Protein AF-0000000079085839 (afdb_homodimer)

Solvent-accessible surface area (backbone atoms only — not comparable to full-atom values): 41439 Å² total; per-residue (Å²): 133,78,63,56,69,76,46,50,70,64,46,46,63,64,57,48,57,63,61,56,61,73,63,79,67,74,75,76,75,73,78,74,78,74,64,91,63,65,57,60,36,44,40,38,40,31,38,35,71,85,50,97,47,72,48,74,48,74,43,80,79,74,81,65,73,76,74,49,86,73,42,64,58,50,53,52,46,50,62,45,37,43,56,39,50,69,41,60,47,75,87,41,89,44,54,45,82,58,34,38,36,37,34,33,47,43,46,46,44,40,41,74,51,68,47,77,57,44,88,69,50,53,85,73,35,65,34,34,29,31,31,57,40,19,31,26,19,67,6,35,47,53,24,22,52,51,15,36,52,49,26,47,50,37,28,69,68,62,55,73,43,66,81,43,76,38,54,50,31,49,47,42,39,20,34,56,44,57,23,18,37,34,21,45,53,24,19,45,43,30,48,48,21,42,81,70,70,56,59,44,73,60,30,45,24,46,76,47,92,81,51,63,78,45,50,48,82,72,51,64,42,36,39,55,41,76,72,20,64,49,61,31,62,79,33,83,45,71,68,53,53,53,47,46,54,52,47,56,67,29,72,68,44,42,50,54,48,58,76,42,40,65,58,34,52,50,46,18,65,67,30,63,43,91,44,44,91,84,51,43,56,39,54,52,50,30,51,51,41,38,47,74,76,35,42,73,58,44,53,67,73,39,73,84,61,47,69,68,61,50,51,53,49,49,55,50,45,54,52,48,51,34,45,75,52,24,51,62,98,60,90,46,72,56,97,86,34,54,45,29,62,55,33,31,47,67,50,48,37,45,41,50,49,50,54,50,48,52,53,50,50,41,58,70,27,56,96,47,94,44,82,87,23,50,64,49,64,44,35,38,37,41,35,40,26,51,134,77,66,54,69,76,44,52,67,62,46,48,64,64,56,46,60,63,59,59,62,73,65,78,65,74,74,74,75,74,78,73,79,75,63,91,64,67,56,62,35,44,38,38,40,28,38,37,71,86,48,98,47,73,48,75,48,73,41,78,78,74,82,66,76,77,74,49,87,74,40,63,58,52,53,54,46,50,60,46,37,43,57,39,50,71,40,59,47,77,85,41,87,46,54,44,82,57,35,38,34,36,37,33,47,42,48,46,45,40,41,74,52,68,47,77,58,45,87,68,51,53,86,72,34,66,32,35,31,32,31,57,42,18,32,26,19,66,7,33,46,52,23,20,51,50,15,36,52,51,28,46,48,36,29,68,68,63,54,72,41,67,80,44,76,40,54,49,30,50,47,41,40,20,33,56,44,58,24,18,37,33,22,47,54,24,18,46,43,30,47,46,22,42,80,70,70,57,58,44,75,62,30,45,23,47,76,49,90,79,51,64,77,43,50,47,81,73,53,65,42,36,40,54,42,76,74,21,62,49,62,32,63,78,34,81,45,70,67,53,54,53,47,47,54,52,47,56,69,30,71,67,43,42,51,54,48,59,75,43,40,65,59,34,53,51,46,18,64,67,30,64,43,92,43,46,91,84,51,44,57,39,55,53,48,30,52,51,43,39,47,74,76,34,43,72,58,42,50,67,73,38,72,85,62,48,71,68,61,50,51,51,50,50,56,52,46,53,51,47,52,34,44,76,51,23,50,60,98,60,89,48,74,56,97,87,34,51,44,29,61,56,34,32,46,68,53,47,36,45,39,51,49,50,56,50,49,52,52,51,51,41,59,70,28,57,95,46,93,45,82,85,23,50,62,49,64,42,34,37,36,42,34,39,24,50

Secondary structure (DSSP, 8-state):
---HHHHTTTHHHHHHHHHTTS-------------SS-PPEEEEEEEESSS--EEEEEE---------TTHHHHHHHHHHHHHHHHHHSSSGGGEEEEEEEEEE---SB--S---TT-S--GGG--STTSSTTPBPHHHHHHHHHHHHHHHIIIIIIS--S-SS--TTTEEEEEESSHHHHHHHHHHHHHHS-GGG----BTTTB--STTSPTT------EEE-GGG-TTT-TTS--HHHHHHHHHHHTSHHHHHHHHHTHHHHHHHHHHHTS---TTTHHHHHHHHHHHHHHHHHHHHHH-TT--HHHHHHHHHHHHHHHHHHTT--SS--EETTEEHHHHHHHHHHHHHHHHHHHHHHHHHHTTT---GGGHHHHH--EEEEE-/---HHHHTTTTHHHHHHHHTTS-------------SS-PPEEEEEEEESSS--EEEEEE---------TTSHHHHHHHHHHHHHHHHHSSSGGGEEEEEEEEEE---SB--S---TT-S--GGG--STTSSTTPBPHHHHHHHHHHHHHHIIIIIIIS--S-SS--TTTEEEEEESSHHHHHHHHHHHHHHS-GGG----BTTTB--STTSPTT------EEE-GGG-TTT-TTS--HHHHHHHHHHHTSHHHHHHHHHTHHHHHHHHHHHSS---TTTHHHHHHHHHHHHHHHHHHHHHH-TT--HHHHHHHHHHHHHHHHHHTT--SS--EETTEEHHHHHHHHHHHHHHHHHHHHHHHHHHTTT---GGGHHHHH--EEEEE-

Nearest PDB structures (foldseek):
  4e3w-assembly1_B  TM=8.555E-01  e=1.238E-14  Francisella tularensis subsp. holarctica LVS
  5cdh-assembly1_B  TM=8.645E-01  e=3.062E-14  Legionella pneumophila
  3it1-assembly1_A  TM=8.394E-01  e=3.240E-14  Francisella tularensis subsp. holarctica LVS
  5cdh-assembly4_G  TM=8.537E-01  e=1.063E-13  Legionella pneumophila
  7d2f-assembly1_B  TM=8.489E-01  e=1.022E-12  Legionella pneumophila subsp. pneumophila str. Philadelphia 1

Foldseek 3Di:
DPPPQVVLVVCCVVVVVVVCPVCPVPVPPPPDPPQPDFDKWKWWWKAFQVDRDTDTQTQDDDPPPPPDPVCVVVVVVSVVVSVVVCCPDDPSVGIDTFAMEIEGEFFFFAAQFAFDLDPDAQQNAPAQPGGHPHAHVRRLVVLLVVLLVVQCPCCVPVVPDDLADDPLAEAAEEEPDNRLQSSVQSNVCNNQNQVSVPDDDPPQHDPDPPDPHRHGDDDYHYDYNLPCQQRNLPRDDPVLVVLLVVLCPDPQNVVVCVVCVVVQVVCCVLRVHRGDLVCLVNHLVNVVSCCVPPVPVCCVPRVVDDDVSSVVSVVSNSVSVCVSQLNDPDFDADPRDRSSVVSVCSRHVNNVVVVVSLSVLLSVCVVPDDSSCSSSNSYHYYYYRD/DPPPQVPLVVCVVVVVVPVCPVCPVPVPPPPDPPQPDFDKWKWWWKAFQVDRDTDTQTQDDDPPPPPDPVCVVVVVVSVVVSVVVCCPDDPSVGIDTFAMEIEGEFFFFAAQFAFDLDPDAQQNAPAQPGGHPHAHVRRLVVLLVVLLVVQCPCCVPVVPDDLADDPLAEAAEEEPDNRLQSSVQSNVCNNQNQVSVPDDDPPQHDPDPPDPHRHGDDDYHYDYNLPCQQRNLPRDDPVLVVLLVVLCPDPQNVVVCVVCVVVQVVCCVLRVHRGDLVCLVNHLVNVVSCCVPPVPVCCVSRVVDDDVSSVVSVVSNSQSVCVSQLNDPDFDADPRDRSSVVSVCSRHVNNVVVVVSLSVLLSVCVVPDDSSCSSSNSYHYYYYRD

Structure (mmCIF, N/CA/C/O backbone):
data_AF-0000000079085839-model_v1
#
loop_
_entity.id
_entity.type
_entity.pdbx_description
1 polymer 'Intestinal acid phosphatase'
#
loop_
_atom_site.group_PDB
_atom_site.id
_atom_site.type_symbol
_atom_site.label_atom_id
_atom_site.label_alt_id
_atom_site.label_comp_id
_atom_site.label_asym_id
_atom_site.label_entity_id
_atom_site.label_seq_id
_atom_site.pdbx_PDB_ins_code
_atom_site.Cartn_x
_atom_site.Cartn_y
_atom_site.Cartn_z
_atom_site.occupancy
_atom_site.B_iso_or_equiv
_atom_site.auth_seq_id
_atom_site.auth_comp_id
_atom_site.auth_asym_id
_atom_site.auth_atom_id
_atom_site.pdbx_PDB_model_num
ATOM 1 N N . MET A 1 1 ? -2.227 13.82 18.781 1 17.48 1 MET A N 1
ATOM 2 C CA . MET A 1 1 ? -3.682 13.883 18.672 1 17.48 1 MET A CA 1
ATOM 3 C C . MET A 1 1 ? -4.156 13.188 17.391 1 17.48 1 MET A C 1
ATOM 5 O O . MET A 1 1 ? -3.758 13.562 16.297 1 17.48 1 MET A O 1
ATOM 9 N N . TYR A 1 2 ? -4.531 11.938 17.625 1 21.92 2 TYR A N 1
ATOM 10 C CA . TYR A 1 2 ? -4.816 10.789 16.766 1 21.92 2 TYR A CA 1
ATOM 11 C C . TYR A 1 2 ? -6.012 11.07 15.867 1 21.92 2 TYR A C 1
ATOM 13 O O . TYR A 1 2 ? -7.074 11.477 16.344 1 21.92 2 TYR A O 1
ATOM 21 N N . SER A 1 3 ? -5.66 11.789 14.883 1 22.38 3 SER A N 1
ATOM 22 C CA . SER A 1 3 ? -6.785 12.008 13.977 1 22.38 3 SER A CA 1
ATOM 23 C C . SER A 1 3 ? -7.566 10.719 13.742 1 22.38 3 SER A C 1
ATOM 25 O O . SER A 1 3 ? -6.98 9.68 13.414 1 22.38 3 SER A O 1
ATOM 27 N N . PHE A 1 4 ? -8.766 10.734 14.344 1 23.98 4 PHE A N 1
ATOM 28 C CA . PHE A 1 4 ? -9.797 9.711 14.445 1 23.98 4 PHE A CA 1
ATOM 29 C C . PHE A 1 4 ? -10.188 9.195 13.062 1 23.98 4 PHE A C 1
ATOM 31 O O . PHE A 1 4 ? -10.75 8.109 12.945 1 23.98 4 PHE A O 1
ATOM 38 N N . GLN A 1 5 ? -9.93 10.086 12.219 1 25.98 5 GLN A N 1
ATOM 39 C CA . GLN A 1 5 ? -10.719 9.672 11.062 1 25.98 5 GLN A CA 1
ATOM 40 C C . GLN A 1 5 ? -10.117 8.43 10.406 1 25.98 5 GLN A C 1
ATOM 42 O O . GLN A 1 5 ? -10.844 7.551 9.945 1 25.98 5 GLN A O 1
ATOM 47 N N . ASP A 1 6 ? -8.781 8.555 10.32 1 28.78 6 ASP A N 1
ATOM 48 C CA . ASP A 1 6 ? -8.266 7.418 9.562 1 28.78 6 ASP A CA 1
ATOM 49 C C . ASP A 1 6 ? -8.305 6.137 10.398 1 28.78 6 ASP A C 1
ATOM 51 O O . ASP A 1 6 ? -8.172 5.035 9.859 1 28.78 6 ASP A O 1
ATOM 55 N N . LYS A 1 7 ? -8.391 6.359 11.859 1 31.98 7 LYS A N 1
ATOM 56 C CA . LYS A 1 7 ? -8.25 5.27 12.82 1 31.98 7 LYS A CA 1
ATOM 57 C C . LYS A 1 7 ? -9.492 4.391 12.844 1 31.98 7 LYS A C 1
ATOM 59 O O . LYS A 1 7 ? -9.469 3.289 13.398 1 31.98 7 LYS A O 1
ATOM 64 N N . ASP A 1 8 ? -10.586 5.082 12.609 1 28.62 8 ASP A N 1
ATOM 65 C CA . ASP A 1 8 ? -11.797 4.32 12.906 1 28.62 8 ASP A CA 1
ATOM 66 C C . ASP A 1 8 ? -11.938 3.129 11.969 1 28.62 8 ASP A C 1
ATOM 68 O O . ASP A 1 8 ? -12.648 2.166 12.281 1 28.62 8 ASP A O 1
ATOM 72 N N . ARG A 1 9 ? -11.203 3.355 10.812 1 31.89 9 ARG A N 1
ATOM 73 C CA . ARG A 1 9 ? -11.492 2.258 9.898 1 31.89 9 ARG A CA 1
ATOM 74 C C . ARG A 1 9 ? -10.828 0.965 10.359 1 31.89 9 ARG A C 1
ATOM 76 O O . ARG A 1 9 ? -11.344 -0.127 10.117 1 31.89 9 ARG A O 1
ATOM 83 N N . ARG A 1 10 ? -9.555 1.201 11.047 1 34.41 10 ARG A N 1
ATOM 84 C CA . ARG A 1 10 ? -8.82 -0.005 11.414 1 34.41 10 ARG A CA 1
ATOM 85 C C . ARG A 1 10 ? -9.258 -0.521 12.773 1 34.41 10 ARG A C 1
ATOM 87 O O . ARG A 1 10 ? -8.93 -1.647 13.156 1 34.41 10 ARG A O 1
ATOM 94 N N . THR A 1 11 ? -9.781 0.372 13.656 1 28.22 11 THR A N 1
ATOM 95 C CA . THR A 1 11 ? -10.156 -0.075 14.992 1 28.22 11 THR A CA 1
ATOM 96 C C . THR A 1 11 ? -11.391 -0.972 14.938 1 28.22 11 THR A C 1
ATOM 98 O O . THR A 1 11 ? -11.82 -1.508 15.961 1 28.22 11 THR A O 1
ATOM 101 N N . ALA A 1 12 ? -11.938 -0.874 13.844 1 26.98 12 ALA A N 1
ATOM 102 C CA . ALA A 1 12 ? -13.109 -1.746 13.898 1 26.98 12 ALA A CA 1
ATOM 103 C C . ALA A 1 12 ? -12.703 -3.201 14.102 1 26.98 12 ALA A C 1
ATOM 105 O O . ALA A 1 12 ? -13.445 -3.986 14.695 1 26.98 12 ALA A O 1
ATOM 106 N N . SER A 1 13 ? -11.391 -3.406 13.711 1 26.5 13 SER A N 1
ATOM 107 C CA . SER A 1 13 ? -11.164 -4.84 13.867 1 26.5 13 SER A CA 1
ATOM 108 C C . SER A 1 13 ? -11.039 -5.219 15.344 1 26.5 13 SER A C 1
ATOM 110 O O . SER A 1 13 ? -11.492 -6.289 15.75 1 26.5 13 SER A O 1
ATOM 112 N N . THR A 1 14 ? -10.422 -4.266 16.156 1 26.91 14 THR A N 1
ATOM 113 C CA . THR A 1 14 ? -10.242 -4.75 17.516 1 26.91 14 THR A CA 1
ATOM 114 C C . THR A 1 14 ? -11.562 -4.734 18.281 1 26.91 14 THR A C 1
ATOM 116 O O . THR A 1 14 ? -11.812 -5.602 19.109 1 26.91 14 THR A O 1
ATOM 119 N N . THR A 1 15 ? -12.273 -3.633 18.094 1 26.11 15 THR A N 1
ATOM 120 C CA . THR A 1 15 ? -13.461 -3.568 18.938 1 26.11 15 THR A CA 1
ATOM 121 C C . THR A 1 15 ? -14.477 -4.629 18.531 1 26.11 15 THR A C 1
ATOM 123 O O . THR A 1 15 ? -15.281 -5.082 19.344 1 26.11 15 THR A O 1
ATOM 126 N N . ILE A 1 16 ? -14.383 -4.891 17.312 1 25.45 16 ILE A N 1
ATOM 127 C CA . ILE A 1 16 ? -15.422 -5.84 16.938 1 25.45 16 ILE A CA 1
ATOM 128 C C . ILE A 1 16 ? -15.148 -7.195 17.578 1 25.45 16 ILE A C 1
ATOM 130 O O . ILE A 1 16 ? -15.945 -8.125 17.453 1 25.45 16 ILE A O 1
ATOM 134 N N . GLN A 1 17 ? -14.016 -7.262 18.312 1 23.34 17 GLN A N 1
ATOM 135 C CA . GLN A 1 17 ? -13.922 -8.57 18.953 1 23.34 17 GLN A CA 1
ATOM 136 C C . GLN A 1 17 ? -15.031 -8.75 19.984 1 23.34 17 GLN A C 1
ATOM 138 O O . GLN A 1 17 ? -15.539 -9.859 20.172 1 23.34 17 GLN A O 1
ATOM 143 N N . ARG A 1 18 ? -15.336 -7.613 20.672 1 23.61 18 ARG A N 1
ATOM 144 C CA . ARG A 1 18 ? -16.25 -7.906 21.766 1 23.61 18 ARG A CA 1
ATOM 145 C C . ARG A 1 18 ? -17.656 -8.164 21.25 1 23.61 18 ARG A C 1
ATOM 147 O O . ARG A 1 18 ? -18.438 -8.906 21.859 1 23.61 18 ARG A O 1
ATOM 154 N N . MET A 1 19 ? -17.984 -7.336 20.219 1 24.31 19 MET A N 1
ATOM 155 C CA . MET A 1 19 ? -19.406 -7.473 19.938 1 24.31 19 MET A CA 1
ATOM 156 C C . MET A 1 19 ? -19.703 -8.805 19.25 1 24.31 19 MET A C 1
ATOM 158 O O . MET A 1 19 ? -20.859 -9.109 18.938 1 24.31 19 MET A O 1
ATOM 162 N N . VAL A 1 20 ? -18.688 -9.461 18.844 1 25.08 20 VAL A N 1
ATOM 163 C CA . VAL A 1 20 ? -19.078 -10.766 18.328 1 25.08 20 VAL A CA 1
ATOM 164 C C . VAL A 1 20 ? -19.672 -11.609 19.453 1 25.08 20 VAL A C 1
ATOM 166 O O . VAL A 1 20 ? -19.984 -12.789 19.25 1 25.08 20 VAL A O 1
ATOM 169 N N . GLY A 1 21 ? -19.766 -11.133 20.672 1 22.23 21 GLY A N 1
ATOM 170 C CA . GLY A 1 21 ? -20.469 -12.094 21.5 1 22.23 21 GLY A CA 1
ATOM 171 C C . GLY A 1 21 ? -21.891 -12.352 21.062 1 22.23 21 GLY A C 1
ATOM 172 O O . GLY A 1 21 ? -22.422 -13.445 21.281 1 22.23 21 GLY A O 1
ATOM 173 N N . ASP A 1 22 ? -22.672 -11.25 20.859 1 22.41 22 ASP A N 1
ATOM 174 C CA . ASP A 1 22 ? -24.031 -11.703 20.594 1 22.41 22 ASP A CA 1
ATOM 175 C C . ASP A 1 22 ? -24.141 -12.32 19.203 1 22.41 22 ASP A C 1
ATOM 177 O O . ASP A 1 22 ? -23.766 -11.695 18.219 1 22.41 22 ASP A O 1
ATOM 181 N N . GLY A 1 23 ? -23.906 -13.625 19 1 21.91 23 GLY A N 1
ATOM 182 C CA . GLY A 1 23 ? -23.906 -14.688 18.016 1 21.91 23 GLY A CA 1
ATOM 183 C C . GLY A 1 23 ? -25 -14.539 16.969 1 21.91 23 GLY A C 1
ATOM 184 O O . GLY A 1 23 ? -26.109 -15.039 17.141 1 21.91 23 GLY A O 1
ATOM 185 N N . PHE A 1 24 ? -25.344 -13.391 16.469 1 22.03 24 PHE A N 1
ATOM 186 C CA . PHE A 1 24 ? -26.234 -13.727 15.367 1 22.03 24 PHE A CA 1
ATOM 187 C C . PHE A 1 24 ? -25.578 -14.703 14.398 1 22.03 24 PHE A C 1
ATOM 189 O O . PHE A 1 24 ? -24.609 -14.359 13.719 1 22.03 24 PHE A O 1
ATOM 196 N N . CYS A 1 25 ? -25.266 -15.961 14.852 1 22.92 25 CYS A N 1
ATOM 197 C CA . CYS A 1 25 ? -24.906 -17.125 14.047 1 22.92 25 CYS A CA 1
ATOM 198 C C . CYS A 1 25 ? -25.828 -17.266 12.836 1 22.92 25 CYS A C 1
ATOM 200 O O . CYS A 1 25 ? -27.016 -17.547 12.984 1 22.92 25 CYS A O 1
ATOM 202 N N . TYR A 1 26 ? -25.875 -16.359 11.922 1 23.05 26 TYR A N 1
ATOM 203 C CA . TYR A 1 26 ? -26.578 -16.891 10.766 1 23.05 26 TYR A CA 1
ATOM 204 C C . TYR A 1 26 ? -25.953 -18.219 10.32 1 23.05 26 TYR A C 1
ATOM 206 O O . TYR A 1 26 ? -24.719 -18.312 10.203 1 23.05 26 TYR A O 1
ATOM 214 N N . ASP A 1 27 ? -26.469 -19.344 10.734 1 23.17 27 ASP A N 1
ATOM 215 C CA . ASP A 1 27 ? -26.234 -20.75 10.398 1 23.17 27 ASP A CA 1
ATOM 216 C C . ASP A 1 27 ? -26.078 -20.938 8.891 1 23.17 27 ASP A C 1
ATOM 218 O O . ASP A 1 27 ? -26.109 -22.062 8.391 1 23.17 27 ASP A O 1
ATOM 222 N N . ASN A 1 28 ? -26.516 -19.984 8.047 1 23.44 28 ASN A N 1
ATOM 223 C CA . ASN A 1 28 ? -26.5 -20.516 6.684 1 23.44 28 ASN A CA 1
ATOM 224 C C . ASN A 1 28 ? -25.062 -20.688 6.188 1 23.44 28 ASN A C 1
ATOM 226 O O . ASN A 1 28 ? -24.266 -19.75 6.219 1 23.44 28 ASN A O 1
ATOM 230 N N . GLN A 1 29 ? -24.531 -21.938 6.41 1 22.33 29 GLN A N 1
ATOM 231 C CA . GLN A 1 29 ? -23.312 -22.484 5.855 1 22.33 29 GLN A CA 1
ATOM 232 C C . GLN A 1 29 ? -23.141 -22.094 4.391 1 22.33 29 GLN A C 1
ATOM 234 O O . GLN A 1 29 ? -23.859 -22.562 3.52 1 22.33 29 GLN A O 1
ATOM 239 N N . ILE A 1 30 ? -22.984 -20.859 4.137 1 24.06 30 ILE A N 1
ATOM 240 C CA . ILE A 1 30 ? -22.625 -20.578 2.75 1 24.06 30 ILE A CA 1
ATOM 241 C C . ILE A 1 30 ? -21.297 -21.25 2.412 1 24.06 30 ILE A C 1
ATOM 243 O O . ILE A 1 30 ? -20.281 -20.984 3.061 1 24.06 30 ILE A O 1
ATOM 247 N N . THR A 1 31 ? -21.391 -22.5 2.004 1 22.23 31 THR A N 1
ATOM 248 C CA . THR A 1 31 ? -20.234 -23.203 1.455 1 22.23 31 THR A CA 1
ATOM 249 C C . THR A 1 31 ? -19.641 -22.453 0.271 1 22.23 31 THR A C 1
ATOM 251 O O . THR A 1 31 ? -20.344 -22.172 -0.707 1 22.23 31 THR A O 1
ATOM 254 N N . PHE A 1 32 ? -18.766 -21.625 0.536 1 25.3 32 PHE A N 1
ATOM 255 C CA . PHE A 1 32 ? -18.078 -20.938 -0.544 1 25.3 32 PHE A CA 1
ATOM 256 C C . PHE A 1 32 ? -17.094 -21.859 -1.252 1 25.3 32 PHE A C 1
ATOM 258 O O . PHE A 1 32 ? -16.297 -22.531 -0.604 1 25.3 32 PHE A O 1
ATOM 265 N N . TYR A 1 33 ? -17.453 -22.422 -2.348 1 23.42 33 TYR A N 1
ATOM 266 C CA . TYR A 1 33 ? -16.5 -23.125 -3.203 1 23.42 33 TYR A CA 1
ATOM 267 C C . TYR A 1 33 ? -15.555 -22.141 -3.891 1 23.42 33 TYR A C 1
ATOM 269 O O . TYR A 1 33 ? -16 -21.172 -4.52 1 23.42 33 TYR A O 1
ATOM 277 N N . TYR A 1 34 ? -14.477 -21.891 -3.207 1 26.14 34 TYR A N 1
ATOM 278 C CA . TYR A 1 34 ? -13.461 -21.016 -3.791 1 26.14 34 TYR A CA 1
ATOM 279 C C . TYR A 1 34 ? -12.844 -21.672 -5.023 1 26.14 34 TYR A C 1
ATOM 281 O O . TYR A 1 34 ? -12.148 -22.688 -4.918 1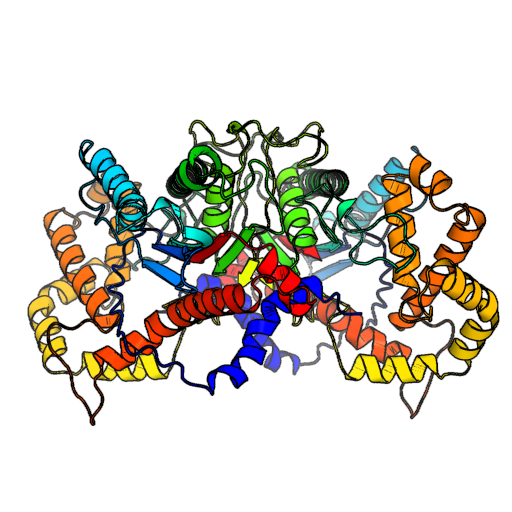 26.14 34 TYR A O 1
ATOM 289 N N . PRO A 1 35 ? -13.445 -21.609 -6.094 1 25.95 35 PRO A N 1
ATOM 290 C CA . PRO A 1 35 ? -12.578 -22.062 -7.188 1 25.95 35 PRO A CA 1
ATOM 291 C C . PRO A 1 35 ? -11.375 -21.141 -7.398 1 25.95 35 PRO A C 1
ATOM 293 O O . PRO A 1 35 ? -11.414 -19.969 -7.027 1 25.95 35 PRO A O 1
ATOM 296 N N . ILE A 1 36 ? -10.242 -21.688 -7.422 1 27.09 36 ILE A N 1
ATOM 297 C CA . ILE A 1 36 ? -8.906 -21.125 -7.562 1 27.09 36 ILE A CA 1
ATOM 298 C C . ILE A 1 36 ? -8.922 -20.016 -8.617 1 27.09 36 ILE A C 1
ATOM 300 O O . ILE A 1 36 ? -7.883 -19.422 -8.93 1 27.09 36 ILE A O 1
ATOM 304 N N . THR A 1 37 ? -9.984 -19.906 -9.461 1 26.7 37 THR A N 1
ATOM 305 C CA . THR A 1 37 ? -9.758 -19.016 -10.602 1 26.7 37 THR A CA 1
ATOM 306 C C . THR A 1 37 ? -10.023 -17.562 -10.227 1 26.7 37 THR A C 1
ATOM 308 O O . THR A 1 37 ? -10.711 -17.297 -9.242 1 26.7 37 THR A O 1
ATOM 311 N N . TYR A 1 38 ? -9.516 -16.578 -11.047 1 31.02 38 TYR A N 1
ATOM 312 C CA . TYR A 1 38 ? -9.273 -15.141 -11.062 1 31.02 38 TYR A CA 1
ATOM 313 C C . TYR A 1 38 ? -10.586 -14.367 -10.938 1 31.02 38 TYR A C 1
ATOM 315 O O . TYR A 1 38 ? -10.789 -13.367 -11.625 1 31.02 38 TYR A O 1
ATOM 323 N N . ILE A 1 39 ? -11.68 -14.984 -10.555 1 30.77 39 ILE A N 1
ATOM 324 C CA . ILE A 1 39 ? -12.875 -14.18 -10.789 1 30.77 39 ILE A CA 1
ATOM 325 C C . ILE A 1 39 ? -13.148 -13.297 -9.578 1 30.77 39 ILE A C 1
ATOM 327 O O . ILE A 1 39 ? -13.172 -13.781 -8.445 1 30.77 39 ILE A O 1
ATOM 331 N N . PRO A 1 40 ? -13.18 -11.984 -9.867 1 35.09 40 PRO A N 1
ATOM 332 C CA . PRO A 1 40 ? -13.602 -11.086 -8.789 1 35.09 40 PRO A CA 1
ATOM 333 C C . PRO A 1 40 ? -14.961 -11.453 -8.211 1 35.09 40 PRO A C 1
ATOM 335 O O . PRO A 1 40 ? -15.82 -11.969 -8.922 1 35.09 40 PRO A O 1
ATOM 338 N N . PHE A 1 41 ? -15.094 -11.641 -6.969 1 39.31 41 PHE A N 1
ATOM 339 C CA . PHE A 1 41 ? -16.344 -11.852 -6.234 1 39.31 41 PHE A CA 1
ATOM 340 C C . PHE A 1 41 ? -16.844 -10.539 -5.645 1 39.31 41 PHE A C 1
ATOM 342 O O . PHE A 1 41 ? -16.062 -9.695 -5.223 1 39.31 41 PHE A O 1
ATOM 349 N N . TYR A 1 42 ? -18.125 -10.242 -6.156 1 37.12 42 TYR A N 1
ATOM 350 C CA . TYR A 1 42 ? -18.75 -9.055 -5.594 1 37.12 42 TYR A CA 1
ATOM 351 C C . TYR A 1 42 ? -19.812 -9.438 -4.566 1 37.12 42 TYR A C 1
ATOM 353 O O . TYR A 1 42 ? -20.516 -10.445 -4.73 1 37.12 42 TYR A O 1
ATOM 361 N N . VAL A 1 43 ? -19.734 -8.867 -3.445 1 38.5 43 VAL A N 1
ATOM 362 C CA . VAL A 1 43 ? -20.797 -8.977 -2.461 1 38.5 43 VAL A CA 1
ATOM 363 C C . VAL A 1 43 ? -21.547 -7.652 -2.365 1 38.5 43 VAL A C 1
ATOM 365 O O . VAL A 1 43 ? -20.938 -6.598 -2.201 1 38.5 43 VAL A O 1
ATOM 368 N N . LEU A 1 44 ? -22.859 -7.703 -2.705 1 35.22 44 LEU A N 1
ATOM 369 C CA . LEU A 1 44 ? -23.719 -6.52 -2.67 1 35.22 44 LEU A CA 1
ATOM 370 C C . LEU A 1 44 ? -24.578 -6.516 -1.418 1 35.22 44 LEU A C 1
ATOM 372 O O . LEU A 1 44 ? -25.094 -7.559 -1.008 1 35.22 44 LEU A O 1
ATOM 376 N N . VAL A 1 45 ? -24.531 -5.441 -0.681 1 35.88 45 VAL A N 1
ATOM 377 C CA . VAL A 1 45 ? -25.469 -5.215 0.409 1 35.88 45 VAL A CA 1
ATOM 378 C C . VAL A 1 45 ? -26.594 -4.289 -0.062 1 35.88 45 VAL A C 1
ATOM 380 O O . VAL A 1 45 ? -26.328 -3.176 -0.526 1 35.88 45 VAL A O 1
ATOM 383 N N . LEU A 1 46 ? -27.922 -4.832 -0.081 1 34.25 46 LEU A N 1
ATOM 384 C CA . LEU A 1 46 ? -29.109 -4.102 -0.521 1 34.25 46 LEU A CA 1
ATOM 385 C C . LEU A 1 46 ? -30.062 -3.877 0.638 1 34.25 46 LEU A C 1
ATOM 387 O O . LEU A 1 46 ? -30.172 -4.715 1.537 1 34.25 46 LEU A O 1
ATOM 391 N N . ARG A 1 47 ? -30.547 -2.604 0.856 1 34.72 47 ARG A N 1
ATOM 392 C CA . ARG A 1 47 ? -31.625 -2.328 1.809 1 34.72 47 ARG A CA 1
ATOM 393 C C . ARG A 1 47 ? -32.969 -2.158 1.096 1 34.72 47 ARG A C 1
ATOM 395 O O . ARG A 1 47 ? -33.031 -1.465 0.08 1 34.72 47 ARG A O 1
ATOM 402 N N . SER A 1 48 ? -34.062 -2.916 1.535 1 33.75 48 SER A N 1
ATOM 403 C CA . SER A 1 48 ? -35.438 -2.709 1.062 1 33.75 48 SER A CA 1
ATOM 404 C C . SER A 1 48 ? -36.062 -1.515 1.752 1 33.75 48 SER A C 1
ATOM 406 O O . SER A 1 48 ? -35.844 -1.266 2.934 1 33.75 48 SER A O 1
ATOM 408 N N . HIS A 1 49 ? -36.562 -0.535 1.083 1 40.97 49 HIS A N 1
ATOM 409 C CA . HIS A 1 49 ? -37.281 0.591 1.662 1 40.97 49 HIS A CA 1
ATOM 410 C C . HIS A 1 49 ? -38.469 0.113 2.508 1 40.97 49 HIS A C 1
ATOM 412 O O . HIS A 1 49 ? -39 0.869 3.326 1 40.97 49 HIS A O 1
ATOM 418 N N . ARG A 1 50 ? -39.156 -0.859 2.068 1 39.5 50 ARG A N 1
ATOM 419 C CA . ARG A 1 50 ? -40.344 -1.194 2.83 1 39.5 50 ARG A CA 1
ATOM 420 C C . ARG A 1 50 ? -39.969 -1.867 4.148 1 39.5 50 ARG A C 1
ATOM 422 O O . ARG A 1 50 ? -40.656 -1.646 5.164 1 39.5 50 ARG A O 1
ATOM 429 N N . ASP A 1 51 ? -39.219 -3.049 4.039 1 35.59 51 ASP A N 1
ATOM 430 C CA . ASP A 1 51 ? -38.844 -3.828 5.215 1 35.59 51 ASP A CA 1
ATOM 431 C C . ASP A 1 51 ? -37.344 -3.832 5.418 1 35.59 51 ASP A C 1
ATOM 433 O O . ASP A 1 51 ? -36.562 -3.627 4.469 1 35.59 51 ASP A O 1
ATOM 437 N N . SER A 1 52 ? -36.812 -3.449 6.598 1 38.62 52 SER A N 1
ATOM 438 C CA . SER A 1 52 ? -35.438 -3.459 7.117 1 38.62 52 SER A CA 1
ATOM 439 C C . SER A 1 52 ? -34.688 -4.719 6.688 1 38.62 52 SER A C 1
ATOM 441 O O . SER A 1 52 ? -33.969 -5.32 7.484 1 38.62 52 SER A O 1
ATOM 443 N N . VAL A 1 53 ? -35.188 -5.25 5.496 1 33.06 53 VAL A N 1
ATOM 444 C CA . VAL A 1 53 ? -34.5 -6.496 5.152 1 33.06 53 VAL A CA 1
ATOM 445 C C . VAL A 1 53 ? -33.281 -6.199 4.316 1 33.06 53 VAL A C 1
ATOM 447 O O . VAL A 1 53 ? -33.312 -5.367 3.406 1 33.06 53 VAL A O 1
ATOM 450 N N . ILE A 1 54 ? -32.094 -6.566 4.781 1 36.03 54 ILE A N 1
ATOM 451 C CA . ILE A 1 54 ? -30.812 -6.523 4.117 1 36.03 54 ILE A CA 1
ATOM 452 C C . ILE A 1 54 ? -30.625 -7.785 3.281 1 36.03 54 ILE A C 1
ATOM 454 O O . ILE A 1 54 ? -30.844 -8.898 3.764 1 36.03 54 ILE A O 1
ATOM 458 N N . SER A 1 55 ? -30.672 -7.645 1.897 1 32.62 55 SER A N 1
ATOM 459 C CA . SER A 1 55 ? -30.328 -8.797 1.063 1 32.62 55 SER A CA 1
ATOM 460 C C . SER A 1 55 ? -28.859 -8.766 0.649 1 32.62 55 SER A C 1
ATOM 462 O O . SER A 1 55 ? -28.328 -7.699 0.335 1 32.62 55 SER A O 1
ATOM 464 N N . VAL A 1 56 ? -28.156 -9.797 0.961 1 35.97 56 VAL A N 1
ATOM 465 C CA . VAL A 1 56 ? -26.797 -10.055 0.511 1 35.97 56 VAL A CA 1
ATOM 466 C C . VAL A 1 56 ? -26.812 -10.945 -0.73 1 35.97 56 VAL A C 1
ATOM 468 O O . VAL A 1 56 ? -27.453 -12.008 -0.73 1 35.97 56 VAL A O 1
ATOM 471 N N . THR A 1 57 ? -26.516 -10.367 -1.888 1 31.62 57 THR A N 1
ATOM 472 C CA . THR A 1 57 ? -26.406 -11.172 -3.098 1 31.62 57 THR A CA 1
ATOM 473 C C . THR A 1 57 ? -24.938 -11.477 -3.41 1 31.62 57 THR A C 1
ATOM 475 O O . THR A 1 57 ? -24.109 -10.562 -3.49 1 31.62 57 THR A O 1
ATOM 478 N N . LEU A 1 58 ? -24.672 -12.781 -3.285 1 37.81 58 LEU A N 1
ATOM 479 C CA . LEU A 1 58 ? -23.391 -13.266 -3.758 1 37.81 58 LEU A CA 1
ATOM 480 C C . LEU A 1 58 ? -23.422 -13.562 -5.25 1 37.81 58 LEU A C 1
ATOM 482 O O . LEU A 1 58 ? -24.297 -14.297 -5.715 1 37.81 58 LEU A O 1
ATOM 486 N N . CYS A 1 59 ? -22.953 -12.805 -6.133 1 34.53 59 CYS A N 1
ATOM 487 C CA . CYS A 1 59 ? -22.891 -13.094 -7.562 1 34.53 59 CYS A CA 1
ATOM 488 C C . CYS A 1 59 ? -21.719 -14 -7.891 1 34.53 59 CYS A C 1
ATOM 490 O O . CYS A 1 59 ? -20.578 -13.711 -7.52 1 34.53 59 CYS A O 1
ATOM 492 N N . ASP A 1 60 ? -22.156 -15.266 -8.18 1 34.94 60 ASP A N 1
ATOM 493 C CA . ASP A 1 60 ? -21.266 -16.406 -8.383 1 34.94 60 ASP A CA 1
ATOM 494 C C . ASP A 1 60 ? -20.344 -16.188 -9.57 1 34.94 60 ASP A C 1
ATOM 496 O O . ASP A 1 60 ? -20.625 -15.359 -10.438 1 34.94 60 ASP A O 1
ATOM 500 N N . PHE A 1 61 ? -19.391 -17.203 -9.703 1 33.53 61 PHE A N 1
ATOM 501 C CA . PHE A 1 61 ? -18.188 -17.484 -10.469 1 33.53 61 PHE A CA 1
ATOM 502 C C . PHE A 1 61 ? -18.531 -18.016 -11.852 1 33.53 61 PHE A C 1
ATOM 504 O O . PHE A 1 61 ? -19.312 -18.953 -11.984 1 33.53 61 PHE A O 1
ATOM 511 N N . ILE A 1 62 ? -18.625 -17.25 -12.938 1 28.72 62 ILE A N 1
ATOM 512 C CA . ILE A 1 62 ? -18.625 -17.953 -14.211 1 28.72 62 ILE A CA 1
ATOM 513 C C . ILE A 1 62 ? -17.25 -18.578 -14.453 1 28.72 62 ILE A C 1
ATOM 515 O O . ILE A 1 62 ? -16.219 -17.969 -14.172 1 28.72 62 ILE A O 1
ATOM 519 N N . ASP A 1 63 ? -17.219 -19.812 -14.508 1 27.69 63 ASP A N 1
ATOM 520 C CA . ASP A 1 63 ? -16.078 -20.609 -14.945 1 27.69 63 ASP A CA 1
ATOM 521 C C . ASP A 1 63 ? -15.539 -20.125 -16.281 1 27.69 63 ASP A C 1
ATOM 523 O O . ASP A 1 63 ? -16.219 -20.219 -17.312 1 27.69 63 ASP A O 1
ATOM 527 N N . LEU A 1 64 ? -14.711 -19.125 -16.297 1 29.5 64 LEU A N 1
ATOM 528 C CA . LEU A 1 64 ? -14.195 -18.625 -17.578 1 29.5 64 LEU A CA 1
ATOM 529 C C . LEU A 1 64 ? -13.117 -19.547 -18.125 1 29.5 64 LEU A C 1
ATOM 531 O O . LEU A 1 64 ? -12.297 -19.141 -18.938 1 29.5 64 LEU A O 1
ATOM 535 N N . ASP A 1 65 ? -13.008 -20.766 -17.812 1 28.36 65 ASP A N 1
ATOM 536 C CA . ASP A 1 65 ? -11.961 -21.391 -18.609 1 28.36 65 ASP A CA 1
ATOM 537 C C . ASP A 1 65 ? -12.094 -21.016 -20.078 1 28.36 65 ASP A C 1
ATOM 539 O O . ASP A 1 65 ? -11.094 -20.812 -20.766 1 28.36 65 ASP A O 1
ATOM 543 N N . LEU A 1 66 ? -13.023 -21.734 -20.859 1 27.81 66 LEU A N 1
ATOM 544 C CA . LEU A 1 66 ? -13.008 -21.797 -22.328 1 27.81 66 LEU A CA 1
ATOM 545 C C . LEU A 1 66 ? -13.25 -20.422 -22.938 1 27.81 66 LEU A C 1
ATOM 547 O O . LEU A 1 66 ? -14.375 -19.922 -22.922 1 27.81 66 LEU A O 1
ATOM 551 N N . LEU A 1 67 ? -12.328 -19.484 -22.906 1 31.12 67 LEU A N 1
ATOM 552 C CA . LEU A 1 67 ? -12.305 -18.172 -23.516 1 31.12 67 LEU A CA 1
ATOM 553 C C . LEU A 1 67 ? -12.602 -18.266 -25.016 1 31.12 67 LEU A C 1
ATOM 555 O O . LEU A 1 67 ? -11.695 -18.156 -25.844 1 31.12 67 LEU A O 1
ATOM 559 N N . ASP A 1 68 ? -13.25 -19.312 -25.562 1 27.47 68 ASP A N 1
ATOM 560 C CA . ASP A 1 68 ? -13.641 -18.969 -26.922 1 27.47 68 ASP A CA 1
ATOM 561 C C . ASP A 1 68 ? -14.461 -17.672 -26.953 1 27.47 68 ASP A C 1
ATOM 563 O O . ASP A 1 68 ? -15.102 -17.328 -25.969 1 27.47 68 ASP A O 1
ATOM 567 N N . MET A 1 69 ? -14.398 -16.828 -28.141 1 31.11 69 MET A N 1
ATOM 568 C CA . MET A 1 69 ? -15.078 -15.617 -28.562 1 31.11 69 MET A CA 1
ATOM 569 C C . MET A 1 69 ? -16.5 -15.562 -28.016 1 31.11 69 MET A C 1
ATOM 571 O O . MET A 1 69 ? -17.078 -14.484 -27.891 1 31.11 69 MET A O 1
ATOM 575 N N . MET A 1 70 ? -17.156 -16.672 -28.078 1 31.14 70 MET A N 1
ATOM 576 C CA . MET A 1 70 ? -18.594 -16.688 -27.781 1 31.14 70 MET A CA 1
ATOM 577 C C . MET A 1 70 ? -18.844 -16.406 -26.297 1 31.14 70 MET A C 1
ATOM 579 O O . MET A 1 70 ? -19.984 -16.188 -25.891 1 31.14 70 MET A O 1
ATOM 583 N N . LYS A 1 71 ? -17.844 -16.703 -25.391 1 38.44 71 LYS A N 1
ATOM 584 C CA . LYS A 1 71 ? -18.172 -16.75 -23.969 1 38.44 71 LYS A CA 1
ATOM 585 C C . LYS A 1 71 ? -17.938 -15.406 -23.312 1 38.44 71 LYS A C 1
ATOM 587 O O . LYS A 1 71 ? -18.25 -15.227 -22.125 1 38.44 71 LYS A O 1
ATOM 592 N N . THR A 1 72 ? -17.375 -14.445 -23.922 1 36.72 72 THR A N 1
ATOM 593 C CA . THR A 1 72 ? -17.422 -13.078 -23.406 1 36.72 72 THR A CA 1
ATOM 594 C C . THR A 1 72 ? -18.859 -12.625 -23.203 1 36.72 72 THR A C 1
ATOM 596 O O . THR A 1 72 ? -19.156 -11.828 -22.312 1 36.72 72 THR A O 1
ATOM 599 N N . LYS A 1 73 ? -19.766 -13.133 -24.094 1 35.47 73 LYS A N 1
ATOM 600 C CA . LYS A 1 73 ? -21.172 -12.773 -24 1 35.47 73 LYS A CA 1
ATOM 601 C C . LYS A 1 73 ? -21.828 -13.43 -22.781 1 35.47 73 LYS A C 1
ATOM 603 O O . LYS A 1 73 ? -22.688 -12.836 -22.141 1 35.47 73 LYS A O 1
ATOM 608 N N . ALA A 1 74 ? -21.312 -14.594 -22.5 1 37.69 74 ALA A N 1
ATOM 609 C CA . ALA A 1 74 ? -21.922 -15.312 -21.375 1 37.69 74 ALA A CA 1
ATOM 610 C C . ALA A 1 74 ? -21.5 -14.703 -20.047 1 37.69 74 ALA A C 1
ATOM 612 O O . ALA A 1 74 ? -22.297 -14.656 -19.094 1 37.69 74 ALA A O 1
ATOM 613 N N . LEU A 1 75 ? -20.266 -14.195 -19.938 1 39.5 75 LEU A N 1
ATOM 614 C CA . LEU A 1 75 ? -19.781 -13.508 -18.75 1 39.5 75 LEU A CA 1
ATOM 615 C C . LEU A 1 75 ? -20.594 -12.242 -18.484 1 39.5 75 LEU A C 1
ATOM 617 O O . LEU A 1 75 ? -20.953 -11.961 -17.328 1 39.5 75 LEU A O 1
ATOM 621 N N . LEU A 1 76 ? -20.875 -11.594 -19.531 1 39.66 76 LEU A N 1
ATOM 622 C CA . LEU A 1 76 ? -21.719 -10.406 -19.422 1 39.66 76 LEU A CA 1
ATOM 623 C C . LEU A 1 76 ? -23.125 -10.773 -18.969 1 39.66 76 LEU A C 1
ATOM 625 O O . LEU A 1 76 ? -23.75 -10.031 -18.219 1 39.66 76 LEU A O 1
ATOM 629 N N . ALA A 1 77 ? -23.453 -11.938 -19.375 1 38.75 77 ALA A N 1
ATOM 630 C CA . ALA A 1 77 ? -24.828 -12.32 -19.094 1 38.75 77 ALA A CA 1
ATOM 631 C C . ALA A 1 77 ? -25.016 -12.695 -17.625 1 38.75 77 ALA A C 1
ATOM 633 O O . ALA A 1 77 ? -26.031 -12.383 -17.016 1 38.75 77 ALA A O 1
ATOM 634 N N . ASN A 1 78 ? -23.984 -13.297 -17.031 1 38.44 78 ASN A N 1
ATOM 635 C CA . ASN A 1 78 ? -24.156 -13.711 -15.648 1 38.44 78 ASN A CA 1
ATOM 636 C C . ASN A 1 78 ? -23.984 -12.531 -14.695 1 38.44 78 ASN A C 1
ATOM 638 O O . ASN A 1 78 ? -24.625 -12.477 -13.641 1 38.44 78 ASN A O 1
ATOM 642 N N . PHE A 1 79 ? -22.984 -11.633 -14.969 1 41.06 79 PHE A N 1
ATOM 643 C CA . PHE A 1 79 ? -22.938 -10.398 -14.195 1 41.06 79 PHE A CA 1
ATOM 644 C C . PHE A 1 79 ? -24.281 -9.68 -14.258 1 41.06 79 PHE A C 1
ATOM 646 O O . PHE A 1 79 ? -24.75 -9.133 -13.25 1 41.06 79 PHE A O 1
ATOM 653 N N . PHE A 1 80 ? -24.828 -9.727 -15.438 1 40.16 80 PHE A N 1
ATOM 654 C CA . PHE A 1 80 ? -26.141 -9.109 -15.617 1 40.16 80 PHE A CA 1
ATOM 655 C C . PHE A 1 80 ? -27.219 -9.875 -14.867 1 40.16 80 PHE A C 1
ATOM 657 O O . PHE A 1 80 ? -28.156 -9.281 -14.344 1 40.16 80 PHE A O 1
ATOM 664 N N . MET A 1 81 ? -27.016 -11.07 -14.75 1 38.31 81 MET A N 1
ATOM 665 C CA . MET A 1 81 ? -28.078 -11.844 -14.109 1 38.31 81 MET A CA 1
ATOM 666 C C . MET A 1 81 ? -28.062 -11.641 -12.602 1 38.31 81 MET A C 1
ATOM 668 O O . MET A 1 81 ? -29.125 -11.633 -11.961 1 38.31 81 MET A O 1
ATOM 672 N N . CYS A 1 82 ? -26.844 -11.641 -12.031 1 41.38 82 CYS A N 1
ATOM 673 C CA . CYS A 1 82 ? -26.828 -11.406 -10.594 1 41.38 82 CYS A CA 1
ATOM 674 C C . CYS A 1 82 ? -27.391 -10.031 -10.258 1 41.38 82 CYS A C 1
ATOM 676 O O . CYS A 1 82 ? -28.078 -9.867 -9.25 1 41.38 82 CYS A O 1
ATOM 678 N N . THR A 1 83 ? -27.062 -9.117 -11.086 1 41.09 83 THR A N 1
ATOM 679 C CA . THR A 1 83 ? -27.672 -7.812 -10.867 1 41.09 83 THR A CA 1
ATOM 680 C C . THR A 1 83 ? -29.172 -7.863 -11.133 1 41.09 83 THR A C 1
ATOM 682 O O . THR A 1 83 ? -29.953 -7.223 -10.438 1 41.09 83 THR A O 1
ATOM 685 N N . ILE A 1 84 ? -29.547 -8.609 -12.203 1 41.09 84 ILE A N 1
ATOM 686 C CA . ILE A 1 84 ? -30.969 -8.703 -12.539 1 41.09 84 ILE A CA 1
ATOM 687 C C . ILE A 1 84 ? -31.688 -9.547 -11.492 1 41.09 84 ILE A C 1
ATOM 689 O O . ILE A 1 84 ? -32.812 -9.25 -11.125 1 41.09 84 ILE A O 1
ATOM 693 N N . ALA A 1 85 ? -31.109 -10.688 -11.156 1 40.09 85 ALA A N 1
ATOM 694 C CA . ALA A 1 85 ? -31.797 -11.5 -10.164 1 40.09 85 ALA A CA 1
ATOM 695 C C . ALA A 1 85 ? -32.031 -10.719 -8.875 1 40.09 85 ALA A C 1
ATOM 697 O O . ALA A 1 85 ? -33.062 -10.867 -8.227 1 40.09 85 ALA A O 1
ATOM 698 N N . ALA A 1 86 ? -31.016 -10.023 -8.445 1 40.88 86 ALA A N 1
ATOM 699 C CA . ALA A 1 86 ? -31.281 -9.164 -7.293 1 40.88 86 ALA A CA 1
ATOM 700 C C . ALA A 1 86 ? -32.375 -8.148 -7.602 1 40.88 86 ALA A C 1
ATOM 702 O O . ALA A 1 86 ? -33.156 -7.777 -6.719 1 40.88 86 ALA A O 1
ATOM 703 N N . ALA A 1 87 ? -32.344 -7.797 -8.891 1 37.94 87 ALA A N 1
ATOM 704 C CA . ALA A 1 87 ? -33.406 -6.859 -9.273 1 37.94 87 ALA A CA 1
ATOM 705 C C . ALA A 1 87 ? -34.75 -7.578 -9.43 1 37.94 87 ALA A C 1
ATOM 707 O O . ALA A 1 87 ? -35.812 -6.949 -9.352 1 37.94 87 ALA A O 1
ATOM 708 N N . SER A 1 88 ? -34.75 -8.789 -9.969 1 35.91 88 SER A N 1
ATOM 709 C CA . SER A 1 88 ? -36 -9.398 -10.344 1 35.91 88 SER A CA 1
ATOM 710 C C . SER A 1 88 ? -36.75 -9.914 -9.125 1 35.91 88 SER A C 1
ATOM 712 O O . SER A 1 88 ? -37.844 -10.5 -9.25 1 35.91 88 SER A O 1
ATOM 714 N N . THR A 1 89 ? -36.125 -10.453 -8.172 1 37.34 89 THR A N 1
ATOM 715 C CA . THR A 1 89 ? -37.125 -10.945 -7.23 1 37.34 89 THR A CA 1
ATOM 716 C C . THR A 1 89 ? -38.219 -9.914 -7.031 1 37.34 89 THR A C 1
ATOM 718 O O . THR A 1 89 ? -38.062 -8.742 -7.383 1 37.34 89 THR A O 1
ATOM 721 N N . GLY A 1 90 ? -39.188 -10.094 -6.059 1 35.5 90 GLY A N 1
ATOM 722 C CA . GLY A 1 90 ? -40.406 -9.312 -5.969 1 35.5 90 GLY A CA 1
ATOM 723 C C . GLY A 1 90 ? -40.219 -7.863 -6.355 1 35.5 90 GLY A C 1
ATOM 724 O O . GLY A 1 90 ? -39.125 -7.465 -6.781 1 35.5 90 GLY A O 1
ATOM 725 N N . GLY A 1 91 ? -41.156 -6.828 -5.848 1 34.19 91 GLY A N 1
ATOM 726 C CA . GLY A 1 91 ? -41.188 -5.391 -6.074 1 34.19 91 GLY A CA 1
ATOM 727 C C . GLY A 1 91 ? -39.812 -4.738 -6.074 1 34.19 91 GLY A C 1
ATOM 728 O O . GLY A 1 91 ? -39.344 -4.273 -5.039 1 34.19 91 GLY A O 1
ATOM 729 N N . ALA A 1 92 ? -38.812 -5.125 -6.746 1 40.5 92 ALA A N 1
ATOM 730 C CA . ALA A 1 92 ? -37.469 -4.684 -7.109 1 40.5 92 ALA A CA 1
ATOM 731 C C . ALA A 1 92 ? -37.344 -3.172 -6.969 1 40.5 92 ALA A C 1
ATOM 733 O O . ALA A 1 92 ? -36.25 -2.662 -6.746 1 40.5 92 ALA A O 1
ATOM 734 N N . GLY A 1 93 ? -38.406 -2.461 -7.227 1 44.91 93 GLY A N 1
ATOM 735 C CA . GLY A 1 93 ? -38.5 -1.01 -7.211 1 44.91 93 GLY A CA 1
ATOM 736 C C . GLY A 1 93 ? -38.062 -0.398 -5.895 1 44.91 93 GLY A C 1
ATOM 737 O O . GLY A 1 93 ? -37.688 0.775 -5.844 1 44.91 93 GLY A O 1
ATOM 738 N N . ASP A 1 94 ? -38.031 -1.196 -4.668 1 57.62 94 ASP A N 1
ATOM 739 C CA . ASP A 1 94 ? -37.938 -0.513 -3.381 1 57.62 94 ASP A CA 1
ATOM 740 C C . ASP A 1 94 ? -36.594 -0.761 -2.725 1 57.62 94 ASP A C 1
ATOM 742 O O . ASP A 1 94 ? -36.406 -0.495 -1.535 1 57.62 94 ASP A O 1
ATOM 746 N N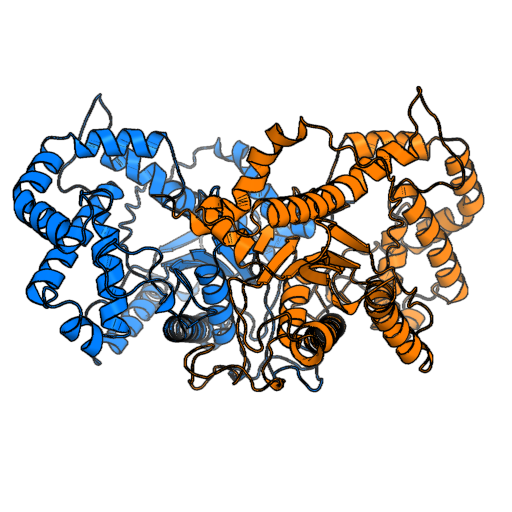 . MET A 1 95 ? -35.469 -1.515 -3.322 1 68.44 95 MET A N 1
ATOM 747 C CA . MET A 1 95 ? -34.219 -1.715 -2.584 1 68.44 95 MET A CA 1
ATOM 748 C C . MET A 1 95 ? -33.156 -0.69 -3 1 68.44 95 MET A C 1
ATOM 750 O O . MET A 1 95 ? -33.125 -0.285 -4.164 1 68.44 95 MET A O 1
ATOM 754 N N . GLU A 1 96 ? -32.406 -0.325 -1.996 1 79.38 96 GLU A N 1
ATOM 755 C CA . GLU A 1 96 ? -31.328 0.636 -2.244 1 79.38 96 GLU A CA 1
ATOM 756 C C . GLU A 1 96 ? -29.969 0.007 -2.012 1 79.38 96 GLU A C 1
ATOM 758 O O . GLU A 1 96 ? -29.734 -0.647 -0.992 1 79.38 96 GLU A O 1
ATOM 763 N N . LEU A 1 97 ? -29.062 -0.008 -2.975 1 86.81 97 LEU A N 1
ATOM 764 C CA . LEU A 1 97 ? -27.688 -0.465 -2.826 1 86.81 97 LEU A CA 1
ATOM 765 C C . LEU A 1 97 ? -26.922 0.438 -1.871 1 86.81 97 LEU A C 1
ATOM 767 O O . LEU A 1 97 ? -26.891 1.657 -2.051 1 86.81 97 LEU A O 1
ATOM 771 N N . LEU A 1 98 ? -26.281 -0.214 -0.835 1 89.12 98 LEU A N 1
ATOM 772 C CA . LEU A 1 98 ? -25.609 0.585 0.188 1 89.12 98 LEU A CA 1
ATOM 773 C C . LEU A 1 98 ? -24.094 0.393 0.13 1 89.12 98 LEU A C 1
ATOM 775 O O . LEU A 1 98 ? -23.344 1.312 0.445 1 89.12 98 LEU A O 1
ATOM 779 N N . LEU A 1 99 ? -23.672 -0.792 -0.248 1 93.25 99 LEU A N 1
ATOM 780 C CA . LEU A 1 99 ? -22.266 -1.143 -0.198 1 93.25 99 LEU A CA 1
ATOM 781 C C . LEU A 1 99 ? -21.938 -2.273 -1.172 1 93.25 99 LEU A C 1
ATOM 783 O O . LEU A 1 99 ? -22.688 -3.25 -1.258 1 93.25 99 LEU A O 1
ATOM 787 N N . VAL A 1 100 ? -20.938 -2.068 -1.906 1 93 100 VAL A N 1
ATOM 788 C CA . VAL A 1 100 ? -20.391 -3.117 -2.764 1 93 100 VAL A CA 1
ATOM 789 C C . VAL A 1 100 ? -19.016 -3.549 -2.244 1 93 100 VAL A C 1
ATOM 791 O O . VAL A 1 100 ? -18.156 -2.711 -1.981 1 93 100 VAL A O 1
ATOM 794 N N . GLN A 1 101 ? -18.859 -4.809 -1.967 1 92.31 101 GLN A N 1
ATOM 795 C CA . GLN A 1 101 ? -17.562 -5.367 -1.627 1 92.31 101 GLN A CA 1
ATOM 796 C C . GLN A 1 101 ? -17.062 -6.301 -2.725 1 92.31 101 GLN A C 1
ATOM 798 O O . GLN A 1 101 ? -17.75 -7.254 -3.1 1 92.31 101 GLN A O 1
ATOM 803 N N . ALA A 1 102 ? -15.891 -6.004 -3.27 1 91.12 102 ALA A N 1
ATOM 804 C CA . ALA A 1 102 ? -15.312 -6.785 -4.359 1 91.12 102 ALA A CA 1
ATOM 805 C C . ALA A 1 102 ? -14.055 -7.52 -3.896 1 91.12 102 ALA A C 1
ATOM 807 O O . ALA A 1 102 ? -13.25 -6.973 -3.139 1 91.12 102 ALA A O 1
ATOM 808 N N . ILE A 1 103 ? -13.883 -8.758 -4.262 1 91.31 103 ILE A N 1
ATOM 809 C CA . ILE A 1 103 ? -12.672 -9.539 -4.062 1 91.31 103 ILE A CA 1
ATOM 810 C C . ILE A 1 103 ? -12.156 -10.047 -5.406 1 91.31 103 ILE A C 1
ATOM 812 O O . ILE A 1 103 ? -12.93 -10.578 -6.215 1 91.31 103 ILE A O 1
ATOM 816 N N . TRP A 1 104 ? -10.875 -9.789 -5.664 1 89.81 104 TRP A N 1
ATOM 817 C CA . TRP A 1 104 ? -10.32 -10.32 -6.902 1 89.81 104 TRP A CA 1
ATOM 818 C C . TRP A 1 104 ? -8.93 -10.906 -6.672 1 89.81 104 TRP A C 1
ATOM 820 O O . TRP A 1 104 ? -8.266 -10.57 -5.691 1 89.81 104 TRP A O 1
ATOM 830 N N . ARG A 1 105 ? -8.555 -11.82 -7.484 1 91.81 105 ARG A N 1
ATOM 831 C CA . ARG A 1 105 ? -7.184 -12.312 -7.555 1 91.81 105 ARG A CA 1
ATOM 832 C C . ARG A 1 105 ? -6.34 -11.461 -8.492 1 91.81 105 ARG A C 1
ATOM 834 O O . ARG A 1 105 ? -6.852 -10.906 -9.461 1 91.81 105 ARG A O 1
ATOM 841 N N . HIS A 1 106 ? -5.117 -11.391 -8.203 1 95.69 106 HIS A N 1
ATOM 842 C CA . HIS A 1 106 ? -4.207 -10.625 -9.047 1 95.69 106 HIS A CA 1
ATOM 843 C C . HIS A 1 106 ? -4.246 -11.125 -10.492 1 95.69 106 HIS A C 1
ATOM 845 O O . HIS A 1 106 ? -4.746 -12.219 -10.766 1 95.69 106 HIS A O 1
ATOM 851 N N . GLY A 1 107 ? -3.732 -10.266 -11.453 1 93.75 107 GLY A N 1
ATOM 852 C CA . GLY A 1 107 ? -3.668 -10.609 -12.867 1 93.75 107 GLY A CA 1
ATOM 853 C C . GLY A 1 107 ? -2.492 -11.508 -13.203 1 93.75 107 GLY A C 1
ATOM 854 O O . GLY A 1 107 ? -1.818 -12.023 -12.312 1 93.75 107 GLY A O 1
ATOM 855 N N . ASP A 1 108 ? -2.342 -11.633 -14.5 1 97.06 108 ASP A N 1
ATOM 856 C CA . ASP A 1 108 ? -1.248 -12.453 -15.016 1 97.06 108 ASP A CA 1
ATOM 857 C C . ASP A 1 108 ? 0.096 -11.984 -14.469 1 97.06 108 ASP A C 1
ATOM 859 O O . ASP A 1 108 ? 0.316 -10.781 -14.289 1 97.06 108 ASP A O 1
ATOM 863 N N . ARG A 1 109 ? 0.957 -12.938 -14.18 1 98.12 109 ARG A N 1
ATOM 864 C CA . ARG A 1 109 ? 2.244 -12.641 -13.555 1 98.12 109 ARG A CA 1
ATOM 865 C C . ARG A 1 109 ? 3.303 -13.656 -13.984 1 98.12 109 ARG A C 1
ATOM 867 O O . ARG A 1 109 ? 2.982 -14.68 -14.594 1 98.12 109 ARG A O 1
ATOM 874 N N . SER A 1 110 ? 4.543 -13.344 -13.75 1 98.56 110 SER A N 1
ATOM 875 C CA . SER A 1 110 ? 5.617 -14.328 -13.859 1 98.56 110 SER A CA 1
ATOM 876 C C . SER A 1 110 ? 5.527 -15.375 -12.758 1 98.56 110 SER A C 1
ATOM 878 O O . SER A 1 110 ? 4.812 -15.18 -11.766 1 98.56 110 SER A O 1
ATOM 880 N N . PRO A 1 111 ? 6.207 -16.516 -12.961 1 97.94 111 PRO A N 1
ATOM 881 C CA . PRO A 1 111 ? 6.188 -17.516 -11.883 1 97.94 111 PRO A CA 1
ATOM 882 C C . PRO A 1 111 ? 6.727 -16.969 -10.562 1 97.94 111 PRO A C 1
ATOM 884 O O . PRO A 1 111 ? 7.602 -16.094 -10.562 1 97.94 111 PRO A O 1
ATOM 887 N N . THR A 1 112 ? 6.172 -17.422 -9.477 1 96 112 THR A N 1
ATOM 888 C CA . THR A 1 112 ? 6.723 -17.047 -8.18 1 96 112 THR A CA 1
ATOM 889 C C . THR A 1 112 ? 7.93 -17.922 -7.832 1 96 112 THR A C 1
ATOM 891 O O . THR A 1 112 ? 8.758 -17.531 -7.008 1 96 112 THR A O 1
ATOM 894 N N . LYS A 1 113 ? 7.938 -19.125 -8.367 1 95.19 113 LYS A N 1
ATOM 895 C CA . LYS A 1 113 ? 8.992 -20.125 -8.25 1 95.19 113 LYS A CA 1
ATOM 896 C C . LYS A 1 113 ? 9.031 -21.031 -9.484 1 95.19 113 LYS A C 1
ATOM 898 O O . LYS A 1 113 ? 8.102 -21.016 -10.297 1 95.19 113 LYS A O 1
ATOM 903 N N . THR A 1 114 ? 10.18 -21.641 -9.547 1 97.69 114 THR A N 1
ATOM 904 C CA . THR A 1 114 ? 10.281 -22.672 -10.578 1 97.69 114 THR A CA 1
ATOM 905 C C . THR A 1 114 ? 11.008 -23.906 -10.039 1 97.69 114 THR A C 1
ATOM 907 O O . THR A 1 114 ? 11.117 -24.078 -8.82 1 97.69 114 THR A O 1
ATOM 910 N N . PHE A 1 115 ? 11.352 -24.828 -10.914 1 98.19 115 PHE A N 1
ATOM 911 C CA . PHE A 1 115 ? 11.992 -26.078 -10.516 1 98.19 115 PHE A CA 1
ATOM 912 C C . PHE A 1 115 ? 13.414 -26.156 -11.055 1 98.19 115 PHE A C 1
ATOM 914 O O . PHE A 1 115 ? 13.742 -25.484 -12.039 1 98.19 115 PHE A O 1
ATOM 921 N N . PRO A 1 116 ? 14.258 -26.906 -10.484 1 98.06 116 PRO A N 1
ATOM 922 C CA . PRO A 1 116 ? 15.695 -26.859 -10.742 1 98.06 116 PRO A CA 1
ATOM 923 C C . PRO A 1 116 ? 16.047 -27.078 -12.211 1 98.06 116 PRO A C 1
ATOM 925 O O . PRO A 1 116 ? 16.891 -26.375 -12.766 1 98.06 116 PRO A O 1
ATOM 928 N N . LYS A 1 117 ? 15.43 -27.922 -12.938 1 98.38 117 LYS A N 1
ATOM 929 C CA . LYS A 1 117 ? 15.805 -28.266 -14.305 1 98.38 117 LYS A CA 1
ATOM 930 C C . LYS A 1 117 ? 15.031 -27.422 -15.32 1 98.38 117 LYS A C 1
ATOM 932 O O . LYS A 1 117 ? 15.086 -27.688 -16.516 1 98.38 117 LYS A O 1
ATOM 937 N N . ASP A 1 118 ? 14.305 -26.484 -14.805 1 98.5 118 ASP A N 1
ATOM 938 C CA . ASP A 1 118 ? 13.57 -25.594 -15.703 1 98.5 118 ASP A CA 1
ATOM 939 C C . ASP A 1 118 ? 14.523 -24.75 -16.531 1 98.5 118 ASP A C 1
ATOM 941 O O . ASP A 1 118 ? 15.352 -24.016 -15.992 1 98.5 118 ASP A O 1
ATOM 945 N N . PRO A 1 119 ? 14.359 -24.781 -17.859 1 98.06 119 PRO A N 1
ATOM 946 C CA . PRO A 1 119 ? 15.203 -23.906 -18.688 1 98.06 119 PRO A CA 1
ATOM 947 C C . PRO A 1 119 ? 14.914 -22.422 -18.453 1 98.06 119 PRO A C 1
ATOM 949 O O . PRO A 1 119 ? 15.758 -21.578 -18.766 1 98.06 119 PRO A O 1
ATOM 952 N N . PHE A 1 120 ? 13.695 -22.109 -18.109 1 98.19 120 PHE A N 1
ATOM 953 C CA . PHE A 1 120 ? 13.352 -20.75 -17.719 1 98.19 120 PHE A CA 1
ATOM 954 C C . PHE A 1 120 ? 13.648 -20.5 -16.25 1 98.19 120 PHE A C 1
ATOM 956 O O . PHE A 1 120 ? 13.117 -21.188 -15.383 1 98.19 120 PHE A O 1
ATOM 963 N N . GLN A 1 121 ? 14.5 -19.594 -16.016 1 97.88 121 GLN A N 1
ATOM 964 C CA . GLN A 1 121 ? 14.828 -19.156 -14.656 1 97.88 121 GLN A CA 1
ATOM 965 C C . GLN A 1 121 ? 14.453 -17.688 -14.445 1 97.88 121 GLN A C 1
ATOM 967 O O . GLN A 1 121 ? 13.812 -17.078 -15.305 1 97.88 121 GLN A O 1
ATOM 972 N N . GLU A 1 122 ? 14.711 -17.188 -13.328 1 96.38 122 GLU A N 1
ATOM 973 C CA . GLU A 1 122 ? 14.234 -15.859 -12.961 1 96.38 122 GLU A CA 1
ATOM 974 C C . GLU A 1 122 ? 14.664 -14.812 -13.984 1 96.38 122 GLU A C 1
ATOM 976 O O . GLU A 1 122 ? 13.891 -13.906 -14.312 1 96.38 122 GLU A O 1
ATOM 981 N N . ARG A 1 123 ? 15.867 -14.953 -14.523 1 96 123 ARG A N 1
ATOM 982 C CA . ARG A 1 123 ? 16.438 -13.984 -15.453 1 96 123 ARG A CA 1
ATOM 983 C C . ARG A 1 123 ? 15.609 -13.906 -16.734 1 96 123 ARG A C 1
ATOM 985 O O . ARG A 1 123 ? 15.688 -12.922 -17.469 1 96 123 ARG A O 1
ATOM 992 N N . ASN A 1 124 ? 14.844 -14.922 -17.016 1 97.81 124 ASN A N 1
ATOM 993 C CA . ASN A 1 124 ? 14.055 -14.977 -18.234 1 97.81 124 ASN A CA 1
ATOM 994 C C . ASN A 1 124 ? 12.797 -14.125 -18.141 1 97.81 124 ASN A C 1
ATOM 996 O O . ASN A 1 124 ? 12.141 -13.852 -19.141 1 97.81 124 ASN A O 1
ATOM 1000 N N . TRP A 1 125 ? 12.445 -13.711 -17 1 98.38 125 TRP A N 1
ATOM 1001 C CA . TRP A 1 125 ? 11.242 -12.914 -16.766 1 98.38 125 TRP A CA 1
ATOM 1002 C C . TRP A 1 125 ? 11.594 -11.445 -16.578 1 98.38 125 TRP A C 1
ATOM 1004 O O . TRP A 1 125 ? 11.961 -11.023 -15.469 1 98.38 125 TRP A O 1
ATOM 1014 N N . THR A 1 126 ? 11.32 -10.641 -17.609 1 97.69 126 THR A N 1
ATOM 1015 C CA . THR A 1 126 ? 11.875 -9.289 -17.656 1 97.69 126 THR A CA 1
ATOM 1016 C C . THR A 1 126 ? 10.773 -8.242 -17.594 1 97.69 126 THR A C 1
ATOM 1018 O O . THR A 1 126 ? 11.047 -7.043 -17.531 1 97.69 126 THR A O 1
ATOM 1021 N N . PHE A 1 127 ? 9.547 -8.695 -17.594 1 98.12 127 PHE A N 1
ATOM 1022 C CA . PHE A 1 127 ? 8.461 -7.723 -17.609 1 98.12 127 PHE A CA 1
ATOM 1023 C C . PHE A 1 127 ? 8.094 -7.32 -16.188 1 98.12 127 PHE A C 1
ATOM 1025 O O . PHE A 1 127 ? 8.516 -7.961 -15.219 1 98.12 127 PHE A O 1
ATOM 1032 N N . GLY A 1 128 ? 7.312 -6.199 -16.094 1 97.19 128 GLY A N 1
ATOM 1033 C CA . GLY A 1 128 ? 6.746 -5.77 -14.828 1 97.19 128 GLY A CA 1
ATOM 1034 C C . GLY A 1 128 ? 7.801 -5.457 -13.781 1 97.19 128 GLY A C 1
ATOM 1035 O O . GLY A 1 128 ? 7.609 -5.742 -12.594 1 97.19 128 GLY A O 1
ATOM 1036 N N . GLY A 1 129 ? 8.938 -4.996 -14.188 1 96.94 129 GLY A N 1
ATOM 1037 C CA . GLY A 1 129 ? 10.047 -4.699 -13.297 1 96.94 129 GLY A CA 1
ATOM 1038 C C . GLY A 1 129 ? 11.055 -5.828 -13.203 1 96.94 129 GLY A C 1
ATOM 1039 O O . GLY A 1 129 ? 12.102 -5.684 -12.562 1 96.94 129 GLY A O 1
ATOM 1040 N N . GLY A 1 130 ? 10.711 -7.074 -13.758 1 97.31 130 GLY A N 1
ATOM 1041 C CA . GLY A 1 130 ? 11.641 -8.188 -13.867 1 97.31 130 GLY A CA 1
ATOM 1042 C C . GLY A 1 130 ? 11.594 -9.125 -12.672 1 97.31 130 GLY A C 1
ATOM 1043 O O . GLY A 1 130 ? 11.336 -8.695 -11.547 1 97.31 130 GLY A O 1
ATOM 1044 N N . GLY A 1 131 ? 11.82 -10.398 -12.961 1 97 131 GLY A N 1
ATOM 1045 C CA . GLY A 1 131 ? 11.969 -11.383 -11.906 1 97 131 GLY A CA 1
ATOM 1046 C C . GLY A 1 131 ? 10.703 -12.188 -11.656 1 97 131 GLY A C 1
ATOM 1047 O O . GLY A 1 131 ? 9.727 -12.055 -12.398 1 97 131 GLY A O 1
ATOM 1048 N N . PHE A 1 132 ? 10.719 -12.977 -10.641 1 97.25 132 PHE A N 1
ATOM 1049 C CA . PHE A 1 132 ? 9.617 -13.859 -10.281 1 97.25 132 PHE A CA 1
ATOM 1050 C C . PHE A 1 132 ? 8.492 -13.078 -9.602 1 97.25 132 PHE A C 1
ATOM 1052 O O . PHE A 1 132 ? 8.758 -12.156 -8.828 1 97.25 132 PHE A O 1
ATOM 1059 N N . GLY A 1 133 ? 7.27 -13.43 -9.945 1 97.81 133 GLY A N 1
ATOM 1060 C CA . GLY A 1 133 ? 6.09 -12.984 -9.227 1 97.81 133 GLY A CA 1
ATOM 1061 C C . GLY A 1 133 ? 5.633 -11.594 -9.633 1 97.81 133 GLY A C 1
ATOM 1062 O O . GLY A 1 133 ? 4.734 -11.023 -9.008 1 97.81 133 GLY A O 1
ATOM 1063 N N . GLN A 1 134 ? 6.211 -11.031 -10.672 1 98.5 134 GLN A N 1
ATOM 1064 C CA . GLN A 1 134 ? 5.855 -9.68 -11.07 1 98.5 134 GLN A CA 1
ATOM 1065 C C . GLN A 1 134 ? 4.668 -9.68 -12.031 1 98.5 134 GLN A C 1
ATOM 1067 O O . GLN A 1 134 ? 4.57 -10.547 -12.898 1 98.5 134 GLN A O 1
ATOM 1072 N N . LEU A 1 135 ? 3.768 -8.719 -11.797 1 98.75 135 LEU A N 1
ATOM 1073 C CA . LEU A 1 135 ? 2.613 -8.594 -12.68 1 98.75 135 LEU A CA 1
ATOM 1074 C C . LEU A 1 135 ? 3.051 -8.273 -14.102 1 98.75 135 LEU A C 1
ATOM 1076 O O . LEU A 1 135 ? 3.906 -7.41 -14.32 1 98.75 135 LEU A O 1
ATOM 1080 N N . SER A 1 136 ? 2.494 -8.977 -15.055 1 98.38 136 SER A N 1
ATOM 1081 C CA . SER A 1 136 ? 2.805 -8.734 -16.453 1 98.38 136 SER A CA 1
ATOM 1082 C C . SER A 1 136 ? 1.927 -7.629 -17.031 1 98.38 136 SER A C 1
ATOM 1084 O O . SER A 1 136 ? 0.888 -7.293 -16.469 1 98.38 136 SER A O 1
ATOM 1086 N N . PRO A 1 137 ? 2.305 -7.078 -18.203 1 98.5 137 PRO A N 1
ATOM 1087 C CA . PRO A 1 137 ? 1.409 -6.145 -18.891 1 98.5 137 PRO A CA 1
ATOM 1088 C C . PRO A 1 137 ? 0.05 -6.758 -19.203 1 98.5 137 PRO A C 1
ATOM 1090 O O . PRO A 1 137 ? -0.967 -6.062 -19.203 1 98.5 137 PRO A O 1
ATOM 1093 N N . LEU A 1 138 ? 0.096 -8.039 -19.469 1 97.31 138 LEU A N 1
ATOM 1094 C CA . LEU A 1 138 ? -1.175 -8.727 -19.656 1 97.31 138 LEU A CA 1
ATOM 1095 C C . LEU A 1 138 ? -2.029 -8.648 -18.406 1 97.31 138 LEU A C 1
ATOM 1097 O O . LEU A 1 138 ? -3.23 -8.375 -18.469 1 97.31 138 LEU A O 1
ATOM 1101 N N . GLY A 1 139 ? -1.392 -8.914 -17.281 1 98 139 GLY A N 1
ATOM 1102 C CA . GLY A 1 139 ? -2.094 -8.781 -16.016 1 98 139 GLY A CA 1
ATOM 1103 C C . GLY A 1 139 ? -2.604 -7.379 -15.75 1 98 139 GLY A C 1
ATOM 1104 O O . GLY A 1 139 ? -3.711 -7.203 -15.234 1 98 139 GLY A O 1
ATOM 1105 N N . MET A 1 140 ? -1.845 -6.406 -16.078 1 98.56 140 MET A N 1
ATOM 1106 C CA . MET A 1 140 ? -2.254 -5.012 -15.953 1 98.56 140 MET A CA 1
ATOM 1107 C C . MET A 1 140 ? -3.488 -4.727 -16.797 1 98.56 140 MET A C 1
ATOM 1109 O O . MET A 1 140 ? -4.457 -4.133 -16.312 1 98.56 140 MET A O 1
ATOM 1113 N N . LYS A 1 141 ? -3.438 -5.203 -18 1 97.44 141 LYS A N 1
ATOM 1114 C CA . LYS A 1 141 ? -4.566 -5.012 -18.906 1 97.44 141 LYS A CA 1
ATOM 1115 C C . LYS A 1 141 ? -5.82 -5.695 -18.375 1 97.44 141 LYS A C 1
ATOM 1117 O O . LYS A 1 141 ? -6.918 -5.145 -18.453 1 97.44 141 LYS A O 1
ATOM 1122 N N . GLN A 1 142 ? -5.652 -6.914 -17.891 1 95.44 142 GLN A N 1
ATOM 1123 C CA . GLN A 1 142 ? -6.773 -7.66 -17.328 1 95.44 142 GLN A CA 1
ATOM 1124 C C . GLN A 1 142 ? -7.488 -6.855 -16.25 1 95.44 142 GLN A C 1
ATOM 1126 O O . GLN A 1 142 ? -8.719 -6.762 -16.25 1 95.44 142 GLN A O 1
ATOM 1131 N N . HIS A 1 143 ? -6.742 -6.238 -15.438 1 96.62 143 HIS A N 1
ATOM 1132 C CA . HIS A 1 143 ? -7.352 -5.516 -14.328 1 96.62 143 HIS A CA 1
ATOM 1133 C C . HIS A 1 143 ? -7.867 -4.152 -14.773 1 96.62 143 HIS A C 1
ATOM 1135 O O . HIS A 1 143 ? -8.875 -3.666 -14.258 1 96.62 143 HIS A O 1
ATOM 1141 N N . MET A 1 144 ? -7.199 -3.486 -15.727 1 96.06 144 MET A N 1
ATOM 1142 C CA . MET A 1 144 ? -7.777 -2.271 -16.297 1 96.06 144 MET A CA 1
ATOM 1143 C C . MET A 1 144 ? -9.141 -2.553 -16.906 1 96.06 144 MET A C 1
ATOM 1145 O O . MET A 1 144 ? -10.094 -1.796 -16.688 1 96.06 144 MET A O 1
ATOM 1149 N N . ASP A 1 145 ? -9.219 -3.693 -17.594 1 93.5 145 ASP A N 1
ATOM 1150 C CA . ASP A 1 145 ? -10.477 -4.082 -18.219 1 93.5 145 ASP A CA 1
ATOM 1151 C C . ASP A 1 145 ? -11.547 -4.379 -17.156 1 93.5 145 ASP A C 1
ATOM 1153 O O . ASP A 1 145 ? -12.703 -3.988 -17.312 1 93.5 145 ASP A O 1
ATOM 1157 N N . LEU A 1 146 ? -11.141 -5.078 -16.125 1 93.88 146 LEU A N 1
ATOM 1158 C CA . LEU A 1 146 ? -12.07 -5.316 -15.023 1 93.88 146 LEU A CA 1
ATOM 1159 C C . LEU A 1 146 ? -12.539 -4 -14.406 1 93.88 146 LEU A C 1
ATOM 1161 O O . LEU A 1 146 ? -13.719 -3.842 -14.094 1 93.88 146 LEU A O 1
ATOM 1165 N N . GLY A 1 147 ? -11.617 -3.078 -14.25 1 94.62 147 GLY A N 1
ATOM 1166 C CA . GLY A 1 147 ? -11.977 -1.76 -13.75 1 94.62 147 GLY A CA 1
ATOM 1167 C C . GLY A 1 147 ? -12.992 -1.049 -14.625 1 94.62 147 GLY A C 1
ATOM 1168 O O . GLY A 1 147 ? -13.93 -0.429 -14.117 1 94.62 147 GLY A O 1
ATOM 1169 N N . LYS A 1 148 ? -12.844 -1.15 -15.906 1 92.5 148 LYS A N 1
ATOM 1170 C CA . LYS A 1 148 ? -13.789 -0.545 -16.844 1 92.5 148 LYS A CA 1
ATOM 1171 C C . LYS A 1 148 ? -15.188 -1.137 -16.688 1 92.5 148 LYS A C 1
ATOM 1173 O O . LYS A 1 148 ? -16.188 -0.417 -16.766 1 92.5 148 LYS A O 1
ATOM 1178 N N . LEU A 1 149 ? -15.227 -2.391 -16.469 1 91.31 149 LEU A N 1
ATOM 1179 C CA . LEU A 1 149 ? -16.5 -3.061 -16.281 1 91.31 149 LEU A CA 1
ATOM 1180 C C . LEU A 1 149 ? -17.172 -2.592 -14.984 1 91.31 149 LEU A C 1
ATOM 1182 O O . LEU A 1 149 ? -18.391 -2.379 -14.953 1 91.31 149 LEU A O 1
ATOM 1186 N N . ILE A 1 150 ? -16.375 -2.482 -13.953 1 92.06 150 ILE A N 1
ATOM 1187 C CA . ILE A 1 150 ? -16.906 -2.006 -12.672 1 92.06 150 ILE A CA 1
ATOM 1188 C C . ILE A 1 150 ? -17.438 -0.583 -12.828 1 92.06 150 ILE A C 1
ATOM 1190 O O . ILE A 1 150 ? -18.516 -0.26 -12.336 1 92.06 150 ILE A O 1
ATOM 1194 N N . ARG A 1 151 ? -16.734 0.266 -13.492 1 95.56 151 ARG A N 1
ATOM 1195 C CA . ARG A 1 151 ? -17.188 1.627 -13.742 1 95.56 151 ARG A CA 1
ATOM 1196 C C . ARG A 1 151 ? -18.5 1.623 -14.516 1 95.56 151 ARG A C 1
ATOM 1198 O O . ARG A 1 151 ? -19.453 2.33 -14.156 1 95.56 151 ARG A O 1
ATOM 1205 N N . LYS A 1 152 ? -18.531 0.868 -15.594 1 91.81 152 LYS A N 1
ATOM 1206 C CA . LYS A 1 152 ? -19.734 0.803 -16.406 1 91.81 152 LYS A CA 1
ATOM 1207 C C . LYS A 1 152 ? -20.953 0.452 -15.555 1 91.81 152 LYS A C 1
ATOM 1209 O O . LYS A 1 152 ? -22 1.09 -15.672 1 91.81 152 LYS A O 1
ATOM 1214 N N . THR A 1 153 ? -20.766 -0.455 -14.672 1 89.88 153 THR A N 1
ATOM 1215 C CA . THR A 1 153 ? -21.875 -0.974 -13.883 1 89.88 153 THR A CA 1
ATOM 1216 C C . THR A 1 153 ? -22.25 0.004 -12.773 1 89.88 153 THR A C 1
ATOM 1218 O O . THR A 1 153 ? -23.406 0.45 -12.695 1 89.88 153 THR A O 1
ATOM 1221 N N . TYR A 1 154 ? -21.312 0.419 -11.992 1 92.75 154 TYR A N 1
ATOM 1222 C CA . TYR A 1 154 ? -21.641 1.056 -10.727 1 92.75 154 TYR A CA 1
ATOM 1223 C C . TYR A 1 154 ? -21.578 2.574 -10.844 1 92.75 154 TYR A C 1
ATOM 1225 O O . TYR A 1 154 ? -22.109 3.291 -9.992 1 92.75 154 TYR A O 1
ATOM 1233 N N . VAL A 1 155 ? -20.891 3.072 -11.812 1 95.94 155 VAL A N 1
ATOM 1234 C CA . VAL A 1 155 ? -20.812 4.516 -12.016 1 95.94 155 VAL A CA 1
ATOM 1235 C C . VAL A 1 155 ? -21.781 4.938 -13.117 1 95.94 155 VAL A C 1
ATOM 1237 O O . VAL A 1 155 ? -22.672 5.758 -12.891 1 95.94 155 VAL A O 1
ATOM 1240 N N . ASP A 1 156 ? -21.672 4.316 -14.273 1 93.88 156 ASP A N 1
ATOM 1241 C CA . ASP A 1 156 ? -22.375 4.793 -15.453 1 93.88 156 ASP A CA 1
ATOM 1242 C C . ASP A 1 156 ? -23.828 4.32 -15.445 1 93.88 156 ASP A C 1
ATOM 1244 O O . ASP A 1 156 ? -24.75 5.121 -15.648 1 93.88 156 ASP A O 1
ATOM 1248 N N . ASP A 1 157 ? -24 3.074 -15.164 1 89.31 157 ASP A N 1
ATOM 1249 C CA . ASP A 1 157 ? -25.344 2.51 -15.297 1 89.31 157 ASP A CA 1
ATOM 1250 C C . ASP A 1 157 ? -26.156 2.758 -14.039 1 89.31 157 ASP A C 1
ATOM 1252 O O . ASP A 1 157 ? -27.266 3.314 -14.109 1 89.31 157 ASP A O 1
ATOM 1256 N N . MET A 1 158 ? -25.562 2.453 -12.836 1 90.62 158 MET A N 1
ATOM 1257 C CA . MET A 1 158 ? -26.344 2.484 -11.602 1 90.62 158 MET A CA 1
ATOM 1258 C C . MET A 1 158 ? -26.266 3.854 -10.93 1 90.62 158 MET A C 1
ATOM 1260 O O . MET A 1 158 ? -27.062 4.172 -10.055 1 90.62 158 MET A O 1
ATOM 1264 N N . LYS A 1 159 ? -25.203 4.535 -11.289 1 95.19 159 LYS A N 1
ATOM 1265 C CA . LYS A 1 159 ? -24.953 5.836 -10.672 1 95.19 159 LYS A CA 1
ATOM 1266 C C . LYS A 1 159 ? -24.812 5.715 -9.164 1 95.19 159 LYS A C 1
ATOM 1268 O O . LYS A 1 159 ? -25.266 6.59 -8.422 1 95.19 159 LYS A O 1
ATOM 1273 N N . PHE A 1 160 ? -24.406 4.5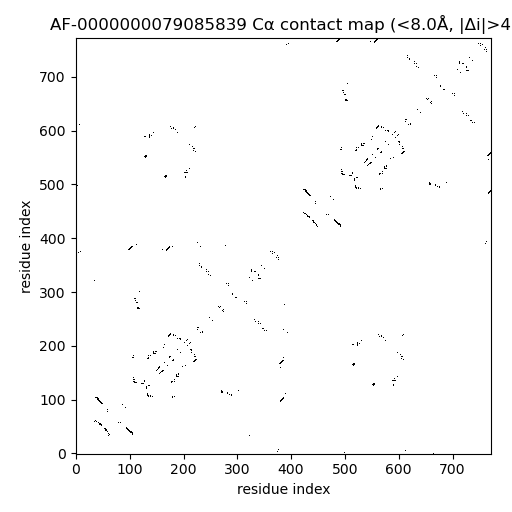59 -8.734 1 94.75 160 PHE A N 1
ATOM 1274 C CA . PHE A 1 160 ? -24.188 4.273 -7.32 1 94.75 160 PHE A CA 1
ATOM 1275 C C . PHE A 1 160 ? -22.922 4.965 -6.824 1 94.75 160 PHE A C 1
ATOM 1277 O O . PHE A 1 160 ? -22.922 5.605 -5.77 1 94.75 160 PHE A O 1
ATOM 1284 N N . LEU A 1 161 ? -21.828 4.828 -7.582 1 97.06 161 LEU A N 1
ATOM 1285 C CA . LEU A 1 161 ? -20.562 5.516 -7.301 1 97.06 161 LEU A CA 1
ATOM 1286 C C . LEU A 1 161 ? -20.484 6.84 -8.055 1 97.06 161 LEU A C 1
ATOM 1288 O O . LEU A 1 161 ? -21.078 6.98 -9.133 1 97.06 161 LEU A O 1
ATOM 1292 N N . SER A 1 162 ? -19.766 7.781 -7.453 1 97.5 162 SER A N 1
ATOM 1293 C CA . SER A 1 162 ? -19.594 9.086 -8.078 1 97.5 162 SER A CA 1
ATOM 1294 C C . SER A 1 162 ? -18.812 8.977 -9.375 1 97.5 162 SER A C 1
ATOM 1296 O O . SER A 1 162 ? -17.984 8.086 -9.531 1 97.5 162 SER A O 1
ATOM 1298 N N . ALA A 1 163 ? -19.109 9.883 -10.273 1 97.12 163 ALA A N 1
ATOM 1299 C CA . ALA A 1 163 ? -18.406 9.906 -11.562 1 97.12 163 ALA A CA 1
ATOM 1300 C C . ALA A 1 163 ? -16.922 10.211 -11.383 1 97.12 163 ALA A C 1
ATOM 1302 O O . ALA A 1 163 ? -16.094 9.734 -12.156 1 97.12 163 ALA A O 1
ATOM 1303 N N . ARG A 1 164 ? -16.609 11.047 -10.414 1 97.19 164 ARG A N 1
ATOM 1304 C CA . ARG A 1 164 ? -15.242 11.336 -10 1 97.19 164 ARG A CA 1
ATOM 1305 C C . ARG A 1 164 ? -14.867 10.562 -8.742 1 97.19 164 ARG A C 1
ATOM 1307 O O . ARG A 1 164 ? -15.734 10.266 -7.918 1 97.19 164 ARG A O 1
ATOM 1314 N N . TYR A 1 165 ? -13.609 10.281 -8.672 1 97.25 165 TYR A N 1
ATOM 1315 C CA . TYR A 1 165 ? -13.141 9.594 -7.477 1 97.25 165 TYR A CA 1
ATOM 1316 C C . TYR A 1 165 ? -13.484 10.375 -6.219 1 97.25 165 TYR A C 1
ATOM 1318 O O . TYR A 1 165 ? -13.336 11.602 -6.18 1 97.25 165 TYR A O 1
ATOM 1326 N N . SER A 1 166 ? -13.922 9.672 -5.246 1 97.25 166 SER A N 1
ATOM 1327 C CA . SER A 1 166 ? -14.18 10.188 -3.906 1 97.25 166 SER A CA 1
ATOM 1328 C C . SER A 1 166 ? -13.484 9.344 -2.842 1 97.25 166 SER A C 1
ATOM 1330 O O . SER A 1 166 ? -13.727 8.141 -2.744 1 97.25 166 SER A O 1
ATOM 1332 N N . SER A 1 167 ? -12.758 9.992 -1.996 1 96.62 167 SER A N 1
ATOM 1333 C CA . SER A 1 167 ? -11.992 9.281 -0.979 1 96.62 167 SER A CA 1
ATOM 1334 C C . SER A 1 167 ? -12.898 8.656 0.073 1 96.62 167 SER A C 1
ATOM 1336 O O . SER A 1 167 ? -12.508 7.723 0.768 1 96.62 167 SER A O 1
ATOM 1338 N N . GLU A 1 168 ? -14.078 9.156 0.224 1 95.94 168 GLU A N 1
ATOM 1339 C CA . GLU A 1 168 ? -14.992 8.633 1.237 1 95.94 168 GLU A CA 1
ATOM 1340 C C . GLU A 1 168 ? -15.758 7.426 0.717 1 95.94 168 GLU A C 1
ATOM 1342 O O . GLU A 1 168 ? -16.281 6.633 1.501 1 95.94 168 GLU A O 1
ATOM 1347 N N . GLU A 1 169 ? -15.828 7.289 -0.608 1 97.25 169 GLU A N 1
ATOM 1348 C CA . GLU A 1 169 ? -16.672 6.25 -1.191 1 97.25 169 GLU A CA 1
ATOM 1349 C C . GLU A 1 169 ? -15.883 4.961 -1.413 1 97.25 169 GLU A C 1
ATOM 1351 O O . GLU A 1 169 ? -16.453 3.873 -1.458 1 97.25 169 GLU A O 1
ATOM 1356 N N . ILE A 1 170 ? -14.602 5.094 -1.579 1 97.44 170 ILE A N 1
ATOM 1357 C CA . ILE A 1 170 ? -13.828 3.982 -2.115 1 97.44 170 ILE A CA 1
ATOM 1358 C C . ILE A 1 170 ? -12.68 3.652 -1.167 1 97.44 170 ILE A C 1
ATOM 1360 O O . ILE A 1 170 ? -11.938 4.543 -0.744 1 97.44 170 ILE A O 1
ATOM 1364 N N . TYR A 1 171 ? -12.547 2.412 -0.847 1 97.38 171 TYR A N 1
ATOM 1365 C CA . TYR A 1 171 ? -11.406 1.897 -0.104 1 97.38 171 TYR A CA 1
ATOM 1366 C C . TYR A 1 171 ? -10.883 0.612 -0.732 1 97.38 171 TYR A C 1
ATOM 1368 O O . TYR A 1 171 ? -11.648 -0.319 -0.989 1 97.38 171 TYR A O 1
ATOM 1376 N N . ILE A 1 172 ? -9.594 0.571 -0.958 1 97.94 172 ILE A N 1
ATOM 1377 C CA . ILE A 1 172 ? -8.953 -0.593 -1.563 1 97.94 172 ILE A CA 1
ATOM 1378 C C . ILE A 1 172 ? -7.934 -1.187 -0.593 1 97.94 172 ILE A C 1
ATOM 1380 O O . ILE A 1 172 ? -6.992 -0.506 -0.178 1 97.94 172 ILE A O 1
ATOM 1384 N N . ARG A 1 173 ? -8.102 -2.385 -0.249 1 96.56 173 ARG A N 1
ATOM 1385 C CA . ARG A 1 173 ? -7.16 -3.148 0.557 1 96.56 173 ARG A CA 1
ATOM 1386 C C . ARG A 1 173 ? -6.48 -4.23 -0.275 1 96.56 173 ARG A C 1
ATOM 1388 O O . ARG A 1 173 ? -7.141 -4.949 -1.027 1 96.56 173 ARG A O 1
ATOM 1395 N N . SER A 1 174 ? -5.156 -4.371 -0.144 1 97.75 174 SER A N 1
ATOM 1396 C CA . SER A 1 174 ? -4.41 -5.371 -0.905 1 97.75 174 SER A CA 1
ATOM 1397 C C . SER A 1 174 ? -3.508 -6.195 0.004 1 97.75 174 SER A C 1
ATOM 1399 O O . SER A 1 174 ? -3.053 -5.711 1.043 1 97.75 174 SER A O 1
ATOM 1401 N N . THR A 1 175 ? -3.352 -7.477 -0.379 1 96.44 175 THR A N 1
ATOM 1402 C CA . THR A 1 175 ? -2.174 -8.141 0.164 1 96.44 175 THR A CA 1
ATOM 1403 C C . THR A 1 175 ? -0.899 -7.41 -0.247 1 96.44 175 THR A C 1
ATOM 1405 O O . THR A 1 175 ? -0.905 -6.633 -1.202 1 96.44 175 THR A O 1
ATOM 1408 N N . ASP A 1 176 ? 0.1 -7.641 0.475 1 97 176 ASP A N 1
ATOM 1409 C CA . ASP A 1 176 ? 1.29 -6.809 0.325 1 97 176 ASP A CA 1
ATOM 1410 C C . ASP A 1 176 ? 2.316 -7.477 -0.585 1 97 176 ASP A C 1
ATOM 1412 O O . ASP A 1 176 ? 3.389 -7.879 -0.13 1 97 176 ASP A O 1
ATOM 1416 N N . THR A 1 177 ? 2.074 -7.566 -1.849 1 96.94 177 THR A N 1
ATOM 1417 C CA . THR A 1 177 ? 2.977 -7.988 -2.914 1 96.94 177 THR A CA 1
ATOM 1418 C C . THR A 1 177 ? 2.865 -7.055 -4.117 1 96.94 177 THR A C 1
ATOM 1420 O O . THR A 1 177 ? 1.82 -6.438 -4.336 1 96.94 177 THR A O 1
ATOM 1423 N N . ASN A 1 178 ? 3.912 -6.992 -4.93 1 98.06 178 ASN A N 1
ATOM 1424 C CA . ASN A 1 178 ? 3.91 -6.113 -6.094 1 98.06 178 ASN A CA 1
ATOM 1425 C C . ASN A 1 178 ? 2.732 -6.41 -7.02 1 98.06 178 ASN A C 1
ATOM 1427 O O . ASN A 1 178 ? 2.025 -5.492 -7.441 1 98.06 178 ASN A O 1
ATOM 1431 N N . ARG A 1 179 ? 2.527 -7.629 -7.27 1 98.12 179 ARG A N 1
ATOM 1432 C CA . ARG A 1 179 ? 1.535 -8.008 -8.273 1 98.12 179 ARG A CA 1
ATOM 1433 C C . ARG A 1 179 ? 0.126 -7.66 -7.805 1 98.12 179 ARG A C 1
ATOM 1435 O O . ARG A 1 179 ? -0.716 -7.254 -8.609 1 98.12 179 ARG A O 1
ATOM 1442 N N . THR A 1 180 ? -0.193 -7.82 -6.496 1 98.12 180 THR A N 1
ATOM 1443 C CA . THR A 1 180 ? -1.537 -7.52 -6.016 1 98.12 180 THR A CA 1
ATOM 1444 C C . THR A 1 180 ? -1.766 -6.012 -5.949 1 98.12 180 THR A C 1
ATOM 1446 O O . THR A 1 180 ? -2.85 -5.527 -6.281 1 98.12 180 THR A O 1
ATOM 1449 N N . ILE A 1 181 ? -0.764 -5.293 -5.555 1 98.75 181 ILE A N 1
ATOM 1450 C CA . ILE A 1 181 ? -0.848 -3.838 -5.473 1 98.75 181 ILE A CA 1
ATOM 1451 C C . ILE A 1 181 ? -0.996 -3.252 -6.875 1 98.75 181 ILE A C 1
ATOM 1453 O O . ILE A 1 181 ? -1.879 -2.426 -7.121 1 98.75 181 ILE A O 1
ATOM 1457 N N . ILE A 1 182 ? -0.194 -3.727 -7.809 1 98.81 182 ILE A N 1
ATOM 1458 C CA . ILE A 1 182 ? -0.214 -3.201 -9.172 1 98.81 182 ILE A CA 1
ATOM 1459 C C . ILE A 1 182 ? -1.516 -3.605 -9.859 1 98.81 182 ILE A C 1
ATOM 1461 O O . ILE A 1 182 ? -2.072 -2.838 -10.648 1 98.81 182 ILE A O 1
ATOM 1465 N N . SER A 1 183 ? -2.031 -4.789 -9.523 1 98.62 183 SER A N 1
ATOM 1466 C CA . SER A 1 183 ? -3.355 -5.16 -10.008 1 98.62 183 SER A CA 1
ATOM 1467 C C . SER A 1 183 ? -4.41 -4.156 -9.562 1 98.62 183 SER A C 1
ATOM 1469 O O . SER A 1 183 ? -5.258 -3.744 -10.359 1 98.62 183 SER A O 1
ATOM 1471 N N . ALA A 1 184 ? -4.344 -3.785 -8.328 1 98.69 184 ALA A N 1
ATOM 1472 C CA . ALA A 1 184 ? -5.289 -2.801 -7.812 1 98.69 184 ALA A CA 1
ATOM 1473 C C . ALA A 1 184 ? -5.113 -1.452 -8.5 1 98.69 184 ALA A C 1
ATOM 1475 O O . ALA A 1 184 ? -6.094 -0.798 -8.859 1 98.69 184 ALA A O 1
ATOM 1476 N N . ILE A 1 185 ? -3.875 -1.015 -8.672 1 98.5 185 ILE A N 1
ATOM 1477 C CA . ILE A 1 185 ? -3.592 0.229 -9.375 1 98.5 185 ILE A CA 1
ATOM 1478 C C . ILE A 1 185 ? -4.203 0.176 -10.773 1 98.5 185 ILE A C 1
ATOM 1480 O O . ILE A 1 185 ? -4.859 1.124 -11.211 1 98.5 185 ILE A O 1
ATOM 1484 N N . SER A 1 186 ? -3.996 -0.938 -11.445 1 98.19 186 SER A N 1
ATOM 1485 C CA . SER A 1 186 ? -4.484 -1.123 -12.805 1 98.19 186 SER A CA 1
ATOM 1486 C C . SER A 1 186 ? -6.008 -1.114 -12.859 1 98.19 186 SER A C 1
ATOM 1488 O O . SER A 1 186 ? -6.602 -0.549 -13.773 1 98.19 186 SER A O 1
ATOM 1490 N N . ASN A 1 187 ? -6.582 -1.79 -11.883 1 97.56 187 ASN A N 1
ATOM 1491 C CA . ASN A 1 187 ? -8.039 -1.812 -11.789 1 97.56 187 ASN A CA 1
ATOM 1492 C C . ASN A 1 187 ? -8.609 -0.404 -11.648 1 97.56 187 ASN A C 1
ATOM 1494 O O . ASN A 1 187 ? -9.57 -0.051 -12.336 1 97.56 187 ASN A O 1
ATOM 1498 N N . LEU A 1 188 ? -8.008 0.39 -10.805 1 97.88 188 LEU A N 1
ATOM 1499 C CA . LEU A 1 188 ? -8.484 1.744 -10.531 1 97.88 188 LEU A CA 1
ATOM 1500 C C . LEU A 1 188 ? -8.266 2.646 -11.742 1 97.88 188 LEU A C 1
ATOM 1502 O O . LEU A 1 188 ? -9.023 3.594 -11.961 1 97.88 188 LEU A O 1
ATOM 1506 N N . LEU A 1 189 ? -7.238 2.363 -12.531 1 97.25 189 LEU A N 1
ATOM 1507 C CA . LEU A 1 189 ? -7.039 3.082 -13.789 1 97.25 189 LEU A CA 1
ATOM 1508 C C . LEU A 1 189 ? -8.219 2.871 -14.727 1 97.25 189 LEU A C 1
ATOM 1510 O O . LEU A 1 189 ? -8.594 3.775 -15.484 1 97.25 189 LEU A O 1
ATOM 1514 N N . GLY A 1 190 ? -8.758 1.68 -14.703 1 96.56 190 GLY A N 1
ATOM 1515 C CA . GLY A 1 190 ? -9.953 1.406 -15.484 1 96.56 190 GLY A CA 1
ATOM 1516 C C . GLY A 1 190 ? -11.195 2.08 -14.938 1 96.56 190 GLY A C 1
ATOM 1517 O O . GLY A 1 190 ? -12.039 2.549 -15.695 1 96.56 190 GLY A O 1
ATOM 1518 N N . MET A 1 191 ? -11.289 2.209 -13.641 1 96.69 191 MET A N 1
ATOM 1519 C CA . MET A 1 191 ? -12.477 2.748 -12.977 1 96.69 191 MET A CA 1
ATOM 1520 C C . MET A 1 191 ? -12.5 4.27 -13.07 1 96.69 191 MET A C 1
ATOM 1522 O O . MET A 1 191 ? -13.562 4.863 -13.281 1 96.69 191 MET A O 1
ATOM 1526 N N . TYR A 1 192 ? -11.32 4.875 -12.758 1 96.31 192 TYR A N 1
ATOM 1527 C CA . TYR A 1 192 ? -11.211 6.328 -12.688 1 96.31 192 TYR A CA 1
ATOM 1528 C C . TYR A 1 192 ? -9.984 6.816 -13.453 1 96.31 192 TYR A C 1
ATOM 1530 O O . TYR A 1 192 ? -9.188 7.602 -12.93 1 96.31 192 TYR A O 1
ATOM 1538 N N . GLY A 1 193 ? -9.898 6.418 -14.711 1 90.62 193 GLY A N 1
ATOM 1539 C CA . GLY A 1 193 ? -8.719 6.734 -15.508 1 90.62 193 GLY A CA 1
ATOM 1540 C C . GLY A 1 193 ? -8.938 7.883 -16.469 1 90.62 193 GLY A C 1
ATOM 1541 O O . GLY A 1 193 ? -9.984 8.547 -16.422 1 90.62 193 GLY A O 1
ATOM 1542 N N . PRO A 1 194 ? -7.895 8.164 -17.25 1 89 194 PRO A N 1
ATOM 1543 C CA . PRO A 1 194 ? -7.906 9.312 -18.156 1 89 194 PRO A CA 1
ATOM 1544 C C . PRO A 1 194 ? -9.023 9.234 -19.188 1 89 194 PRO A C 1
ATOM 1546 O O . PRO A 1 194 ? -9.539 10.266 -19.641 1 89 194 PRO A O 1
ATOM 1549 N N . ASN A 1 195 ? -9.453 8.125 -19.5 1 85.38 195 ASN A N 1
ATOM 1550 C CA . ASN A 1 195 ? -10.359 7.961 -20.641 1 85.38 195 ASN A CA 1
ATOM 1551 C C . ASN A 1 195 ? -11.805 8.25 -20.234 1 85.38 195 ASN A C 1
ATOM 1553 O O . ASN A 1 195 ? -12.672 8.391 -21.109 1 85.38 195 ASN A O 1
ATOM 1557 N N . ASP A 1 196 ? -12.062 8.336 -18.984 1 88.06 196 ASP A N 1
ATOM 1558 C CA . ASP A 1 196 ? -13.438 8.586 -18.562 1 88.06 196 ASP A CA 1
ATOM 1559 C C . ASP A 1 196 ? -13.797 10.062 -18.719 1 88.06 196 ASP A C 1
ATOM 1561 O O . ASP A 1 196 ? -14.977 10.422 -18.75 1 88.06 196 ASP A O 1
ATOM 1565 N N . GLY A 1 197 ? -12.852 10.914 -18.703 1 90.62 197 GLY A N 1
ATOM 1566 C CA . GLY A 1 197 ? -13.023 12.328 -18.984 1 90.62 197 GLY A CA 1
ATOM 1567 C C . GLY A 1 197 ? -13.75 13.07 -17.875 1 90.62 197 GLY A C 1
ATOM 1568 O O . GLY A 1 197 ? -14.266 14.172 -18.078 1 90.62 197 GLY A O 1
ATOM 1569 N N . LYS A 1 198 ? -13.836 12.484 -16.703 1 95.5 198 LYS A N 1
ATOM 1570 C CA . LYS A 1 198 ? -14.633 13.094 -15.641 1 95.5 198 LYS A CA 1
ATOM 1571 C C . LYS A 1 198 ? -13.75 13.812 -14.625 1 95.5 198 LYS A C 1
ATOM 1573 O O . LYS A 1 198 ? -14.219 14.664 -13.875 1 95.5 198 LYS A O 1
ATOM 1578 N N . ALA A 1 199 ? -12.477 13.391 -14.562 1 96.81 199 ALA A N 1
ATOM 1579 C CA . ALA A 1 199 ? -11.562 14.023 -13.617 1 96.81 199 ALA A CA 1
ATOM 1580 C C . ALA A 1 199 ? -11.312 15.477 -13.992 1 96.81 199 ALA A C 1
ATOM 1582 O O . ALA A 1 199 ? -11.25 15.828 -15.172 1 96.81 199 ALA A O 1
ATOM 1583 N N . ILE A 1 200 ? -11.172 16.359 -13 1 97.75 200 ILE A N 1
ATOM 1584 C CA . ILE A 1 200 ? -11.008 17.781 -13.203 1 97.75 200 ILE A CA 1
ATOM 1585 C C . ILE A 1 200 ? -9.562 18.188 -12.898 1 97.75 200 ILE A C 1
ATOM 1587 O O . ILE A 1 200 ? -9.086 18.016 -11.781 1 97.75 200 ILE A O 1
ATOM 1591 N N . PRO A 1 201 ? -8.828 18.766 -13.953 1 97.31 201 PRO A N 1
ATOM 1592 C CA . PRO A 1 201 ? -7.477 19.266 -13.695 1 97.31 201 PRO A CA 1
ATOM 1593 C C . PRO A 1 201 ? -7.441 20.328 -12.594 1 97.31 201 PRO A C 1
ATOM 1595 O O . PRO A 1 201 ? -8.336 21.172 -12.516 1 97.31 201 PRO A O 1
ATOM 1598 N N . GLY A 1 202 ? -6.461 20.25 -11.719 1 97.5 202 GLY A N 1
ATOM 1599 C CA . GLY A 1 202 ? -6.328 21.219 -10.633 1 97.5 202 GLY A CA 1
ATOM 1600 C C . GLY A 1 202 ? -7.145 20.859 -9.414 1 97.5 202 GLY A C 1
ATOM 1601 O O . GLY A 1 202 ? -7.004 21.484 -8.359 1 97.5 202 GLY A O 1
ATOM 1602 N N . ILE A 1 203 ? -7.961 19.844 -9.531 1 97.94 203 ILE A N 1
ATOM 1603 C CA . ILE A 1 203 ? -8.773 19.391 -8.406 1 97.94 203 ILE A CA 1
ATOM 1604 C C . ILE A 1 203 ? -8.469 17.922 -8.102 1 97.94 203 ILE A C 1
ATOM 1606 O O . ILE A 1 203 ? -8.07 17.578 -6.992 1 97.94 203 ILE A O 1
ATOM 1610 N N . ASP A 1 204 ? -8.555 17.078 -9.148 1 98.12 204 ASP A N 1
ATOM 1611 C CA . ASP A 1 204 ? -8.336 15.648 -8.984 1 98.12 204 ASP A CA 1
ATOM 1612 C C . ASP A 1 204 ? -6.879 15.273 -9.242 1 98.12 204 ASP A C 1
ATOM 1614 O O . ASP A 1 204 ? -6.383 14.281 -8.703 1 98.12 204 ASP A O 1
ATOM 1618 N N . TYR A 1 205 ? -6.238 16 -10.07 1 97.88 205 TYR A N 1
ATOM 1619 C CA . TYR A 1 205 ? -4.84 15.836 -10.438 1 97.88 205 TYR A CA 1
ATOM 1620 C C . TYR A 1 205 ? -4.223 17.156 -10.875 1 97.88 205 TYR A C 1
ATOM 1622 O O . TYR A 1 205 ? -4.941 18.109 -11.188 1 97.88 205 TYR A O 1
ATOM 1630 N N . PRO A 1 206 ? -2.867 17.297 -10.773 1 97.75 206 PRO A N 1
ATOM 1631 C CA . PRO A 1 206 ? -2.271 18.578 -11.156 1 97.75 206 PRO A CA 1
ATOM 1632 C C . PRO A 1 206 ? -2.371 18.859 -12.656 1 97.75 206 PRO A C 1
ATOM 1634 O O . PRO A 1 206 ? -2.215 17.938 -13.461 1 97.75 206 PRO A O 1
ATOM 1637 N N . ALA A 1 207 ? -2.693 20.109 -12.992 1 96.62 207 ALA A N 1
ATOM 1638 C CA . ALA A 1 207 ? -2.711 20.562 -14.383 1 96.62 207 ALA A CA 1
ATOM 1639 C C . ALA A 1 207 ? -1.338 21.094 -14.797 1 96.62 207 ALA A C 1
ATOM 1641 O O . ALA A 1 207 ? -1.174 22.281 -15.078 1 96.62 207 ALA A O 1
ATOM 1642 N N . VAL A 1 208 ? -0.389 20.234 -14.828 1 95.5 208 VAL A N 1
ATOM 1643 C CA . VAL A 1 208 ? 0.981 20.656 -15.117 1 95.5 208 VAL A CA 1
ATOM 1644 C C . VAL A 1 208 ? 1.603 19.703 -16.141 1 95.5 208 VAL A C 1
ATOM 1646 O O . VAL A 1 208 ? 1.118 18.578 -16.328 1 95.5 208 VAL A O 1
ATOM 1649 N N . GLU A 1 209 ? 2.648 20.234 -16.766 1 91.44 209 GLU A N 1
ATOM 1650 C CA . GLU A 1 209 ? 3.396 19.375 -17.688 1 91.44 209 GLU A CA 1
ATOM 1651 C C . GLU A 1 209 ? 4.043 18.203 -16.953 1 91.44 209 GLU A C 1
ATOM 1653 O O . GLU A 1 209 ? 4.57 18.359 -15.859 1 91.44 209 GLU A O 1
ATOM 1658 N N . GLY A 1 210 ? 3.918 17.062 -17.578 1 90.94 210 GLY A N 1
ATOM 1659 C CA . GLY A 1 210 ? 4.543 15.875 -17 1 90.94 210 GLY A CA 1
ATOM 1660 C C . GLY A 1 210 ? 3.549 14.93 -16.359 1 90.94 210 GLY A C 1
ATOM 1661 O O . GLY A 1 210 ? 3.797 13.727 -16.281 1 90.94 210 GLY A O 1
ATOM 1662 N N . TRP A 1 211 ? 2.51 15.523 -15.812 1 95.5 211 TRP A N 1
ATOM 1663 C CA . TRP A 1 211 ? 1.461 14.664 -15.273 1 95.5 211 TRP A CA 1
ATOM 1664 C C . TRP A 1 211 ? 0.557 14.141 -16.375 1 95.5 211 TRP A C 1
ATOM 1666 O O . TRP A 1 211 ? 0.08 14.914 -17.219 1 95.5 211 TRP A O 1
ATOM 1676 N N . PRO A 1 212 ? 0.326 12.82 -16.469 1 93.56 212 PRO A N 1
ATOM 1677 C CA . PRO A 1 212 ? -0.622 12.359 -17.484 1 93.56 212 PRO A CA 1
ATOM 1678 C C . PRO A 1 212 ? -2.027 12.922 -17.281 1 93.56 212 PRO A C 1
ATOM 1680 O O . PRO A 1 212 ? -2.621 12.734 -16.219 1 93.56 212 PRO A O 1
ATOM 1683 N N . PRO A 1 213 ? -2.504 13.586 -18.328 1 93.56 213 PRO A N 1
ATOM 1684 C CA . PRO A 1 213 ? -3.834 14.172 -18.156 1 93.56 213 PRO A CA 1
ATOM 1685 C C . PRO A 1 213 ? -4.895 13.133 -17.797 1 93.56 213 PRO A C 1
ATOM 1687 O O . PRO A 1 213 ? -4.973 12.086 -18.438 1 93.56 213 PRO A O 1
ATOM 1690 N N . GLY A 1 214 ? -5.586 13.438 -16.719 1 94.94 214 GLY A N 1
ATOM 1691 C CA . GLY A 1 214 ? -6.691 12.586 -16.328 1 94.94 214 GLY A CA 1
ATOM 1692 C C . GLY A 1 214 ? -6.289 11.5 -15.336 1 94.94 214 GLY A C 1
ATOM 1693 O O . GLY A 1 214 ? -7.145 10.797 -14.797 1 94.94 214 GLY A O 1
ATOM 1694 N N . LEU A 1 215 ? -5.027 11.312 -15.125 1 96.38 215 LEU A N 1
ATOM 1695 C CA . LEU A 1 215 ? -4.59 10.297 -14.172 1 96.38 215 LEU A CA 1
ATOM 1696 C C . LEU A 1 215 ? -4.875 10.742 -12.742 1 96.38 215 LEU A C 1
ATOM 1698 O O . LEU A 1 215 ? -4.336 11.75 -12.281 1 96.38 215 LEU A O 1
ATOM 1702 N N . VAL A 1 216 ? -5.715 10.055 -12.062 1 97.19 216 VAL A N 1
ATOM 1703 C CA . VAL A 1 216 ? -6.039 10.281 -10.656 1 97.19 216 VAL A CA 1
ATOM 1704 C C . VAL A 1 216 ? -5.379 9.219 -9.789 1 97.19 216 VAL A C 1
ATOM 1706 O O . VAL A 1 216 ? -5.742 8.039 -9.859 1 97.19 216 VAL A O 1
ATOM 1709 N N . PRO A 1 217 ? -4.371 9.586 -9.031 1 97.56 217 PRO A N 1
ATOM 1710 C CA . PRO A 1 217 ? -3.77 8.586 -8.141 1 97.56 217 PRO A CA 1
ATOM 1711 C C . PRO A 1 217 ? -4.676 8.211 -6.969 1 97.56 217 PRO A C 1
ATOM 1713 O O . PRO A 1 217 ? -5.211 9.094 -6.297 1 97.56 217 PRO A O 1
ATOM 1716 N N . ILE A 1 218 ? -4.898 6.992 -6.762 1 98.25 218 ILE A N 1
ATOM 1717 C CA . ILE A 1 218 ? -5.754 6.492 -5.691 1 98.25 218 ILE A CA 1
ATOM 1718 C C . ILE A 1 218 ? -4.953 5.562 -4.781 1 98.25 218 ILE A C 1
ATOM 1720 O O . ILE A 1 218 ? -4.227 4.691 -5.262 1 98.25 218 ILE A O 1
ATOM 1724 N N . ALA A 1 219 ? -5.074 5.734 -3.512 1 98.5 219 ALA A N 1
ATOM 1725 C CA . ALA A 1 219 ? -4.281 5.008 -2.525 1 98.5 219 ALA A CA 1
ATOM 1726 C C . ALA A 1 219 ? -4.727 3.551 -2.428 1 98.5 219 ALA A C 1
ATOM 1728 O O . ALA A 1 219 ? -5.926 3.264 -2.406 1 98.5 219 ALA A O 1
ATOM 1729 N N . ILE A 1 220 ? -3.785 2.686 -2.406 1 98.5 220 ILE A N 1
ATOM 1730 C CA . ILE A 1 220 ? -3.979 1.273 -2.096 1 98.5 220 ILE A CA 1
ATOM 1731 C C . ILE A 1 220 ? -3.375 0.959 -0.729 1 98.5 220 ILE A C 1
ATOM 1733 O O . ILE A 1 220 ? -2.178 1.168 -0.509 1 98.5 220 ILE A O 1
ATOM 1737 N N . HIS A 1 221 ? -4.16 0.474 0.145 1 97.81 221 HIS A N 1
ATOM 1738 C CA . HIS A 1 221 ? -3.719 0.136 1.493 1 97.81 221 HIS A CA 1
ATOM 1739 C C . HIS A 1 221 ? -3.369 -1.345 1.604 1 97.81 221 HIS A C 1
ATOM 1741 O O . HIS A 1 221 ? -4.078 -2.195 1.062 1 97.81 221 HIS A O 1
ATOM 1747 N N . THR A 1 222 ? -2.242 -1.635 2.26 1 97.06 222 THR A N 1
ATOM 1748 C CA . THR A 1 222 ? -1.823 -3.033 2.266 1 97.06 222 THR A CA 1
ATOM 1749 C C . THR A 1 222 ? -1.756 -3.57 3.693 1 97.06 222 THR A C 1
ATOM 1751 O O . THR A 1 222 ? -1.691 -2.797 4.652 1 97.06 222 THR A O 1
ATOM 1754 N N . VAL A 1 223 ? -1.866 -4.793 3.842 1 91.31 223 VAL A N 1
ATOM 1755 C CA . VAL A 1 223 ? -1.59 -5.551 5.055 1 91.31 223 VAL A CA 1
ATOM 1756 C C . VAL A 1 223 ? -0.431 -6.516 4.812 1 91.31 223 VAL A C 1
ATOM 1758 O O . VAL A 1 223 ? -0.367 -7.164 3.768 1 91.31 223 VAL A O 1
ATOM 1761 N N . ASP A 1 224 ? 0.429 -6.539 5.754 1 88.25 224 ASP A N 1
ATOM 1762 C CA . ASP A 1 224 ? 1.592 -7.41 5.621 1 88.25 224 ASP A CA 1
ATOM 1763 C C . ASP A 1 224 ? 1.175 -8.82 5.211 1 88.25 224 ASP A C 1
ATOM 1765 O O . ASP A 1 224 ? 0.317 -9.43 5.852 1 88.25 224 ASP A O 1
ATOM 1769 N N . ASP A 1 225 ? 1.817 -9.266 4.234 1 83.69 225 ASP A N 1
ATOM 1770 C CA . ASP A 1 225 ? 1.375 -10.492 3.58 1 83.69 225 ASP A CA 1
ATOM 1771 C C . ASP A 1 225 ? 1.469 -11.688 4.527 1 83.69 225 ASP A C 1
ATOM 1773 O O . ASP A 1 225 ? 0.613 -12.578 4.504 1 83.69 225 ASP A O 1
ATOM 1777 N N . ASP A 1 226 ? 2.418 -11.75 5.383 1 82.88 226 ASP A N 1
ATOM 1778 C CA . ASP A 1 226 ? 2.648 -12.906 6.25 1 82.88 226 ASP A CA 1
ATOM 1779 C C . ASP A 1 226 ? 1.623 -12.953 7.383 1 82.88 226 ASP A C 1
ATOM 1781 O O . ASP A 1 226 ? 1.395 -14.008 7.973 1 82.88 226 ASP A O 1
ATOM 1785 N N . THR A 1 227 ? 1.013 -11.781 7.586 1 84.31 227 THR A N 1
ATOM 1786 C CA . THR A 1 227 ? 0.067 -11.727 8.695 1 84.31 227 THR A CA 1
ATOM 1787 C C . THR A 1 227 ? -1.327 -11.352 8.203 1 84.31 227 THR A C 1
ATOM 1789 O O . THR A 1 227 ? -2.199 -11 9 1 84.31 227 THR A O 1
ATOM 1792 N N . ASP A 1 228 ? -1.43 -11.328 6.941 1 91.44 228 ASP A N 1
ATOM 1793 C CA . ASP A 1 228 ? -2.748 -11.07 6.371 1 91.44 228 ASP A CA 1
ATOM 1794 C C . ASP A 1 228 ? -3.602 -12.336 6.355 1 91.44 228 ASP A C 1
ATOM 1796 O O . ASP A 1 228 ? -3.73 -12.992 5.32 1 91.44 228 ASP A O 1
ATOM 1800 N N . TYR A 1 229 ? -4.281 -12.633 7.379 1 86.62 229 TYR A N 1
ATOM 1801 C CA . TYR A 1 229 ? -5.066 -13.859 7.508 1 86.62 229 TYR A CA 1
ATOM 1802 C C . TYR A 1 229 ? -6.426 -13.703 6.836 1 86.62 229 TYR A C 1
ATOM 1804 O O . TYR A 1 229 ? -7.211 -14.656 6.789 1 86.62 229 TYR A O 1
ATOM 1812 N N . VAL A 1 230 ? -6.664 -12.516 6.309 1 88.88 230 VAL A N 1
ATOM 1813 C CA . VAL A 1 230 ? -7.945 -12.234 5.668 1 88.88 230 VAL A CA 1
ATOM 1814 C C . VAL A 1 230 ? -7.84 -12.5 4.168 1 88.88 230 VAL A C 1
ATOM 1816 O O . VAL A 1 230 ? -8.594 -13.305 3.617 1 88.88 230 VAL A O 1
ATOM 1819 N N . ALA A 1 231 ? -6.816 -11.891 3.553 1 91.12 231 ALA A N 1
ATOM 1820 C CA . ALA A 1 231 ? -6.785 -11.906 2.092 1 91.12 231 ALA A CA 1
ATOM 1821 C C . ALA A 1 231 ? -5.734 -12.883 1.575 1 91.12 231 ALA A C 1
ATOM 1823 O O . ALA A 1 231 ? -5.789 -13.305 0.419 1 91.12 231 ALA A O 1
ATOM 1824 N N . ASN A 1 232 ? -4.73 -13.164 2.396 1 90.69 232 ASN A N 1
ATOM 1825 C CA . ASN A 1 232 ? -3.756 -14.188 2.035 1 90.69 232 ASN A 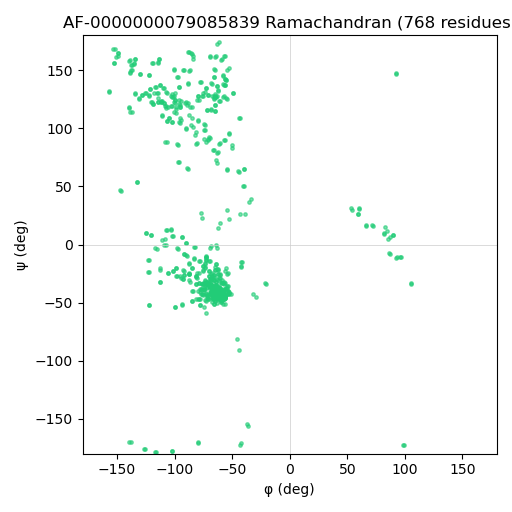CA 1
ATOM 1826 C C . ASN A 1 232 ? -4.176 -15.562 2.543 1 90.69 232 ASN A C 1
ATOM 1828 O O . ASN A 1 232 ? -3.881 -15.922 3.684 1 90.69 232 ASN A O 1
ATOM 1832 N N . THR A 1 233 ? -4.715 -16.328 1.705 1 80.31 233 THR A N 1
ATOM 1833 C CA . THR A 1 233 ? -5.254 -17.625 2.094 1 80.31 233 THR A CA 1
ATOM 1834 C C . THR A 1 233 ? -4.129 -18.625 2.383 1 80.31 233 THR A C 1
ATOM 1836 O O . THR A 1 233 ? -4.359 -19.672 2.986 1 80.31 233 THR A O 1
ATOM 1839 N N . ASP A 1 234 ? -2.916 -18.266 1.991 1 84.69 234 ASP A N 1
ATOM 1840 C CA . ASP A 1 234 ? -1.779 -19.156 2.191 1 84.69 234 ASP A CA 1
ATOM 1841 C C . ASP A 1 234 ? -0.94 -18.719 3.391 1 84.69 234 ASP A C 1
ATOM 1843 O O . ASP A 1 234 ? 0.144 -19.25 3.625 1 84.69 234 ASP A O 1
ATOM 1847 N N . ALA A 1 235 ? -1.465 -17.75 4.098 1 86.19 235 ALA A N 1
ATOM 1848 C CA . ALA A 1 235 ? -0.745 -17.344 5.301 1 86.19 235 ALA A CA 1
ATOM 1849 C C . ALA A 1 235 ? -0.533 -18.516 6.242 1 86.19 235 ALA A C 1
ATOM 1851 O O . ALA A 1 235 ? -1.413 -19.375 6.383 1 86.19 235 ALA A O 1
ATOM 1852 N N . TYR A 1 236 ? 0.591 -18.562 6.871 1 87.44 236 TYR A N 1
ATOM 1853 C CA . TYR A 1 236 ? 0.933 -19.688 7.742 1 87.44 236 TYR A CA 1
ATOM 1854 C C . TYR A 1 236 ? -0.019 -19.766 8.93 1 87.44 236 TYR A C 1
ATOM 1856 O O . TYR A 1 236 ? -0.274 -18.75 9.594 1 87.44 236 TYR A O 1
ATOM 1864 N N . CYS A 1 237 ? -0.54 -20.844 9.062 1 88.19 237 CYS A N 1
ATOM 1865 C CA . CYS A 1 237 ? -1.394 -21.219 10.188 1 88.19 237 CYS A CA 1
ATOM 1866 C C . CYS A 1 237 ? -1.076 -22.625 10.68 1 88.19 237 CYS A C 1
ATOM 1868 O O . CYS A 1 237 ? -1.3 -23.594 9.969 1 88.19 237 CYS A O 1
ATOM 1870 N N . TYR A 1 238 ? -0.578 -22.672 11.867 1 90.12 238 TYR A N 1
ATOM 1871 C CA . TYR A 1 238 ? -0.123 -23.953 12.414 1 90.12 238 TYR A CA 1
ATOM 1872 C C . TYR A 1 238 ? -1.252 -24.984 12.422 1 90.12 238 TYR A C 1
ATOM 1874 O O . TYR A 1 238 ? -1.052 -26.141 12.031 1 90.12 238 TYR A O 1
ATOM 1882 N N . ARG A 1 239 ? -2.369 -24.562 12.867 1 92.25 239 ARG A N 1
ATOM 1883 C CA . ARG A 1 239 ? -3.498 -25.484 12.922 1 92.25 239 ARG A CA 1
ATOM 1884 C C . ARG A 1 239 ? -3.834 -26.016 11.531 1 92.25 239 ARG A C 1
ATOM 1886 O O . ARG A 1 239 ? -4.137 -27.203 11.375 1 92.25 239 ARG A O 1
ATOM 1893 N N . ARG A 1 240 ? -3.811 -25.172 10.547 1 92.5 240 ARG A N 1
ATOM 1894 C CA . ARG A 1 240 ? -4.062 -25.609 9.18 1 92.5 240 ARG A CA 1
ATOM 1895 C C . ARG A 1 240 ? -3.037 -26.641 8.742 1 92.5 240 ARG A C 1
ATOM 1897 O O . ARG A 1 240 ? -3.383 -27.625 8.078 1 92.5 240 ARG A O 1
ATOM 1904 N N . GLU A 1 241 ? -1.799 -26.484 9.133 1 93.5 241 GLU A N 1
ATOM 1905 C CA . GLU A 1 241 ? -0.744 -27.438 8.781 1 93.5 241 GLU A CA 1
ATOM 1906 C C . GLU A 1 241 ? -0.993 -28.797 9.406 1 93.5 241 GLU A C 1
ATOM 1908 O O . GLU A 1 241 ? -0.774 -29.828 8.773 1 93.5 241 GLU A O 1
ATOM 1913 N N . VAL A 1 242 ? -1.438 -28.734 10.617 1 95.38 242 VAL A N 1
ATOM 1914 C CA . VAL A 1 242 ? -1.731 -29.969 11.32 1 95.38 242 VAL A CA 1
ATOM 1915 C C . VAL A 1 242 ? -2.885 -30.703 10.633 1 95.38 242 VAL A C 1
ATOM 1917 O O . VAL A 1 242 ? -2.803 -31.891 10.367 1 95.38 242 VAL A O 1
ATOM 1920 N N . LEU A 1 243 ? -3.912 -30.016 10.289 1 96.19 243 LEU A N 1
ATOM 1921 C CA . LEU A 1 243 ? -5.086 -30.594 9.641 1 96.19 243 LEU A CA 1
ATOM 1922 C C . LEU A 1 243 ? -4.738 -31.125 8.258 1 96.19 243 LEU A C 1
ATOM 1924 O O . LEU A 1 243 ? -5.219 -32.188 7.863 1 96.19 243 LEU A O 1
ATOM 1928 N N . TRP A 1 244 ? -3.941 -30.406 7.57 1 96.69 244 TRP A N 1
ATOM 1929 C CA . TRP A 1 244 ? -3.516 -30.859 6.25 1 96.69 244 TRP A CA 1
ATOM 1930 C C . TRP A 1 244 ? -2.676 -32.125 6.352 1 96.69 244 TRP A C 1
ATOM 1932 O O . TRP A 1 244 ? -2.811 -33.031 5.527 1 96.69 244 TRP A O 1
ATOM 1942 N N . ALA A 1 245 ? -1.818 -32.188 7.34 1 97.06 245 ALA A N 1
ATOM 1943 C CA . ALA A 1 245 ? -1.04 -33.406 7.562 1 97.06 245 ALA A CA 1
ATOM 1944 C C . ALA A 1 245 ? -1.951 -34.594 7.836 1 97.06 245 ALA A C 1
ATOM 1946 O O . ALA A 1 245 ? -1.701 -35.688 7.352 1 97.06 245 ALA A O 1
ATOM 1947 N N . MET A 1 246 ? -2.967 -34.344 8.617 1 97.25 246 MET A N 1
ATOM 1948 C CA . MET A 1 246 ? -3.953 -35.406 8.867 1 97.25 246 MET A CA 1
ATOM 1949 C C . MET A 1 246 ? -4.633 -35.812 7.57 1 97.25 246 MET A C 1
ATOM 1951 O O . MET A 1 246 ? -4.777 -37.031 7.309 1 97.25 246 MET A O 1
ATOM 1955 N N . ALA A 1 247 ? -5.016 -34.875 6.766 1 97.44 247 ALA A N 1
ATOM 1956 C CA . ALA A 1 247 ? -5.672 -35.156 5.492 1 97.44 247 ALA A CA 1
ATOM 1957 C C . ALA A 1 247 ? -4.766 -35.969 4.574 1 97.44 247 ALA A C 1
ATOM 1959 O O . ALA A 1 247 ? -5.207 -36.938 3.951 1 97.44 247 ALA A O 1
ATOM 1960 N N . LYS A 1 248 ? -3.498 -35.594 4.508 1 96.88 248 LYS A N 1
ATOM 1961 C CA . LYS A 1 248 ? -2.531 -36.25 3.637 1 96.88 248 LYS A CA 1
ATOM 1962 C C . LYS A 1 248 ? -2.377 -37.75 4.012 1 96.88 248 LYS A C 1
ATOM 1964 O O . LYS A 1 248 ? -2.135 -38.594 3.145 1 96.88 248 LYS A O 1
ATOM 1969 N N . ASN A 1 249 ? -2.6 -38 5.23 1 95.06 249 ASN A N 1
ATOM 1970 C CA . ASN A 1 249 ? -2.4 -39.375 5.715 1 95.06 249 ASN A CA 1
ATOM 1971 C C . ASN A 1 249 ? -3.715 -40.125 5.77 1 95.06 249 ASN A C 1
ATOM 1973 O O . ASN A 1 249 ? -3.734 -41.312 6.145 1 95.06 249 ASN A O 1
ATOM 1977 N N . SER A 1 250 ? -4.766 -39.531 5.473 1 96.25 250 SER A N 1
ATOM 1978 C CA . SER A 1 250 ? -6.051 -40.219 5.395 1 96.25 250 SER A CA 1
ATOM 1979 C C . SER A 1 250 ? -6.059 -41.25 4.273 1 96.25 250 SER A C 1
ATOM 1981 O O . SER A 1 250 ? -5.25 -41.188 3.344 1 96.25 250 SER A O 1
ATOM 1983 N N . SER A 1 251 ? -7.012 -42.188 4.371 1 95.62 251 SER A N 1
ATOM 1984 C CA . SER A 1 251 ? -7.137 -43.25 3.355 1 95.62 251 SER A CA 1
ATOM 1985 C C . SER A 1 251 ? -7.457 -42.625 1.99 1 95.62 251 SER A C 1
ATOM 1987 O O . SER A 1 251 ? -6.926 -43.094 0.97 1 95.62 251 SER A O 1
ATOM 1989 N N . MET A 1 252 ? -8.25 -41.594 1.978 1 95.12 252 MET A N 1
ATOM 1990 C CA . MET A 1 252 ? -8.688 -41 0.728 1 95.12 252 MET A CA 1
ATOM 1991 C C . MET A 1 252 ? -7.52 -40.344 -0.011 1 95.12 252 MET A C 1
ATOM 1993 O O . MET A 1 252 ? -7.32 -40.594 -1.202 1 95.12 252 MET A O 1
ATOM 1997 N N . LEU A 1 253 ? -6.75 -39.531 0.636 1 96.38 253 LEU A N 1
ATOM 1998 C CA . LEU A 1 253 ? -5.664 -38.844 -0.029 1 96.38 253 LEU A CA 1
ATOM 1999 C C . LEU A 1 253 ? -4.5 -39.781 -0.328 1 96.38 253 LEU A C 1
ATOM 2001 O O . LEU A 1 253 ? -3.787 -39.594 -1.315 1 96.38 253 LEU A O 1
ATOM 2005 N N . ARG A 1 254 ? -4.32 -40.781 0.513 1 97.06 254 ARG A N 1
ATOM 2006 C CA . ARG A 1 254 ? -3.32 -41.812 0.198 1 97.06 254 ARG A CA 1
ATOM 2007 C C . ARG A 1 254 ? -3.674 -42.531 -1.089 1 97.06 254 ARG A C 1
ATOM 2009 O O . ARG A 1 254 ? -2.803 -42.812 -1.922 1 97.06 254 ARG A O 1
ATOM 2016 N N . ALA A 1 255 ? -4.934 -42.875 -1.18 1 97.12 255 ALA A N 1
ATOM 2017 C CA . ALA A 1 255 ? -5.387 -43.531 -2.398 1 97.12 255 ALA A CA 1
ATOM 2018 C C . ALA A 1 255 ? -5.164 -42.656 -3.621 1 97.12 255 ALA A C 1
ATOM 2020 O O . ALA A 1 255 ? -4.727 -43.125 -4.672 1 97.12 255 ALA A O 1
ATOM 2021 N N . TYR A 1 256 ? -5.504 -41.375 -3.482 1 97.12 256 TYR A N 1
ATOM 2022 C CA . TYR A 1 256 ? -5.316 -40.438 -4.578 1 97.12 256 TYR A CA 1
ATOM 2023 C C . TYR A 1 256 ? -3.846 -40.344 -4.957 1 97.12 256 TYR A C 1
ATOM 2025 O O . TYR A 1 256 ? -3.504 -40.281 -6.141 1 97.12 256 TYR A O 1
ATOM 2033 N N . GLN A 1 257 ? -2.936 -40.25 -3.982 1 97.19 257 GLN A N 1
ATOM 2034 C CA . GLN A 1 257 ? -1.497 -40.188 -4.211 1 97.19 257 GLN A CA 1
ATOM 2035 C C . GLN A 1 257 ? -0.998 -41.438 -4.918 1 97.19 257 GLN A C 1
ATOM 2037 O O . GLN A 1 257 ? -0.158 -41.375 -5.816 1 97.19 257 GLN A O 1
ATOM 2042 N N . ASN A 1 258 ? -1.57 -42.562 -4.523 1 97.94 258 ASN A N 1
ATOM 2043 C CA . ASN A 1 258 ? -1.158 -43.844 -5.121 1 97.94 258 ASN A CA 1
ATOM 2044 C C . ASN A 1 258 ? -1.555 -43.938 -6.59 1 97.94 258 ASN A C 1
ATOM 2046 O O . ASN A 1 258 ? -0.769 -44.375 -7.426 1 97.94 258 ASN A O 1
ATOM 2050 N N . VAL A 1 259 ? -2.736 -43.5 -6.863 1 97.88 259 VAL A N 1
ATOM 2051 C CA . VAL A 1 259 ? -3.238 -43.531 -8.234 1 97.88 259 VAL A CA 1
ATOM 2052 C C . VAL A 1 259 ? -2.379 -42.625 -9.125 1 97.88 259 VAL A C 1
ATOM 2054 O O . VAL A 1 259 ? -2.168 -42.938 -10.297 1 97.88 259 VAL A O 1
ATOM 2057 N N . ASN A 1 260 ? -1.805 -41.562 -8.57 1 98.31 260 ASN A N 1
ATOM 2058 C CA . ASN A 1 260 ? -1.039 -40.594 -9.359 1 98.31 260 ASN A CA 1
ATOM 2059 C C . ASN A 1 260 ? 0.459 -40.75 -9.102 1 98.31 260 ASN A C 1
ATOM 2061 O O . ASN A 1 260 ? 1.234 -39.844 -9.453 1 98.31 260 ASN A O 1
ATOM 2065 N N . ALA A 1 261 ? 0.855 -41.812 -8.477 1 98.19 261 ALA A N 1
ATOM 2066 C CA . ALA A 1 261 ? 2.248 -42 -8.078 1 98.19 261 ALA A CA 1
ATOM 2067 C C . ALA A 1 261 ? 3.174 -41.938 -9.297 1 98.19 261 ALA A C 1
ATOM 2069 O O . ALA A 1 261 ? 4.285 -41.438 -9.211 1 98.19 261 ALA A O 1
ATOM 2070 N N . GLY A 1 262 ? 2.74 -42.5 -10.383 1 98.38 262 GLY A N 1
ATOM 2071 C CA . GLY A 1 262 ? 3.539 -42.469 -11.594 1 98.38 262 GLY A CA 1
ATOM 2072 C C . GLY A 1 262 ? 3.795 -41.062 -12.102 1 98.38 262 GLY A C 1
ATOM 2073 O O . GLY A 1 262 ? 4.902 -40.75 -12.539 1 98.38 262 GLY A O 1
ATOM 2074 N N . LEU A 1 263 ? 2.799 -40.25 -12.062 1 98.62 263 LEU A N 1
ATOM 2075 C CA . LEU A 1 263 ? 2.943 -38.875 -12.484 1 98.62 263 LEU A CA 1
ATOM 2076 C C . LEU A 1 263 ? 3.908 -38.125 -11.578 1 98.62 263 LEU A C 1
ATOM 2078 O O . LEU A 1 263 ? 4.766 -37.375 -12.055 1 98.62 263 LEU A O 1
ATOM 2082 N N . PHE A 1 264 ? 3.793 -38.281 -10.25 1 98.69 264 PHE A N 1
ATOM 2083 C CA . PHE A 1 264 ? 4.684 -37.656 -9.289 1 98.69 264 PHE A CA 1
ATOM 2084 C C . PHE A 1 264 ? 6.129 -38.062 -9.531 1 98.69 264 PHE A C 1
ATOM 2086 O O . PHE A 1 264 ? 7.027 -37.219 -9.547 1 98.69 264 PHE A O 1
ATOM 2093 N N . ALA A 1 265 ? 6.316 -39.344 -9.781 1 98.56 265 ALA A N 1
ATOM 2094 C CA . ALA A 1 265 ? 7.656 -39.844 -10.039 1 98.56 265 ALA A CA 1
ATOM 2095 C C . ALA A 1 265 ? 8.227 -39.281 -11.336 1 98.56 265 ALA A C 1
ATOM 2097 O O . ALA A 1 265 ? 9.398 -38.906 -11.398 1 98.56 265 ALA A O 1
ATOM 2098 N N . ASN A 1 266 ? 7.422 -39.312 -12.328 1 98.31 266 ASN A N 1
ATOM 2099 C CA . ASN A 1 266 ? 7.84 -38.781 -13.617 1 98.31 266 ASN A CA 1
ATOM 2100 C C . ASN A 1 266 ? 8.25 -37.312 -13.5 1 98.31 266 ASN A C 1
ATOM 2102 O O . ASN A 1 266 ? 9.305 -36.906 -14 1 98.31 266 ASN A O 1
ATOM 2106 N N . LEU A 1 267 ? 7.473 -36.469 -12.836 1 98.69 267 LEU A N 1
ATOM 2107 C CA . LEU A 1 267 ? 7.762 -35.031 -12.688 1 98.69 267 LEU A CA 1
ATOM 2108 C C . LEU A 1 267 ? 8.977 -34.844 -11.797 1 98.69 267 LEU A C 1
ATOM 2110 O O . LEU A 1 267 ? 9.727 -33.875 -11.977 1 98.69 267 LEU A O 1
ATOM 2114 N N . THR A 1 268 ? 9.109 -35.719 -10.789 1 98.81 268 THR A N 1
ATOM 2115 C CA . THR A 1 268 ? 10.312 -35.656 -9.969 1 98.81 268 THR A CA 1
ATOM 2116 C C . THR A 1 268 ? 11.562 -35.781 -10.836 1 98.81 268 THR A C 1
ATOM 2118 O O . THR A 1 268 ? 12.508 -35 -10.695 1 98.81 268 THR A O 1
ATOM 2121 N N . ARG A 1 269 ? 11.562 -36.688 -11.734 1 98.44 269 ARG A N 1
ATOM 2122 C CA . ARG A 1 269 ? 12.688 -36.906 -12.641 1 98.44 269 ARG A CA 1
ATOM 2123 C C . ARG A 1 269 ? 12.867 -35.719 -13.586 1 98.44 269 ARG A C 1
ATOM 2125 O O . ARG A 1 269 ? 13.977 -35.219 -13.75 1 98.44 269 ARG A O 1
ATOM 2132 N N . LEU A 1 270 ? 11.812 -35.281 -14.156 1 98.19 270 LEU A N 1
ATOM 2133 C CA . LEU A 1 270 ? 11.852 -34.25 -15.195 1 98.19 270 LEU A CA 1
ATOM 2134 C C . LEU A 1 270 ? 12.188 -32.906 -14.609 1 98.19 270 LEU A C 1
ATOM 2136 O O . LEU A 1 270 ? 12.875 -32.094 -15.25 1 98.19 270 LEU A O 1
ATOM 2140 N N . SER A 1 271 ? 11.719 -32.562 -13.438 1 98.12 271 SER A N 1
ATOM 2141 C CA . SER A 1 271 ? 11.867 -31.25 -12.828 1 98.12 271 SER A CA 1
ATOM 2142 C C . SER A 1 271 ? 13.164 -31.156 -12.039 1 98.12 271 SER A C 1
ATOM 2144 O O . SER A 1 271 ? 13.641 -30.047 -11.766 1 98.12 271 SER A O 1
ATOM 2146 N N . GLY A 1 272 ? 13.672 -32.281 -11.578 1 98.25 272 GLY A N 1
ATOM 2147 C CA . GLY A 1 272 ? 14.883 -32.312 -10.773 1 98.25 272 GLY A CA 1
ATOM 2148 C C . GLY A 1 272 ? 14.633 -32.031 -9.305 1 98.25 272 GLY A C 1
ATOM 2149 O O . GLY A 1 272 ? 15.562 -31.75 -8.547 1 98.25 272 GLY A O 1
ATOM 2150 N N . GLN A 1 273 ? 13.406 -32.094 -8.875 1 97.75 273 GLN A N 1
ATOM 2151 C CA . GLN A 1 273 ? 13.055 -31.984 -7.461 1 97.75 273 GLN A CA 1
ATOM 2152 C C . GLN A 1 273 ? 11.984 -33 -7.086 1 97.75 273 GLN A C 1
ATOM 2154 O O . GLN A 1 273 ? 11.188 -33.406 -7.93 1 97.75 273 GLN A O 1
ATOM 2159 N N . PHE A 1 274 ? 12.039 -33.406 -5.816 1 98.31 274 PHE A N 1
ATOM 2160 C CA . PHE A 1 274 ? 11.039 -34.344 -5.32 1 98.31 274 PHE A CA 1
ATOM 2161 C C . PHE A 1 274 ? 9.648 -33.719 -5.324 1 98.31 274 PHE A C 1
ATOM 2163 O O . PHE A 1 274 ? 9.406 -32.719 -4.625 1 98.31 274 PHE A O 1
ATOM 2170 N N . VAL A 1 275 ? 8.703 -34.281 -6.195 1 98.56 275 VAL A N 1
ATOM 2171 C CA . VAL A 1 275 ? 7.371 -33.688 -6.375 1 98.56 275 VAL A CA 1
ATOM 2172 C C . VAL A 1 275 ? 6.359 -34.469 -5.539 1 98.56 275 VAL A C 1
ATOM 2174 O O . VAL A 1 275 ? 6.285 -35.688 -5.621 1 98.56 275 VAL A O 1
ATOM 2177 N N . THR A 1 276 ? 5.637 -33.75 -4.66 1 97.69 276 THR A N 1
ATOM 2178 C CA . THR A 1 276 ? 4.574 -34.281 -3.807 1 97.69 276 THR A CA 1
ATOM 2179 C C . THR A 1 276 ? 3.295 -33.469 -3.977 1 97.69 276 THR A C 1
ATOM 2181 O O . THR A 1 276 ? 3.23 -32.562 -4.824 1 97.69 276 THR A O 1
ATOM 2184 N N . VAL A 1 277 ? 2.281 -33.812 -3.191 1 97.62 277 VAL A N 1
ATOM 2185 C CA . VAL A 1 277 ? 1.024 -33.062 -3.227 1 97.62 277 VAL A CA 1
ATOM 2186 C C . VAL A 1 277 ? 1.26 -31.625 -2.768 1 97.62 277 VAL A C 1
ATOM 2188 O O . VAL A 1 277 ? 0.471 -30.719 -3.08 1 97.62 277 VAL A O 1
ATOM 2191 N N . ASP A 1 278 ? 2.396 -31.375 -2.115 1 96.69 278 ASP A N 1
ATOM 2192 C CA . ASP A 1 278 ? 2.643 -30.078 -1.488 1 96.69 278 ASP A CA 1
ATOM 2193 C C . ASP A 1 278 ? 3.266 -29.109 -2.479 1 96.69 278 ASP A C 1
ATOM 2195 O O . ASP A 1 278 ? 3.074 -27.891 -2.363 1 96.69 278 ASP A O 1
ATOM 2199 N N . ASN A 1 279 ? 4.062 -29.641 -3.449 1 97.62 279 ASN A N 1
ATOM 2200 C CA . ASN A 1 279 ? 4.801 -28.719 -4.309 1 97.62 279 ASN A CA 1
ATOM 2201 C C . ASN A 1 279 ? 4.512 -28.969 -5.785 1 97.62 279 ASN A C 1
ATOM 2203 O O . ASN A 1 279 ? 5.176 -28.406 -6.656 1 97.62 279 ASN A O 1
ATOM 2207 N N . PHE A 1 280 ? 3.516 -29.812 -6.016 1 98.38 280 PHE A N 1
ATOM 2208 C CA . PHE A 1 280 ? 3.086 -30.125 -7.371 1 98.38 280 PHE A CA 1
ATOM 2209 C C . PHE A 1 280 ? 2.771 -28.844 -8.148 1 98.38 280 PHE A C 1
ATOM 2211 O O . PHE A 1 280 ? 3.1 -28.75 -9.328 1 98.38 280 PHE A O 1
ATOM 2218 N N . TRP A 1 281 ? 2.232 -27.875 -7.492 1 97.06 281 TRP A N 1
ATOM 2219 C CA . TRP A 1 281 ? 1.767 -26.641 -8.094 1 97.06 281 TRP A CA 1
ATOM 2220 C C . TRP A 1 281 ? 2.934 -25.844 -8.672 1 97.06 281 TRP A C 1
ATOM 2222 O O . TRP A 1 281 ? 2.77 -25.094 -9.641 1 97.06 281 TRP A O 1
ATOM 2232 N N . VAL A 1 282 ? 4.105 -26 -8.164 1 98.12 282 VAL A N 1
ATOM 2233 C CA . VAL A 1 282 ? 5.27 -25.234 -8.602 1 98.12 282 VAL A CA 1
ATOM 2234 C C . VAL A 1 282 ? 5.578 -25.562 -10.062 1 98.12 282 VAL A C 1
ATOM 2236 O O . VAL A 1 282 ? 5.773 -24.656 -10.875 1 98.12 282 VAL A O 1
ATOM 2239 N N . VAL A 1 283 ? 5.547 -26.828 -10.312 1 98.5 283 VAL A N 1
ATOM 2240 C CA . VAL A 1 283 ? 5.867 -27.266 -11.664 1 98.5 283 VAL A CA 1
ATOM 2241 C C . VAL A 1 283 ? 4.746 -26.875 -12.625 1 98.5 283 VAL A C 1
ATOM 2243 O O . VAL A 1 283 ? 5 -26.297 -13.688 1 98.5 283 VAL A O 1
ATOM 2246 N N . ARG A 1 284 ? 3.568 -27.125 -12.211 1 97.75 284 ARG A N 1
ATOM 2247 C CA . ARG A 1 284 ? 2.418 -26.828 -13.055 1 97.75 284 ARG A CA 1
ATOM 2248 C C . ARG A 1 284 ? 2.316 -25.328 -13.336 1 97.75 284 ARG A C 1
ATOM 2250 O O . ARG A 1 284 ? 2.086 -24.922 -14.477 1 97.75 284 ARG A O 1
ATOM 2257 N N . ASP A 1 285 ? 2.436 -24.531 -12.328 1 97.25 285 ASP A N 1
ATOM 2258 C CA . ASP A 1 285 ? 2.312 -23.094 -12.445 1 97.25 285 ASP A CA 1
ATOM 2259 C C . ASP A 1 285 ? 3.396 -22.516 -13.352 1 97.25 285 ASP A C 1
ATOM 2261 O O . ASP A 1 285 ? 3.117 -21.672 -14.211 1 97.25 285 ASP A O 1
ATOM 2265 N N . ALA A 1 286 ? 4.621 -22.984 -13.156 1 98.31 286 ALA A N 1
ATOM 2266 C CA . ALA A 1 286 ? 5.719 -22.516 -14 1 98.31 286 ALA A CA 1
ATOM 2267 C C . ALA A 1 286 ? 5.445 -22.828 -15.469 1 98.31 286 ALA A C 1
ATOM 2269 O O . ALA A 1 286 ? 5.57 -21.953 -16.328 1 98.31 286 ALA A O 1
ATOM 2270 N N . LEU A 1 287 ? 5.023 -24.016 -15.719 1 98.38 287 LEU A N 1
ATOM 2271 C CA . LEU A 1 287 ? 4.773 -24.453 -17.094 1 98.38 287 LEU A CA 1
ATOM 2272 C C . LEU A 1 287 ? 3.609 -23.672 -17.703 1 98.38 287 LEU A C 1
ATOM 2274 O O . LEU A 1 287 ? 3.633 -23.344 -18.891 1 98.38 287 LEU A O 1
ATOM 2278 N N . GLN A 1 288 ? 2.592 -23.438 -16.891 1 97.44 288 GLN A N 1
ATOM 2279 C CA . GLN A 1 288 ? 1.454 -22.672 -17.391 1 97.44 288 GLN A CA 1
ATOM 2280 C C . GLN A 1 288 ? 1.885 -21.281 -17.828 1 97.44 288 GLN A C 1
ATOM 2282 O O . GLN A 1 288 ? 1.503 -20.828 -18.922 1 97.44 288 GLN A O 1
ATOM 2287 N N . ILE A 1 289 ? 2.633 -20.625 -17.062 1 98 289 ILE A N 1
ATOM 2288 C CA . ILE A 1 289 ? 3.066 -19.25 -17.344 1 98 289 ILE A CA 1
ATOM 2289 C C . ILE A 1 289 ? 4.023 -19.25 -18.531 1 98 289 ILE A C 1
ATOM 2291 O O . ILE A 1 289 ? 3.945 -18.359 -19.391 1 98 289 ILE A O 1
ATOM 2295 N N . GLU A 1 290 ? 4.91 -20.234 -18.562 1 98.5 290 GLU A N 1
ATOM 2296 C CA . GLU A 1 290 ? 5.797 -20.375 -19.719 1 98.5 290 GLU A CA 1
ATOM 2297 C C . GLU A 1 290 ? 5.008 -20.594 -21 1 98.5 290 GLU A C 1
ATOM 2299 O O . GLU A 1 290 ? 5.363 -20.047 -22.062 1 98.5 290 GLU A O 1
ATOM 2304 N N . GLN A 1 291 ? 3.994 -21.359 -20.906 1 97.56 291 GLN A N 1
ATOM 2305 C CA . GLN A 1 291 ? 3.143 -21.578 -22.078 1 97.56 291 GLN A CA 1
ATOM 2306 C C . GLN A 1 291 ? 2.473 -20.281 -22.516 1 97.56 291 GLN A C 1
ATOM 2308 O O . GLN A 1 291 ? 2.363 -20.016 -23.719 1 97.56 291 GLN A O 1
ATOM 2313 N N . ILE A 1 292 ? 2.051 -19.469 -21.609 1 96.38 292 ILE A N 1
ATOM 2314 C CA . ILE A 1 292 ? 1.35 -18.234 -21.891 1 96.38 292 ILE A CA 1
ATOM 2315 C C . ILE A 1 292 ? 2.309 -17.234 -22.547 1 96.38 292 ILE A C 1
ATOM 2317 O O . ILE A 1 292 ? 1.949 -16.562 -23.516 1 96.38 292 ILE A O 1
ATOM 2321 N N . HIS A 1 293 ? 3.545 -17.234 -22.188 1 97.5 293 HIS A N 1
ATOM 2322 C CA . HIS A 1 293 ? 4.414 -16.125 -22.562 1 97.5 293 HIS A CA 1
ATOM 2323 C C . HIS A 1 293 ? 5.488 -16.578 -23.547 1 97.5 293 HIS A C 1
ATOM 2325 O O . HIS A 1 293 ? 6.098 -15.758 -24.234 1 97.5 293 HIS A O 1
ATOM 2331 N N . ALA A 1 294 ? 5.742 -17.875 -23.547 1 97.81 294 ALA A N 1
ATOM 2332 C CA . ALA A 1 294 ? 6.855 -18.375 -24.344 1 97.81 294 ALA A CA 1
ATOM 2333 C C . ALA A 1 294 ? 6.559 -19.766 -24.891 1 97.81 294 ALA A C 1
ATOM 2335 O O . ALA A 1 294 ? 7.406 -20.656 -24.812 1 97.81 294 ALA A O 1
ATOM 2336 N N . ASN A 1 295 ? 5.434 -20.016 -25.422 1 97.25 295 ASN A N 1
ATOM 2337 C CA . ASN A 1 295 ? 4.941 -21.328 -25.828 1 97.25 295 ASN A CA 1
ATOM 2338 C C . ASN A 1 295 ? 5.891 -22 -26.812 1 97.25 295 ASN A C 1
ATOM 2340 O O . ASN A 1 295 ? 6.254 -23.172 -26.625 1 97.25 295 ASN A O 1
ATOM 2344 N N . GLU A 1 296 ? 6.281 -21.297 -27.891 1 97.31 296 GLU A N 1
ATOM 2345 C CA . GLU A 1 296 ? 7.145 -21.891 -28.906 1 97.31 296 GLU A CA 1
ATOM 2346 C C . GLU A 1 296 ? 8.508 -22.266 -28.328 1 97.31 296 GLU A C 1
ATOM 2348 O O . GLU A 1 296 ? 8.992 -23.375 -28.562 1 97.31 296 GLU A O 1
ATOM 2353 N N . THR A 1 297 ? 9.016 -21.344 -27.562 1 98.06 297 THR A N 1
ATOM 2354 C CA . THR A 1 297 ? 10.312 -21.609 -26.953 1 98.06 297 THR A CA 1
ATOM 2355 C C . THR A 1 297 ? 10.227 -22.75 -25.938 1 98.06 297 THR A C 1
ATOM 2357 O O . THR A 1 297 ? 11.117 -23.594 -25.891 1 98.06 297 THR A O 1
ATOM 2360 N N . LEU A 1 298 ? 9.156 -22.75 -25.125 1 97.94 298 LEU A N 1
ATOM 2361 C CA . LEU A 1 298 ? 8.938 -23.797 -24.125 1 97.94 298 LEU A CA 1
ATOM 2362 C C . LEU A 1 298 ? 9.008 -25.188 -24.766 1 97.94 298 LEU A C 1
ATOM 2364 O O . LEU A 1 298 ? 9.711 -26.062 -24.281 1 97.94 298 LEU A O 1
ATOM 2368 N N . ARG A 1 299 ? 8.438 -25.375 -25.906 1 97 299 ARG A N 1
ATOM 2369 C CA . ARG A 1 299 ? 8.312 -26.672 -26.562 1 97 299 ARG A CA 1
ATOM 2370 C C . ARG A 1 299 ? 9.648 -27.109 -27.172 1 97 299 ARG A C 1
ATOM 2372 O O . ARG A 1 299 ? 9.875 -28.297 -27.391 1 97 299 ARG A O 1
ATOM 2379 N N . VAL A 1 300 ? 10.477 -26.109 -27.422 1 97.81 300 VAL A N 1
ATOM 2380 C CA . VAL A 1 300 ? 11.789 -26.406 -27.984 1 97.81 300 VAL A CA 1
ATOM 2381 C C . VAL A 1 300 ? 12.766 -26.766 -26.875 1 97.81 300 VAL A C 1
ATOM 2383 O O . VAL A 1 300 ? 13.516 -27.734 -27 1 97.81 300 VAL A O 1
ATOM 2386 N N . VAL A 1 301 ? 12.688 -26.047 -25.75 1 97.44 301 VAL A N 1
ATOM 2387 C CA . VAL A 1 301 ? 13.75 -26.188 -24.766 1 97.44 301 VAL A CA 1
ATOM 2388 C C . VAL A 1 301 ? 13.344 -27.219 -23.703 1 97.44 301 VAL A C 1
ATOM 2390 O O . VAL A 1 301 ? 14.195 -27.766 -23.016 1 97.44 301 VAL A O 1
ATOM 2393 N N . ASN A 1 302 ? 12.141 -27.391 -23.469 1 96.25 302 ASN A N 1
ATOM 2394 C CA . ASN A 1 302 ? 11.609 -28.422 -22.578 1 96.25 302 ASN A CA 1
ATOM 2395 C C . ASN A 1 302 ? 10.914 -29.531 -23.375 1 96.25 302 ASN A C 1
ATOM 2397 O O . ASN A 1 302 ? 9.68 -29.594 -23.406 1 96.25 302 ASN A O 1
ATOM 2401 N N . THR A 1 303 ? 11.633 -30.531 -23.797 1 95.5 303 THR A N 1
ATOM 2402 C CA . THR A 1 303 ? 11.195 -31.484 -24.797 1 95.5 303 THR A CA 1
ATOM 2403 C C . THR A 1 303 ? 10.156 -32.438 -24.219 1 95.5 303 THR A C 1
ATOM 2405 O O . THR A 1 303 ? 9.445 -33.125 -24.969 1 95.5 303 THR A O 1
ATOM 2408 N N . TRP A 1 304 ? 10.117 -32.438 -22.922 1 97.06 304 TRP A N 1
ATOM 2409 C CA . TRP A 1 304 ? 9.18 -33.375 -22.312 1 97.06 304 TRP A CA 1
ATOM 2410 C C . TRP A 1 304 ? 7.812 -32.75 -22.125 1 97.06 304 TRP A C 1
ATOM 2412 O O . TRP A 1 304 ? 6.832 -33.406 -21.812 1 97.06 304 TRP A O 1
ATOM 2422 N N . PHE A 1 305 ? 7.73 -31.453 -22.344 1 97.81 305 PHE A N 1
ATOM 2423 C CA . PHE A 1 305 ? 6.453 -30.766 -22.219 1 97.81 305 PHE A CA 1
ATOM 2424 C C . PHE A 1 305 ? 5.551 -31.062 -23.422 1 97.81 305 PHE A C 1
ATOM 2426 O O . PHE A 1 305 ? 5.965 -30.922 -24.562 1 97.81 305 PHE A O 1
ATOM 2433 N N . ASN A 1 306 ? 4.34 -31.438 -23.203 1 96.88 306 ASN A N 1
ATOM 2434 C CA . ASN A 1 306 ? 3.311 -31.594 -24.234 1 96.88 306 ASN A CA 1
ATOM 2435 C C . ASN A 1 306 ? 1.913 -31.375 -23.656 1 96.88 306 ASN A C 1
ATOM 2437 O O . ASN A 1 306 ? 1.727 -31.422 -22.438 1 96.88 306 ASN A O 1
ATOM 2441 N N . ASP A 1 307 ? 0.986 -31.266 -24.5 1 97.19 307 ASP A N 1
ATOM 2442 C CA . ASP A 1 307 ? -0.356 -30.859 -24.109 1 97.19 307 ASP A CA 1
ATOM 2443 C C . ASP A 1 307 ? -1.046 -31.938 -23.281 1 97.19 307 ASP A C 1
ATOM 2445 O O . ASP A 1 307 ? -1.808 -31.625 -22.359 1 97.19 307 ASP A O 1
ATOM 2449 N N . ASP A 1 308 ? -0.823 -33.156 -23.594 1 97.19 308 ASP A N 1
ATOM 2450 C CA . ASP A 1 308 ? -1.458 -34.25 -22.859 1 97.19 308 ASP A CA 1
ATOM 2451 C C . ASP A 1 308 ? -0.965 -34.281 -21.422 1 97.19 308 ASP A C 1
ATOM 2453 O O . ASP A 1 308 ? -1.766 -34.406 -20.484 1 97.19 308 ASP A O 1
ATOM 2457 N N . LEU A 1 309 ? 0.325 -34.219 -21.281 1 97.94 309 LEU A N 1
ATOM 2458 C CA . LEU A 1 309 ? 0.898 -34.219 -19.938 1 97.94 309 LEU A CA 1
ATOM 2459 C C . LEU A 1 309 ? 0.403 -33 -19.156 1 97.94 309 LEU A C 1
ATOM 2461 O O . LEU A 1 309 ? 0.009 -33.156 -17.984 1 97.94 309 LEU A O 1
ATOM 2465 N N . PHE A 1 310 ? 0.391 -31.891 -19.797 1 97.75 310 PHE A N 1
ATOM 2466 C CA . PHE A 1 310 ? -0.014 -30.672 -19.125 1 97.75 310 PHE A CA 1
ATOM 2467 C C . PHE A 1 310 ? -1.483 -30.734 -18.719 1 97.75 310 PHE A C 1
ATOM 2469 O O . PHE A 1 310 ? -1.857 -30.266 -17.641 1 97.75 310 PHE A O 1
ATOM 2476 N N . LYS A 1 311 ? -2.264 -31.219 -19.594 1 97.06 311 LYS A N 1
ATOM 2477 C CA . LYS A 1 311 ? -3.676 -31.406 -19.266 1 97.06 311 LYS A CA 1
ATOM 2478 C C . LYS A 1 311 ? -3.85 -32.281 -18.047 1 97.06 311 LYS A C 1
ATOM 2480 O O . LYS A 1 311 ? -4.66 -32 -17.156 1 97.06 311 LYS A O 1
ATOM 2485 N N . ARG A 1 312 ? -3.143 -33.375 -18 1 97.88 312 ARG A N 1
ATOM 2486 C CA . ARG A 1 312 ? -3.186 -34.281 -16.859 1 97.88 312 ARG A CA 1
ATOM 2487 C C . ARG A 1 312 ? -2.715 -33.562 -15.586 1 97.88 312 ARG A C 1
ATOM 2489 O O . ARG A 1 312 ? -3.34 -33.688 -14.531 1 97.88 312 ARG A O 1
ATOM 2496 N N . MET A 1 313 ? -1.631 -32.844 -15.664 1 98.5 313 MET A N 1
ATOM 2497 C CA . MET A 1 313 ? -1.121 -32.062 -14.539 1 98.5 313 MET A CA 1
ATOM 2498 C C . MET A 1 313 ? -2.174 -31.094 -14.023 1 98.5 313 MET A C 1
ATOM 2500 O O . MET A 1 313 ? -2.34 -30.922 -12.82 1 98.5 313 MET A O 1
ATOM 2504 N N . THR A 1 314 ? -2.82 -30.484 -14.953 1 96.69 314 THR A N 1
ATOM 2505 C CA . THR A 1 314 ? -3.824 -29.484 -14.609 1 96.69 314 THR A CA 1
ATOM 2506 C C . THR A 1 314 ? -4.992 -30.125 -13.867 1 96.69 314 THR A C 1
ATOM 2508 O O . THR A 1 314 ? -5.496 -29.562 -12.891 1 96.69 314 THR A O 1
ATOM 2511 N N . THR A 1 315 ? -5.422 -31.25 -14.328 1 96.25 315 THR A N 1
ATOM 2512 C CA . THR A 1 315 ? -6.496 -31.969 -13.672 1 96.25 315 THR A CA 1
ATOM 2513 C C . THR A 1 315 ? -6.098 -32.375 -12.25 1 96.25 315 THR A C 1
ATOM 2515 O O . THR A 1 315 ? -6.863 -32.156 -11.305 1 96.25 315 THR A O 1
ATOM 2518 N N . VAL A 1 316 ? -4.91 -32.844 -12.094 1 98.06 316 VAL A N 1
ATOM 2519 C CA . VAL A 1 316 ? -4.41 -33.25 -10.789 1 98.06 316 VAL A CA 1
ATOM 2520 C C . VAL A 1 316 ? -4.25 -32.062 -9.875 1 98.06 316 VAL A C 1
ATOM 2522 O O . VAL A 1 316 ? -4.637 -32.094 -8.703 1 98.06 316 VAL A O 1
ATOM 2525 N N . GLN A 1 317 ? -3.703 -30.984 -10.414 1 96.19 317 GLN A N 1
ATOM 2526 C CA . GLN A 1 317 ? -3.504 -29.781 -9.625 1 96.19 317 GLN A CA 1
ATOM 2527 C C . GLN A 1 317 ? -4.836 -29.234 -9.109 1 96.19 317 GLN A C 1
ATOM 2529 O O . GLN A 1 317 ? -4.93 -28.781 -7.965 1 96.19 317 GLN A O 1
ATOM 2534 N N . SER A 1 318 ? -5.801 -29.203 -9.992 1 93.12 318 SER A N 1
ATOM 2535 C CA . SER A 1 318 ? -7.125 -28.719 -9.602 1 93.12 318 SER A CA 1
ATOM 2536 C C . SER A 1 318 ? -7.668 -29.5 -8.414 1 93.12 318 SER A C 1
ATOM 2538 O O . SER A 1 318 ? -8.219 -28.922 -7.48 1 93.12 318 SER A O 1
ATOM 2540 N N . GLN A 1 319 ? -7.531 -30.797 -8.445 1 94.38 319 GLN A N 1
ATOM 2541 C CA . GLN A 1 319 ? -8.008 -31.641 -7.352 1 94.38 319 GLN A CA 1
ATOM 2542 C C . GLN A 1 319 ? -7.191 -31.406 -6.082 1 94.38 319 GLN A C 1
ATOM 2544 O O . GLN A 1 319 ? -7.742 -31.375 -4.98 1 94.38 319 GLN A O 1
ATOM 2549 N N . LEU A 1 320 ? -5.93 -31.266 -6.25 1 96.25 320 LEU A N 1
ATOM 2550 C CA . LEU A 1 320 ? -5.062 -31.016 -5.102 1 96.25 320 LEU A CA 1
ATOM 2551 C C . LEU A 1 320 ? -5.402 -29.688 -4.441 1 96.25 320 LEU A C 1
ATOM 2553 O O . LEU A 1 320 ? -5.363 -29.578 -3.213 1 96.25 320 LEU A O 1
ATOM 2557 N N . ASP A 1 321 ? -5.699 -28.719 -5.258 1 92.06 321 ASP A N 1
ATOM 2558 C CA . ASP A 1 321 ? -6.125 -27.422 -4.723 1 92.06 321 ASP A CA 1
ATOM 2559 C C . ASP A 1 321 ? -7.406 -27.562 -3.902 1 92.06 321 ASP A C 1
ATOM 2561 O O . ASP A 1 321 ? -7.527 -26.984 -2.826 1 92.06 321 ASP A O 1
ATOM 2565 N N . ALA A 1 322 ? -8.328 -28.297 -4.426 1 91.12 322 ALA A N 1
ATOM 2566 C CA . ALA A 1 322 ? -9.555 -28.562 -3.688 1 91.12 322 ALA A CA 1
ATOM 2567 C C . ALA A 1 322 ? -9.258 -29.219 -2.342 1 91.12 322 ALA A C 1
ATOM 2569 O O . ALA A 1 322 ? -9.766 -28.781 -1.306 1 91.12 322 ALA A O 1
ATOM 2570 N N . TYR A 1 323 ? -8.406 -30.203 -2.361 1 95.5 323 TYR A N 1
ATOM 2571 C CA . TYR A 1 323 ? -8.062 -30.922 -1.14 1 95.5 323 TYR A CA 1
ATOM 2572 C C . TYR A 1 323 ? -7.359 -30 -0.148 1 95.5 323 TYR A C 1
ATOM 2574 O O . TYR A 1 323 ? -7.676 -30.016 1.044 1 95.5 323 TYR A O 1
ATOM 2582 N N . LYS A 1 324 ? -6.449 -29.219 -0.631 1 93.56 324 LYS A N 1
ATOM 2583 C CA . LYS A 1 324 ? -5.676 -28.328 0.222 1 93.56 324 LYS A CA 1
ATOM 2584 C C . LYS A 1 324 ? -6.582 -27.297 0.905 1 93.56 324 LYS A C 1
ATOM 2586 O O . LYS A 1 324 ? -6.254 -26.797 1.98 1 93.56 324 LYS A O 1
ATOM 2591 N N . ASN A 1 325 ? -7.695 -27.047 0.269 1 89.94 325 ASN A N 1
ATOM 2592 C CA . ASN A 1 325 ? -8.625 -26.062 0.808 1 89.94 325 ASN A CA 1
ATOM 2593 C C . ASN A 1 325 ? -9.82 -26.734 1.485 1 89.94 325 ASN A C 1
ATOM 2595 O O . ASN A 1 325 ? -10.828 -26.078 1.769 1 89.94 325 ASN A O 1
ATOM 2599 N N . GLY A 1 326 ? -9.703 -28.016 1.719 1 91.88 326 GLY A N 1
ATOM 2600 C CA . GLY A 1 326 ? -10.656 -28.719 2.559 1 91.88 326 GLY A CA 1
ATOM 2601 C C . GLY A 1 326 ? -11.836 -29.281 1.786 1 91.88 326 GLY A C 1
ATOM 2602 O O . GLY A 1 326 ? -12.82 -29.719 2.381 1 91.88 326 GLY A O 1
ATOM 2603 N N . VAL A 1 327 ? -11.797 -29.234 0.512 1 91.88 327 VAL A N 1
ATOM 2604 C CA . VAL A 1 327 ? -12.875 -29.781 -0.311 1 91.88 327 VAL A CA 1
ATOM 2605 C C . VAL A 1 327 ? -12.508 -31.203 -0.754 1 91.88 327 VAL A C 1
ATOM 2607 O O . VAL A 1 327 ? -11.672 -31.375 -1.644 1 91.88 327 VAL A O 1
ATOM 2610 N N . PHE A 1 328 ? -13.18 -32.125 -0.105 1 94.5 328 PHE A N 1
ATOM 2611 C CA . PHE A 1 328 ? -12.906 -33.531 -0.365 1 94.5 328 PHE A CA 1
ATOM 2612 C C . PHE A 1 328 ? -14.117 -34.188 -1.011 1 94.5 328 PHE A C 1
ATOM 2614 O O . PHE A 1 328 ? -15.227 -33.656 -0.95 1 94.5 328 PHE A O 1
ATOM 2621 N N . ASN A 1 329 ? -13.844 -35.281 -1.643 1 88.31 329 ASN A N 1
ATOM 2622 C CA . ASN A 1 329 ? -14.906 -36.031 -2.293 1 88.31 329 ASN A CA 1
ATOM 2623 C C . ASN A 1 329 ? -15.82 -36.688 -1.271 1 88.31 329 ASN A C 1
ATOM 2625 O O . ASN A 1 329 ? -16.969 -37.031 -1.583 1 88.31 329 ASN A O 1
ATOM 2629 N N . LYS A 1 330 ? -15.281 -36.969 -0.102 1 91.19 330 LYS A N 1
ATOM 2630 C CA . LYS A 1 330 ? -16.016 -37.531 1.035 1 91.19 330 LYS A CA 1
ATOM 2631 C C . LYS A 1 330 ? -15.57 -36.875 2.342 1 91.19 330 LYS A C 1
ATOM 2633 O O . LYS A 1 330 ? -14.484 -36.312 2.416 1 91.19 330 LYS A O 1
ATOM 2638 N N . THR A 1 331 ? -16.469 -36.969 3.318 1 93.75 331 THR A N 1
ATOM 2639 C CA . THR A 1 331 ? -16.141 -36.438 4.625 1 93.75 331 THR A CA 1
ATOM 2640 C C . THR A 1 331 ? -15.008 -37.219 5.277 1 93.75 331 THR A C 1
ATOM 2642 O O . THR A 1 331 ? -15.039 -38.438 5.305 1 93.75 331 THR A O 1
ATOM 2645 N N . ILE A 1 332 ? -14.031 -36.531 5.703 1 95.88 332 ILE A N 1
ATOM 2646 C CA . ILE A 1 332 ? -12.906 -37.125 6.41 1 95.88 332 ILE A CA 1
ATOM 2647 C C . ILE A 1 332 ? -12.977 -36.781 7.895 1 95.88 332 ILE A C 1
ATOM 2649 O O . ILE A 1 332 ? -12.805 -35.625 8.266 1 95.88 332 ILE A O 1
ATOM 2653 N N . ILE A 1 333 ? -13.336 -37.781 8.68 1 96 333 ILE A N 1
ATOM 2654 C CA . ILE A 1 333 ? -13.406 -37.594 10.125 1 96 333 ILE A CA 1
ATOM 2655 C C . ILE A 1 333 ? -12.172 -38.219 10.781 1 96 333 ILE A C 1
ATOM 2657 O O . ILE A 1 333 ? -11.906 -39.406 10.633 1 96 333 ILE A O 1
ATOM 2661 N N . ILE A 1 334 ? -11.398 -37.469 11.438 1 95.38 334 ILE A N 1
ATOM 2662 C CA . ILE A 1 334 ? -10.242 -37.906 12.195 1 95.38 334 ILE A CA 1
ATOM 2663 C C . ILE A 1 334 ? -10.273 -37.312 13.594 1 95.38 334 ILE A C 1
ATOM 2665 O O . ILE A 1 334 ? -10.359 -36.094 13.742 1 95.38 334 ILE A O 1
ATOM 2669 N N . ASN A 1 335 ? -10.195 -38.156 14.664 1 93.38 335 ASN A N 1
ATOM 2670 C CA . ASN A 1 335 ? -10.219 -37.719 16.047 1 93.38 335 ASN A CA 1
ATOM 2671 C C . ASN A 1 335 ? -11.438 -36.844 16.344 1 93.38 335 ASN A C 1
ATOM 2673 O O . ASN A 1 335 ? -11.32 -35.812 17 1 93.38 335 ASN A O 1
ATOM 2677 N N . GLY A 1 336 ? -12.469 -37.094 15.648 1 93.81 336 GLY A N 1
ATOM 2678 C CA . GLY A 1 336 ? -13.734 -36.438 15.914 1 93.81 336 GLY A CA 1
ATOM 2679 C C . GLY A 1 336 ? -13.859 -35.094 15.18 1 93.81 336 GLY A C 1
ATOM 2680 O O . GLY A 1 336 ? -14.828 -34.375 15.391 1 93.81 336 GLY A O 1
ATOM 2681 N N . LEU A 1 337 ? -12.898 -34.844 14.375 1 94.88 337 LEU A N 1
ATOM 2682 C CA . LEU A 1 337 ? -12.914 -33.562 13.641 1 94.88 337 LEU A CA 1
ATOM 2683 C C . LEU A 1 337 ? -13.242 -33.812 12.172 1 94.88 337 LEU A C 1
ATOM 2685 O O . LEU A 1 337 ? -12.703 -34.719 11.547 1 94.88 337 LEU A O 1
ATOM 2689 N N . ASP A 1 338 ? -14.18 -33.031 11.703 1 96.75 338 ASP A N 1
ATOM 2690 C CA . ASP A 1 338 ? -14.336 -32.969 10.258 1 96.75 338 ASP A CA 1
ATOM 2691 C C . ASP A 1 338 ? -13.211 -32.156 9.625 1 96.75 338 ASP A C 1
ATOM 2693 O O . ASP A 1 338 ? -13.258 -30.906 9.617 1 96.75 338 ASP A O 1
ATOM 2697 N N . ILE A 1 339 ? -12.273 -32.812 9.031 1 97.25 339 ILE A N 1
ATOM 2698 C CA . ILE A 1 339 ? -11.031 -32.219 8.57 1 97.25 339 ILE A CA 1
ATOM 2699 C C . ILE A 1 339 ? -11.328 -31.156 7.5 1 97.25 339 ILE A C 1
ATOM 2701 O O . ILE A 1 339 ? -10.758 -30.078 7.508 1 97.25 339 ILE A O 1
ATOM 2705 N N . GLY A 1 340 ? -12.164 -31.484 6.582 1 94.75 340 GLY A N 1
ATOM 2706 C CA . GLY A 1 340 ? -12.531 -30.547 5.527 1 94.75 340 GLY A CA 1
ATOM 2707 C C . GLY A 1 340 ? -13.156 -29.266 6.055 1 94.75 340 GLY A C 1
ATOM 2708 O O . GLY A 1 340 ? -12.727 -28.172 5.695 1 94.75 340 GLY A O 1
ATOM 2709 N N . SER A 1 341 ? -14.109 -29.406 6.945 1 92.38 341 SER A N 1
ATOM 2710 C CA . SER A 1 341 ? -14.781 -28.25 7.535 1 92.38 341 SER A CA 1
ATOM 2711 C C . SER A 1 341 ? -13.805 -27.375 8.312 1 92.38 341 SER A C 1
ATOM 2713 O O . SER A 1 341 ? -13.867 -26.141 8.234 1 92.38 341 SER A O 1
ATOM 2715 N N . GLU A 1 342 ? -12.945 -28.031 9.055 1 94 342 GLU A N 1
ATOM 2716 C CA . GLU A 1 342 ? -11.984 -27.281 9.859 1 94 342 GLU A CA 1
ATOM 2717 C C . GLU A 1 342 ? -11.016 -26.5 8.969 1 94 342 GLU A C 1
ATOM 2719 O O . GLU A 1 342 ? -10.695 -25.359 9.258 1 94 342 GLU A O 1
ATOM 2724 N N . ILE A 1 343 ? -10.617 -27.109 7.859 1 93.06 343 ILE A N 1
ATOM 2725 C CA . ILE A 1 343 ? -9.703 -26.453 6.941 1 93.06 343 ILE A CA 1
ATOM 2726 C C . ILE A 1 343 ? -10.414 -25.281 6.266 1 93.06 343 ILE A C 1
ATOM 2728 O O . ILE A 1 343 ? -9.852 -24.188 6.145 1 93.06 343 ILE A O 1
ATOM 2732 N N . GLN A 1 344 ? -11.625 -25.469 5.867 1 89.44 344 GLN A N 1
ATOM 2733 C CA . GLN A 1 344 ? -12.391 -24.438 5.184 1 89.44 344 GLN A CA 1
ATOM 2734 C C . GLN A 1 344 ? -12.594 -23.219 6.082 1 89.44 344 GLN A C 1
ATOM 2736 O O . GLN A 1 344 ? -12.523 -22.078 5.621 1 89.44 344 GLN A O 1
ATOM 2741 N N . LYS A 1 345 ? -12.789 -23.422 7.344 1 87.06 345 LYS A N 1
ATOM 2742 C CA . LYS A 1 345 ? -12.945 -22.344 8.305 1 87.06 345 LYS A CA 1
ATOM 2743 C C . LYS A 1 345 ? -11.664 -21.5 8.398 1 87.06 345 LYS A C 1
ATOM 2745 O O . LYS A 1 345 ? -11.727 -20.281 8.508 1 87.06 345 LYS A O 1
ATOM 2750 N N . LEU A 1 346 ? -10.547 -22.203 8.297 1 86.69 346 LEU A N 1
ATOM 2751 C CA . LEU A 1 346 ? -9.266 -21.516 8.469 1 86.69 346 LEU A CA 1
ATOM 2752 C C . LEU A 1 346 ? -8.852 -20.812 7.184 1 86.69 346 LEU A C 1
ATOM 2754 O O . LEU A 1 346 ? -8.18 -19.766 7.23 1 86.69 346 LEU A O 1
ATOM 2758 N N . ARG A 1 347 ? -9.289 -21.297 6.016 1 85.94 347 ARG A N 1
ATOM 2759 C CA . ARG A 1 347 ? -8.82 -20.75 4.742 1 85.94 347 ARG A CA 1
ATOM 2760 C C . ARG A 1 347 ? -9.82 -19.75 4.168 1 85.94 347 ARG A C 1
ATOM 2762 O O . ARG A 1 347 ? -9.438 -18.828 3.445 1 85.94 347 ARG A O 1
ATOM 2769 N N . GLY A 1 348 ? -11.047 -19.875 4.473 1 83.62 348 GLY A N 1
ATOM 2770 C CA . GLY A 1 348 ? -12.062 -19 3.904 1 83.62 348 GLY A CA 1
ATOM 2771 C C . GLY A 1 348 ? -12.852 -18.25 4.957 1 83.62 348 GLY A C 1
ATOM 2772 O O . GLY A 1 348 ? -13.508 -17.25 4.648 1 83.62 348 GLY A O 1
ATOM 2773 N N . GLY A 1 349 ? -12.766 -18.609 6.145 1 81.12 349 GLY A N 1
ATOM 2774 C CA . GLY A 1 349 ? -13.602 -18.047 7.191 1 81.12 349 GLY A CA 1
ATOM 2775 C C . GLY A 1 349 ? -13.297 -16.594 7.488 1 81.12 349 GLY A C 1
ATOM 2776 O O . GLY A 1 349 ? -14.203 -15.789 7.688 1 81.12 349 GLY A O 1
ATOM 2777 N N . SER A 1 350 ? -12.031 -16.281 7.492 1 84.25 350 SER A N 1
ATOM 2778 C CA . SER A 1 350 ? -11.625 -14.938 7.875 1 84.25 350 SER A CA 1
ATOM 2779 C C . SER A 1 350 ? -12.133 -13.906 6.875 1 84.25 350 SER A C 1
ATOM 2781 O O . SER A 1 350 ? -12.617 -12.836 7.266 1 84.25 350 SER A O 1
ATOM 2783 N N . ILE A 1 351 ? -12.039 -14.18 5.566 1 87.62 351 ILE A N 1
ATOM 2784 C CA . ILE A 1 351 ? -12.484 -13.227 4.559 1 87.62 351 ILE A CA 1
ATOM 2785 C C . ILE A 1 351 ? -14.008 -13.109 4.594 1 87.62 351 ILE A C 1
ATOM 2787 O O . ILE A 1 351 ? -14.555 -12.023 4.418 1 87.62 351 ILE A O 1
ATOM 2791 N N . PHE A 1 352 ? -14.633 -14.156 4.824 1 84.75 352 PHE A N 1
ATOM 2792 C CA . PHE A 1 352 ? -16.078 -14.133 4.938 1 84.75 352 PHE A CA 1
ATOM 2793 C C . PHE A 1 352 ? -16.516 -13.297 6.137 1 84.75 352 PHE A C 1
ATOM 2795 O O . PHE A 1 352 ? -17.453 -12.508 6.035 1 84.75 352 PHE A O 1
ATOM 2802 N N . ASN A 1 353 ? -15.859 -13.555 7.199 1 85.06 353 ASN A N 1
ATOM 2803 C CA . ASN A 1 353 ? -16.156 -12.773 8.398 1 85.06 353 ASN A CA 1
ATOM 2804 C C . ASN A 1 353 ? -15.938 -11.281 8.156 1 85.06 353 ASN A C 1
ATOM 2806 O O . ASN A 1 353 ? -16.734 -10.461 8.625 1 85.06 353 ASN A O 1
ATOM 2810 N N . GLU A 1 354 ? -14.891 -10.969 7.492 1 88.94 354 GLU A N 1
ATOM 2811 C CA . GLU A 1 354 ? -14.594 -9.562 7.207 1 88.94 354 GLU A CA 1
ATOM 2812 C C . GLU A 1 354 ? -15.695 -8.93 6.359 1 88.94 354 GLU A C 1
ATOM 2814 O O . GLU A 1 354 ? -16.109 -7.805 6.621 1 88.94 354 GLU A O 1
ATOM 2819 N N . ILE A 1 355 ? -16.094 -9.602 5.344 1 87 355 ILE A N 1
ATOM 2820 C CA . ILE A 1 355 ? -17.141 -9.117 4.457 1 87 355 ILE A CA 1
ATOM 2821 C C . ILE A 1 355 ? -18.438 -8.898 5.254 1 87 355 ILE A C 1
ATOM 2823 O O . ILE A 1 355 ? -19.062 -7.848 5.152 1 87 355 ILE A O 1
ATOM 2827 N N . MET A 1 356 ? -18.734 -9.82 6.078 1 86.12 356 MET A N 1
ATOM 2828 C CA . MET A 1 356 ? -19.953 -9.727 6.891 1 86.12 356 MET A CA 1
ATOM 2829 C C . MET A 1 356 ? -19.844 -8.586 7.898 1 86.12 356 MET A C 1
ATOM 2831 O O . MET A 1 356 ? -20.812 -7.875 8.141 1 86.12 356 MET A O 1
ATOM 2835 N N . MET A 1 357 ? -18.719 -8.477 8.461 1 86.75 357 MET A N 1
ATOM 2836 C CA . MET A 1 357 ? -18.5 -7.406 9.43 1 86.75 357 MET A CA 1
ATOM 2837 C C . MET A 1 357 ? -18.734 -6.039 8.797 1 86.75 357 MET A C 1
ATOM 2839 O O . MET A 1 357 ? -19.359 -5.168 9.398 1 86.75 357 MET A O 1
ATOM 2843 N N . HIS A 1 358 ? -18.297 -5.848 7.574 1 89 358 HIS A N 1
ATOM 2844 C CA . HIS A 1 358 ? -18.5 -4.57 6.898 1 89 358 HIS A CA 1
ATOM 2845 C C . HIS A 1 358 ? -19.984 -4.344 6.598 1 89 358 HIS A C 1
ATOM 2847 O O . HIS A 1 358 ? -20.469 -3.213 6.672 1 89 358 HIS A O 1
ATOM 2853 N N . MET A 1 359 ? -20.656 -5.371 6.266 1 86.12 359 MET A N 1
ATOM 2854 C CA . MET A 1 359 ? -22.094 -5.258 6.043 1 86.12 359 MET A CA 1
ATOM 2855 C C . MET A 1 359 ? -22.812 -4.836 7.32 1 86.12 359 MET A C 1
ATOM 2857 O O . MET A 1 359 ? -23.641 -3.926 7.301 1 86.12 359 MET A O 1
ATOM 2861 N N . ASN A 1 360 ? -22.438 -5.492 8.375 1 84.56 360 ASN A N 1
ATOM 2862 C CA . ASN A 1 360 ? -23.062 -5.195 9.656 1 84.56 360 ASN A CA 1
ATOM 2863 C C . ASN A 1 360 ? -22.75 -3.771 10.117 1 84.56 360 ASN A C 1
ATOM 2865 O O . ASN A 1 360 ? -23.625 -3.072 10.625 1 84.56 360 ASN A O 1
ATOM 2869 N N . MET A 1 361 ? -21.562 -3.393 9.953 1 89.38 361 MET A N 1
ATOM 2870 C CA . MET A 1 361 ? -21.172 -2.037 10.344 1 89.38 361 MET A CA 1
ATOM 2871 C C . MET A 1 361 ? -21.938 -1.002 9.516 1 89.38 361 MET A C 1
ATOM 2873 O O . MET A 1 361 ? -22.375 0.025 10.047 1 89.38 361 MET A O 1
ATOM 2877 N N . LYS A 1 362 ? -22.078 -1.292 8.211 1 90.31 362 LYS A N 1
ATOM 2878 C CA . LYS A 1 362 ? -22.828 -0.389 7.344 1 90.31 362 LYS A CA 1
ATOM 2879 C C . LYS A 1 362 ? -24.266 -0.252 7.812 1 90.31 362 LYS A C 1
ATOM 2881 O O . LYS A 1 362 ? -24.812 0.853 7.848 1 90.31 362 LYS A O 1
ATOM 2886 N N . MET A 1 363 ? -24.828 -1.276 8.25 1 87.69 363 MET A N 1
ATOM 2887 C CA . MET A 1 363 ? -26.219 -1.272 8.719 1 87.69 363 MET A CA 1
ATOM 2888 C C . MET A 1 363 ? -26.344 -0.548 10.055 1 87.69 363 MET A C 1
ATOM 2890 O O . MET A 1 363 ? -27.281 0.224 10.266 1 87.69 363 MET A O 1
ATOM 2894 N N . LYS A 1 364 ? -25.422 -0.812 10.891 1 86.31 364 LYS A N 1
ATOM 2895 C CA . LYS A 1 364 ? -25.453 -0.179 12.203 1 86.31 364 LYS A CA 1
ATOM 2896 C C . LYS A 1 364 ? -25.297 1.336 12.086 1 86.31 364 LYS A C 1
ATOM 2898 O O . LYS A 1 364 ? -25.875 2.082 12.883 1 86.31 364 LYS A O 1
ATOM 2903 N N . CYS A 1 365 ? -24.547 1.706 11.086 1 89.69 365 CYS A N 1
ATOM 2904 C CA . CYS A 1 365 ? -24.266 3.127 10.93 1 89.69 365 CYS A CA 1
ATOM 2905 C C . CYS A 1 365 ? -25.312 3.801 10.047 1 89.69 365 CYS A C 1
ATOM 2907 O O . CYS A 1 365 ? -25.281 5.02 9.867 1 89.69 365 CYS A O 1
ATOM 2909 N N . LEU A 1 366 ? -26.234 3.057 9.633 1 86.25 366 LEU A N 1
ATOM 2910 C CA . LEU A 1 366 ? -27.234 3.625 8.734 1 86.25 366 LEU A CA 1
ATOM 2911 C C . LEU A 1 366 ? -28.047 4.703 9.445 1 86.25 366 LEU A C 1
ATOM 2913 O O . LEU A 1 366 ? -28.656 4.445 10.484 1 86.25 366 LEU A O 1
ATOM 2917 N N . ASN A 1 367 ? -28.016 5.918 8.945 1 82.75 367 ASN A N 1
ATOM 2918 C CA . ASN A 1 367 ? -28.75 7.082 9.453 1 82.75 367 ASN A CA 1
ATOM 2919 C C . ASN A 1 367 ? -28.25 7.496 10.836 1 82.75 367 ASN A C 1
ATOM 2921 O O . ASN A 1 367 ? -29.016 8.031 11.641 1 82.75 367 ASN A O 1
ATOM 2925 N N . VAL A 1 368 ? -27.094 7.031 11.234 1 85.75 368 VAL A N 1
ATOM 2926 C CA . VAL A 1 368 ? -26.484 7.418 12.5 1 85.75 368 VAL A CA 1
ATOM 2927 C C . VAL A 1 368 ? -25.422 8.484 12.258 1 85.75 368 VAL A C 1
ATOM 2929 O O . VAL A 1 368 ? -24.547 8.312 11.414 1 85.75 368 VAL A O 1
ATOM 2932 N N . ILE A 1 369 ? -25.641 9.586 12.906 1 85.12 369 ILE A N 1
ATOM 2933 C CA . ILE A 1 369 ? -24.656 10.664 12.836 1 85.12 369 ILE A CA 1
ATOM 2934 C C . ILE A 1 369 ? -23.734 10.602 14.055 1 85.12 369 ILE A C 1
ATOM 2936 O O . ILE A 1 369 ? -24.094 11.078 15.133 1 85.12 369 ILE A O 1
ATOM 2940 N N . HIS A 1 370 ? -22.719 9.852 14.031 1 84.94 370 HIS A N 1
ATOM 2941 C CA . HIS A 1 370 ? -21.688 9.656 15.047 1 84.94 370 HIS A CA 1
ATOM 2942 C C . HIS A 1 370 ? -20.297 9.578 14.43 1 84.94 370 HIS A C 1
ATOM 2944 O O . HIS A 1 370 ? -20.141 9.055 13.32 1 84.94 370 HIS A O 1
ATOM 2950 N N . LYS A 1 371 ? -19.328 10.023 15.133 1 81.38 371 LYS A N 1
ATOM 2951 C CA . LYS A 1 371 ? -17.953 10.07 14.641 1 81.38 371 LYS A CA 1
ATOM 2952 C C . LYS A 1 371 ? -17.453 8.672 14.266 1 81.38 371 LYS A C 1
ATOM 2954 O O . LYS A 1 371 ? -16.719 8.508 13.297 1 81.38 371 LYS A O 1
ATOM 2959 N N . GLY A 1 372 ? -17.938 7.77 14.984 1 84.31 372 GLY A N 1
ATOM 2960 C CA . GLY A 1 372 ? -17.531 6.395 14.734 1 84.31 372 GLY A CA 1
ATOM 2961 C C . GLY A 1 372 ? -18.125 5.824 13.453 1 84.31 372 GLY A C 1
ATOM 2962 O O . GLY A 1 372 ? -17.656 4.797 12.953 1 84.31 372 GLY A O 1
ATOM 2963 N N . CYS A 1 373 ? -19.062 6.535 12.883 1 89.69 373 CYS A N 1
ATOM 2964 C CA . CYS A 1 373 ? -19.75 6.039 11.695 1 89.69 373 CYS A CA 1
ATOM 2965 C C . CYS A 1 373 ? -19.344 6.836 10.461 1 89.69 373 CYS A C 1
ATOM 2967 O O . CYS A 1 373 ? -19.766 6.516 9.344 1 89.69 373 CYS A O 1
ATOM 2969 N N . LYS A 1 374 ? -18.531 7.75 10.641 1 87.44 374 LYS A N 1
ATOM 2970 C CA . LYS A 1 374 ? -18.188 8.641 9.539 1 87.44 374 LYS A CA 1
ATOM 2971 C C . LYS A 1 374 ? -17.609 7.863 8.367 1 87.44 374 LYS A C 1
ATOM 2973 O O . LYS A 1 374 ? -18.047 8.031 7.227 1 87.44 374 LYS A O 1
ATOM 2978 N N . TRP A 1 375 ? -16.688 7 8.656 1 87.69 375 TRP A N 1
ATOM 2979 C CA . TRP A 1 375 ? -16.016 6.266 7.594 1 87.69 375 TRP A CA 1
ATOM 2980 C C . TRP A 1 375 ? -16.969 5.309 6.898 1 87.69 375 TRP A C 1
ATOM 2982 O O . TRP A 1 375 ? -16.906 5.137 5.68 1 87.69 375 TRP A O 1
ATOM 2992 N N . MET A 1 376 ? -17.828 4.773 7.641 1 91.62 376 MET A N 1
ATOM 2993 C CA . MET A 1 376 ? -18.75 3.783 7.094 1 91.62 376 MET A CA 1
ATOM 2994 C C . MET A 1 376 ? -19.875 4.461 6.324 1 91.62 376 MET A C 1
ATOM 2996 O O . MET A 1 376 ? -20.359 3.924 5.328 1 91.62 376 MET A O 1
ATOM 3000 N N . ASN A 1 377 ? -20.266 5.621 6.77 1 91.19 377 ASN A N 1
ATOM 3001 C CA . ASN A 1 377 ? -21.375 6.324 6.121 1 91.19 377 ASN A CA 1
ATOM 3002 C C . ASN A 1 377 ? -21.016 6.727 4.691 1 91.19 377 ASN A C 1
ATOM 3004 O O . ASN A 1 377 ? -21.859 6.625 3.791 1 91.19 377 ASN A O 1
ATOM 3008 N N . GLY A 1 378 ? -19.797 7.082 4.504 1 92.88 378 GLY A N 1
ATOM 3009 C CA . GLY A 1 378 ? -19.391 7.523 3.184 1 92.88 378 GLY A CA 1
ATOM 3010 C C . GLY A 1 378 ? -18.953 6.383 2.279 1 92.88 378 GLY A C 1
ATOM 3011 O O . GLY A 1 378 ? -19 6.504 1.053 1 92.88 378 GLY A O 1
ATOM 3012 N N . LEU A 1 379 ? -18.672 5.219 2.891 1 96.31 379 LEU A N 1
ATOM 3013 C CA . LEU A 1 379 ? -18.094 4.102 2.148 1 96.31 379 LEU A CA 1
ATOM 3014 C C . LEU A 1 379 ? -19.156 3.426 1.278 1 96.31 379 LEU A C 1
ATOM 3016 O O . LEU A 1 379 ? -20.219 3.041 1.77 1 96.31 379 LEU A O 1
ATOM 3020 N N . LYS A 1 380 ? -18.844 3.273 -0.027 1 96.31 380 LYS A N 1
ATOM 3021 C CA . LYS A 1 380 ? -19.75 2.625 -0.964 1 96.31 380 LYS A CA 1
ATOM 3022 C C . LYS A 1 380 ? -19.078 1.427 -1.638 1 96.31 380 LYS A C 1
ATOM 3024 O O . LYS A 1 380 ? -19.766 0.525 -2.127 1 96.31 380 LYS A O 1
ATOM 3029 N N . TYR A 1 381 ? -17.828 1.429 -1.692 1 96.81 381 TYR A N 1
ATOM 3030 C CA . TYR A 1 381 ? -17.094 0.399 -2.414 1 96.81 381 TYR A CA 1
ATOM 3031 C C . TYR A 1 381 ? -15.844 -0.017 -1.646 1 96.81 381 TYR A C 1
ATOM 3033 O O . TYR A 1 381 ? -14.984 0.816 -1.351 1 96.81 381 TYR A O 1
ATOM 3041 N N . TYR A 1 382 ? -15.727 -1.239 -1.245 1 96.62 382 TYR A N 1
ATOM 3042 C CA . TYR A 1 382 ? -14.594 -1.851 -0.565 1 96.62 382 TYR A CA 1
ATOM 3043 C C . TYR A 1 382 ? -14.047 -3.023 -1.368 1 96.62 382 TYR A C 1
ATOM 3045 O O . TYR A 1 382 ? -14.758 -3.996 -1.625 1 96.62 382 TYR A O 1
ATOM 3053 N N . ALA A 1 383 ? -12.758 -2.949 -1.71 1 95.88 383 ALA A N 1
ATOM 3054 C CA . ALA A 1 383 ? -12.219 -4.027 -2.535 1 95.88 383 ALA A CA 1
ATOM 3055 C C . ALA A 1 383 ? -11.039 -4.707 -1.846 1 95.88 383 ALA A C 1
ATOM 3057 O O . ALA A 1 383 ? -10.273 -4.059 -1.136 1 95.88 383 ALA A O 1
ATOM 3058 N N . TYR A 1 384 ? -10.945 -5.996 -2.08 1 94.38 384 TYR A N 1
ATOM 3059 C CA . TYR A 1 384 ? -9.82 -6.824 -1.651 1 94.38 384 TYR A CA 1
ATOM 3060 C C . TYR A 1 384 ? -9 -7.297 -2.848 1 94.38 384 TYR A C 1
ATOM 3062 O O . TYR A 1 384 ? -9.484 -8.086 -3.666 1 94.38 384 TYR A O 1
ATOM 3070 N N . SER A 1 385 ? -7.781 -6.785 -2.973 1 96.25 385 SER A N 1
ATOM 3071 C CA . SER A 1 385 ? -6.848 -7.254 -3.994 1 96.25 385 SER A CA 1
ATOM 3072 C C . SER A 1 385 ? -5.898 -8.312 -3.434 1 96.25 385 SER A C 1
ATOM 3074 O O . SER A 1 385 ? -5.117 -8.031 -2.523 1 96.25 385 SER A O 1
ATOM 3076 N N . ALA A 1 386 ? -5.961 -9.453 -3.984 1 93.5 386 ALA A N 1
ATOM 3077 C CA . ALA A 1 386 ? -5.203 -10.555 -3.385 1 93.5 386 ALA A CA 1
ATOM 3078 C C . ALA A 1 386 ? -4.602 -11.453 -4.461 1 93.5 386 ALA A C 1
ATOM 3080 O O . ALA A 1 386 ? -5.117 -11.531 -5.578 1 93.5 386 ALA A O 1
ATOM 3081 N N . MET B 1 1 ? 3.906 -23.234 1.151 1 17.5 1 MET B N 1
ATOM 3082 C CA . MET B 1 1 ? 5.328 -23.062 0.86 1 17.5 1 MET B CA 1
ATOM 3083 C C . MET B 1 1 ? 5.629 -21.609 0.498 1 17.5 1 MET B C 1
ATOM 3085 O O . MET B 1 1 ? 5.062 -21.062 -0.453 1 17.5 1 MET B O 1
ATOM 3089 N N . TYR B 1 2 ? 6.051 -20.906 1.532 1 22.19 2 TYR B N 1
ATOM 3090 C CA . TYR B 1 2 ? 6.254 -19.5 1.82 1 22.19 2 TYR B CA 1
ATOM 3091 C C . TYR B 1 2 ? 7.301 -18.891 0.891 1 22.19 2 TYR B C 1
ATOM 3093 O O . TYR B 1 2 ? 8.406 -19.438 0.757 1 22.19 2 TYR B O 1
ATOM 3101 N N . SER B 1 3 ? 6.785 -18.625 -0.24 1 22.56 3 SER B N 1
ATOM 3102 C CA . SER B 1 3 ? 7.758 -18 -1.122 1 22.56 3 SER B CA 1
ATOM 3103 C C . SER B 1 3 ? 8.578 -16.938 -0.38 1 22.56 3 SER B C 1
ATOM 3105 O O . SER B 1 3 ? 8.016 -16.078 0.287 1 22.56 3 SER B O 1
ATOM 3107 N N . PHE B 1 4 ? 9.828 -17.328 -0.177 1 24.17 4 PHE B N 1
ATOM 3108 C CA . PHE B 1 4 ? 10.93 -16.703 0.545 1 24.17 4 PHE B CA 1
ATOM 3109 C C . PHE B 1 4 ? 11.172 -15.289 0.041 1 24.17 4 PHE B C 1
ATOM 3111 O O . PHE B 1 4 ? 11.773 -14.477 0.738 1 24.17 4 PHE B O 1
ATOM 3118 N N . GLN B 1 5 ? 10.766 -15.219 -1.125 1 26.27 5 GLN B N 1
ATOM 3119 C CA . GLN B 1 5 ? 11.43 -14.016 -1.612 1 26.27 5 GLN B CA 1
ATOM 3120 C C . GLN B 1 5 ? 10.828 -12.758 -0.985 1 26.27 5 GLN B C 1
ATOM 3122 O O . GLN B 1 5 ? 11.555 -11.812 -0.671 1 26.27 5 GLN B O 1
ATOM 3127 N N . ASP B 1 6 ? 9.5 -12.828 -0.994 1 28.8 6 ASP B N 1
ATOM 3128 C CA . ASP B 1 6 ? 8.969 -11.547 -0.528 1 28.8 6 ASP B CA 1
ATOM 3129 C C . ASP B 1 6 ? 9.164 -11.391 0.979 1 28.8 6 ASP B C 1
ATOM 3131 O O . ASP B 1 6 ? 9.055 -10.281 1.511 1 28.8 6 ASP B O 1
ATOM 3135 N N . LYS B 1 7 ? 9.398 -12.672 1.7 1 31.94 7 LYS B N 1
ATOM 3136 C CA . LYS B 1 7 ? 9.414 -12.734 3.158 1 31.94 7 LYS B CA 1
ATOM 3137 C C . LYS B 1 7 ? 10.703 -12.148 3.721 1 31.94 7 LYS B C 1
ATOM 3139 O O . LYS B 1 7 ? 10.805 -11.898 4.922 1 31.94 7 LYS B O 1
ATOM 3144 N N . ASP B 1 8 ? 11.703 -12.383 2.934 1 28.69 8 ASP B N 1
ATOM 3145 C CA . ASP B 1 8 ? 12.977 -12.086 3.578 1 28.69 8 ASP B CA 1
ATOM 3146 C C . ASP B 1 8 ? 13.102 -10.594 3.889 1 28.69 8 ASP B C 1
ATOM 3148 O O . ASP B 1 8 ? 13.906 -10.195 4.738 1 28.69 8 ASP B O 1
ATOM 3152 N N . ARG B 1 9 ? 12.25 -9.891 3.07 1 32.19 9 ARG B N 1
ATOM 3153 C CA . ARG B 1 9 ? 12.508 -8.477 3.314 1 32.19 9 ARG B CA 1
ATOM 3154 C C . ARG B 1 9 ? 11.977 -8.047 4.68 1 32.19 9 ARG B C 1
ATOM 3156 O O . ARG B 1 9 ? 12.562 -7.18 5.332 1 32.19 9 ARG B O 1
ATOM 3163 N N . ARG B 1 10 ? 10.781 -8.781 5.047 1 35.41 10 ARG B N 1
ATOM 3164 C CA . ARG B 1 10 ? 10.148 -8.336 6.285 1 35.41 10 ARG B CA 1
ATOM 3165 C C . ARG B 1 10 ? 10.75 -9.047 7.492 1 35.41 10 ARG B C 1
ATOM 3167 O O . ARG B 1 10 ? 10.484 -8.68 8.641 1 35.41 10 ARG B O 1
ATOM 3174 N N . THR B 1 11 ? 11.336 -10.266 7.301 1 27.88 11 THR B N 1
ATOM 3175 C CA . THR B 1 11 ? 11.859 -10.992 8.453 1 27.88 11 THR B CA 1
ATOM 3176 C C . THR B 1 11 ? 13.086 -10.289 9.023 1 27.88 11 THR B C 1
ATOM 3178 O O . THR B 1 11 ? 13.656 -10.742 10.023 1 27.88 11 THR B O 1
ATOM 3181 N N . ALA B 1 12 ? 13.523 -9.453 8.242 1 26.72 12 ALA B N 1
ATOM 3182 C CA . ALA B 1 12 ? 14.703 -8.867 8.867 1 26.72 12 ALA B CA 1
ATOM 3183 C C . ALA B 1 12 ? 14.344 -8.164 10.172 1 26.72 12 ALA B C 1
ATOM 3185 O O . ALA B 1 12 ? 15.18 -8.039 11.07 1 26.72 12 ALA B O 1
ATOM 3186 N N . SER B 1 13 ? 13.008 -7.848 10.219 1 26.59 13 SER B N 1
ATOM 3187 C CA . SER B 1 13 ? 12.82 -7.098 11.461 1 26.59 13 SER B CA 1
ATOM 3188 C C . SER B 1 13 ? 12.891 -8.016 12.68 1 26.59 13 SER B C 1
ATOM 3190 O O . SER B 1 13 ? 13.406 -7.621 13.727 1 26.59 13 SER B O 1
ATOM 3192 N N . THR B 1 14 ? 12.391 -9.289 12.492 1 26.91 14 THR B N 1
ATOM 3193 C CA . THR B 1 14 ? 12.398 -10.062 13.727 1 26.91 14 THR B CA 1
ATOM 3194 C C . THR B 1 14 ? 13.812 -10.516 14.07 1 26.91 14 THR B C 1
ATOM 3196 O O . THR B 1 14 ? 14.164 -10.625 15.25 1 26.91 14 THR B O 1
ATOM 3199 N N . THR B 1 15 ? 14.492 -10.961 13.039 1 25.94 15 THR B N 1
ATOM 3200 C CA . THR B 1 15 ? 15.789 -11.516 13.406 1 25.94 15 THR B CA 1
ATOM 3201 C C . THR B 1 15 ? 16.719 -10.422 13.922 1 25.94 15 THR B C 1
ATOM 3203 O O . THR B 1 15 ? 17.688 -10.703 14.641 1 25.94 15 THR B O 1
ATOM 3206 N N . ILE B 1 16 ? 16.391 -9.305 13.484 1 25.44 16 ILE B N 1
ATOM 3207 C CA . ILE B 1 16 ? 17.344 -8.297 13.938 1 25.44 16 ILE B CA 1
ATOM 3208 C C . ILE B 1 16 ? 17.188 -8.086 15.445 1 25.44 16 ILE B C 1
ATOM 3210 O O . ILE B 1 16 ? 17.969 -7.348 16.047 1 25.44 16 ILE B O 1
ATOM 3214 N N . GLN B 1 17 ? 16.203 -8.797 16.031 1 23.28 17 GLN B N 1
ATOM 3215 C CA . GLN B 1 17 ? 16.25 -8.555 17.469 1 23.28 17 GLN B CA 1
ATOM 3216 C C . GLN B 1 17 ? 17.531 -9.125 18.078 1 23.28 17 GLN B C 1
ATOM 3218 O O . GLN B 1 17 ? 18.094 -8.539 19 1 23.28 17 GLN B O 1
ATOM 3223 N N . ARG B 1 18 ? 17.906 -10.312 17.531 1 23.45 18 ARG B N 1
ATOM 3224 C CA . ARG B 1 18 ? 19 -10.906 18.297 1 23.45 18 ARG B CA 1
ATOM 3225 C C . ARG B 1 18 ? 20.312 -10.195 18.031 1 23.45 18 ARG B C 1
ATOM 3227 O O . ARG B 1 18 ? 21.188 -10.156 18.891 1 23.45 18 ARG B O 1
ATOM 3234 N N . MET B 1 19 ? 20.438 -9.844 16.719 1 24.44 19 MET B N 1
ATOM 3235 C CA . MET B 1 19 ? 21.797 -9.391 16.484 1 24.44 19 MET B CA 1
ATOM 3236 C C . MET B 1 19 ? 22.047 -8.023 17.109 1 24.44 19 MET B C 1
ATOM 3238 O O . MET B 1 19 ? 23.141 -7.477 17.016 1 24.44 19 MET B O 1
ATOM 3242 N N . VAL B 1 20 ? 21 -7.41 17.562 1 25.05 20 VAL B N 1
ATOM 3243 C CA . VAL B 1 20 ? 21.375 -6.191 18.266 1 25.05 20 VAL B CA 1
ATOM 3244 C C . VAL B 1 20 ? 22.219 -6.547 19.5 1 25.05 20 VAL B C 1
ATOM 3246 O O . VAL B 1 20 ? 22.594 -5.664 20.266 1 25.05 20 VAL B O 1
ATOM 3249 N N . GLY B 1 21 ? 22.453 -7.801 19.812 1 22.16 21 GLY B N 1
ATOM 3250 C CA . GLY B 1 21 ? 23.328 -7.855 20.969 1 22.16 21 GLY B CA 1
ATOM 3251 C C . GLY B 1 21 ? 24.719 -7.301 20.703 1 22.16 21 GLY B C 1
ATOM 3252 O O . GLY B 1 21 ? 25.359 -6.742 21.594 1 22.16 21 GLY B O 1
ATOM 3253 N N . ASP B 1 22 ? 25.375 -7.789 19.609 1 22.55 22 ASP B N 1
ATOM 3254 C CA . ASP B 1 22 ? 26.719 -7.25 19.609 1 22.55 22 ASP B CA 1
ATOM 3255 C C . ASP B 1 22 ? 26.734 -5.781 19.188 1 22.55 22 ASP B C 1
ATOM 3257 O O . ASP B 1 22 ? 26.172 -5.414 18.156 1 22.55 22 ASP B O 1
ATOM 3261 N N . GLY B 1 23 ? 26.625 -4.812 20.125 1 22.08 23 GLY B N 1
ATOM 3262 C CA . GLY B 1 23 ? 26.594 -3.373 20.344 1 22.08 23 GLY B CA 1
ATOM 3263 C C . GLY B 1 23 ? 27.516 -2.609 19.406 1 22.08 23 GLY B C 1
ATOM 3264 O O . GLY B 1 23 ? 28.688 -2.365 19.734 1 22.08 23 GLY B O 1
ATOM 3265 N N . PHE B 1 24 ? 27.719 -2.938 18.156 1 22.25 24 PHE B N 1
ATOM 3266 C CA . PHE B 1 24 ? 28.484 -1.831 17.609 1 22.25 24 PHE B CA 1
ATOM 3267 C C . PHE B 1 24 ? 27.766 -0.505 17.828 1 22.25 24 PHE B C 1
ATOM 3269 O O . PHE B 1 24 ? 26.719 -0.261 17.25 1 22.25 24 PHE B O 1
ATOM 3276 N N . CYS B 1 25 ? 27.578 -0.071 19.109 1 23.11 25 CYS B N 1
ATOM 3277 C CA . CYS B 1 25 ? 27.172 1.262 19.562 1 23.11 25 CYS B CA 1
ATOM 3278 C C . CYS B 1 25 ? 27.953 2.338 18.797 1 23.11 25 CYS B C 1
ATOM 3280 O O . CYS B 1 25 ? 29.156 2.473 18.969 1 23.11 25 CYS B O 1
ATOM 3282 N N . TYR B 1 26 ? 27.828 2.48 17.531 1 23.47 26 TYR B N 1
ATOM 3283 C CA . TYR B 1 26 ? 28.406 3.764 17.141 1 23.47 26 TYR B CA 1
ATOM 3284 C C . TYR B 1 26 ? 27.812 4.898 17.969 1 23.47 26 TYR B C 1
ATOM 3286 O O . TYR B 1 26 ? 26.594 4.992 18.125 1 23.47 26 TYR B O 1
ATOM 3294 N N . ASP B 1 27 ? 28.453 5.305 19.047 1 23.58 27 ASP B N 1
ATOM 3295 C CA . ASP B 1 27 ? 28.25 6.426 19.953 1 23.58 27 ASP B CA 1
ATOM 3296 C C . ASP B 1 27 ? 27.922 7.707 19.188 1 23.58 27 ASP B C 1
ATOM 3298 O O . ASP B 1 27 ? 27.938 8.797 19.766 1 23.58 27 ASP B O 1
ATOM 3302 N N . ASN B 1 28 ? 28.234 7.809 17.875 1 23.67 28 ASN B N 1
ATOM 3303 C CA . ASN B 1 28 ? 28.062 9.195 17.453 1 23.67 28 ASN B CA 1
ATOM 3304 C C . ASN B 1 28 ? 26.578 9.586 17.438 1 23.67 28 ASN B C 1
ATOM 3306 O O . ASN B 1 28 ? 25.781 8.93 16.781 1 23.67 28 ASN B O 1
ATOM 3310 N N . GLN B 1 29 ? 26.125 10.125 18.594 1 22.41 29 GLN B N 1
ATOM 3311 C CA . GLN B 1 29 ? 24.859 10.805 18.797 1 22.41 29 GLN B CA 1
ATOM 3312 C C . GLN B 1 29 ? 24.5 11.695 17.609 1 22.41 29 GLN B C 1
ATOM 3314 O O . GLN B 1 29 ? 25.141 12.727 17.391 1 22.41 29 GLN B O 1
ATOM 3319 N N . ILE B 1 30 ? 24.281 11.133 16.5 1 24.22 30 ILE B N 1
ATOM 3320 C CA . ILE B 1 30 ? 23.766 12.016 15.461 1 24.22 30 ILE B CA 1
ATOM 3321 C C . ILE B 1 30 ? 22.438 12.609 15.898 1 24.22 30 ILE B C 1
ATOM 3323 O O . ILE B 1 30 ? 21.484 11.875 16.188 1 24.22 30 ILE B O 1
ATOM 3327 N N . THR B 1 31 ? 22.531 13.719 16.609 1 22.3 31 THR B N 1
ATOM 3328 C CA . THR B 1 31 ? 21.344 14.516 16.938 1 22.3 31 THR B CA 1
ATOM 3329 C C . THR B 1 31 ? 20.609 14.945 15.68 1 22.3 31 THR B C 1
ATOM 3331 O O . THR B 1 31 ? 21.188 15.586 14.805 1 22.3 31 THR B O 1
ATOM 3334 N N . PHE B 1 32 ? 19.75 14.188 15.281 1 25.25 32 PHE B N 1
ATOM 3335 C CA . PHE B 1 32 ? 18.938 14.57 14.133 1 25.25 32 PHE B CA 1
ATOM 3336 C C . PHE B 1 32 ? 17.922 15.633 14.516 1 25.25 32 PHE B C 1
ATOM 3338 O O . PHE B 1 32 ? 17.203 15.484 15.508 1 25.25 32 PHE B O 1
ATOM 3345 N N . TYR B 1 33 ? 18.188 16.859 14.25 1 23.52 33 TYR B N 1
ATOM 3346 C CA . TYR B 1 33 ? 17.172 17.906 14.352 1 23.52 33 TYR B CA 1
ATOM 3347 C C . TYR B 1 33 ? 16.141 17.781 13.234 1 23.52 33 TYR B C 1
ATOM 3349 O O . TYR B 1 33 ? 16.5 17.703 12.062 1 23.52 33 TYR B O 1
ATOM 3357 N N . TYR B 1 34 ? 15.133 17.047 13.555 1 26.55 34 TYR B N 1
ATOM 3358 C CA . TYR B 1 34 ? 14.047 16.922 12.586 1 26.55 34 TYR B CA 1
ATOM 3359 C C . TYR B 1 34 ? 13.336 18.25 12.398 1 26.55 34 TYR B C 1
ATOM 3361 O O . TYR B 1 34 ? 12.695 18.766 13.32 1 26.55 34 TYR B O 1
ATOM 3369 N N . PRO B 1 35 ? 13.836 19.078 11.648 1 26.23 35 PRO B N 1
ATOM 3370 C CA . PRO B 1 35 ? 12.898 20.172 11.398 1 26.23 35 PRO B CA 1
ATOM 3371 C C . PRO B 1 35 ? 11.648 19.719 10.648 1 26.23 35 PRO B C 1
ATOM 3373 O O . PRO B 1 35 ? 11.672 18.703 9.953 1 26.23 35 PRO B O 1
ATOM 3376 N N . ILE B 1 36 ? 10.547 20.062 11.141 1 27.45 36 ILE B N 1
ATOM 3377 C CA . ILE B 1 36 ? 9.18 19.766 10.711 1 27.45 36 ILE B CA 1
ATOM 3378 C C . ILE B 1 36 ? 9.078 19.891 9.188 1 27.45 36 ILE B C 1
ATOM 3380 O O . ILE B 1 36 ? 7.996 19.75 8.617 1 27.45 36 ILE B O 1
ATOM 3384 N N . THR B 1 37 ? 10.07 20.516 8.5 1 27.16 37 THR B N 1
ATOM 3385 C CA . THR B 1 37 ? 9.727 20.828 7.117 1 27.16 37 THR B CA 1
ATOM 3386 C C . THR B 1 37 ? 9.969 19.625 6.215 1 27.16 37 THR B C 1
ATOM 3388 O O . THR B 1 37 ? 10.727 18.719 6.566 1 27.16 37 THR B O 1
ATOM 3391 N N . TYR B 1 38 ? 9.32 19.594 5.012 1 31.66 38 TYR B N 1
ATOM 3392 C CA . TYR B 1 38 ? 9.039 18.672 3.922 1 31.66 38 TYR B CA 1
ATOM 3393 C C . TYR B 1 38 ? 10.328 18.188 3.271 1 31.66 38 TYR B C 1
ATOM 3395 O O . TYR B 1 38 ? 10.477 18.234 2.049 1 31.66 38 TYR B O 1
ATOM 3403 N N . ILE B 1 39 ? 11.469 18.297 3.902 1 31.72 39 ILE B N 1
ATOM 3404 C CA . ILE B 1 39 ? 12.602 18.031 3.021 1 31.72 39 ILE B CA 1
ATOM 3405 C C . ILE B 1 39 ? 12.961 16.547 3.061 1 31.72 39 ILE B C 1
ATOM 3407 O O . ILE B 1 39 ? 13.109 15.977 4.137 1 31.72 39 ILE B O 1
ATOM 3411 N N . PRO B 1 40 ? 12.898 15.953 1.858 1 36.34 40 PRO B N 1
ATOM 3412 C CA . PRO B 1 40 ? 13.391 14.578 1.788 1 36.34 40 PRO B CA 1
ATOM 3413 C C . PRO B 1 40 ? 14.82 14.43 2.311 1 36.34 40 PRO B C 1
ATOM 3415 O O . PRO B 1 40 ? 15.617 15.359 2.193 1 36.34 40 PRO B O 1
ATOM 3418 N N . PHE B 1 41 ? 15.07 13.594 3.225 1 40.41 41 PHE B N 1
ATOM 3419 C CA . PHE B 1 41 ? 16.391 13.227 3.723 1 40.41 41 PHE B CA 1
ATOM 3420 C C . PHE B 1 41 ? 16.891 11.961 3.035 1 40.41 41 PHE B C 1
ATOM 3422 O O . PHE B 1 41 ? 16.109 11.062 2.725 1 40.41 41 PHE B O 1
ATOM 3429 N N . TYR B 1 42 ? 18.094 12.188 2.367 1 38.88 42 TYR B N 1
ATOM 3430 C CA . TYR B 1 42 ? 18.719 11.023 1.742 1 38.88 42 TYR B CA 1
ATOM 3431 C C . TYR B 1 42 ? 19.891 10.523 2.574 1 38.88 42 TYR B C 1
ATOM 3433 O O . TYR B 1 42 ? 20.625 11.32 3.168 1 38.88 42 TYR B O 1
ATOM 3441 N N . VAL B 1 43 ? 19.875 9.312 2.859 1 40.22 43 VAL B N 1
ATOM 3442 C CA . VAL B 1 43 ? 21.031 8.656 3.449 1 40.22 43 VAL B CA 1
ATOM 3443 C C . VAL B 1 43 ? 21.719 7.781 2.404 1 40.22 43 VAL B C 1
ATOM 3445 O O . VAL B 1 43 ? 21.078 6.965 1.746 1 40.22 43 VAL B O 1
ATOM 3448 N N . LEU B 1 44 ? 23 8.125 2.113 1 37.62 44 LEU B N 1
ATOM 3449 C CA . LEU B 1 44 ? 23.797 7.391 1.133 1 37.62 44 LEU B CA 1
ATOM 3450 C C . LEU B 1 44 ? 24.781 6.457 1.824 1 37.62 44 LEU B C 1
ATOM 3452 O O . LEU B 1 44 ? 25.375 6.82 2.838 1 37.62 44 LEU B O 1
ATOM 3456 N N . VAL B 1 45 ? 24.766 5.215 1.456 1 37.62 45 VAL B N 1
ATOM 3457 C CA . VAL B 1 45 ? 25.797 4.266 1.866 1 37.62 45 VAL B CA 1
ATOM 3458 C C . VAL B 1 45 ? 26.812 4.098 0.744 1 37.62 45 VAL B C 1
ATOM 3460 O O . VAL B 1 45 ? 26.453 3.746 -0.382 1 37.62 45 VAL B O 1
ATOM 3463 N N . LEU B 1 46 ? 28.156 4.48 1.043 1 35.91 46 LEU B N 1
ATOM 3464 C CA . LEU B 1 46 ? 29.266 4.41 0.087 1 35.91 46 LEU B CA 1
ATOM 3465 C C . LEU B 1 46 ? 30.312 3.406 0.544 1 35.91 46 LEU B C 1
ATOM 3467 O O . LEU B 1 46 ? 30.531 3.23 1.745 1 35.91 46 LEU B O 1
ATOM 3471 N N . ARG B 1 47 ? 30.75 2.479 -0.357 1 36.78 47 ARG B N 1
ATOM 3472 C CA . ARG B 1 47 ? 31.906 1.615 -0.082 1 36.78 47 ARG B CA 1
ATOM 3473 C C . ARG B 1 47 ? 33.156 2.139 -0.768 1 36.78 47 ARG B C 1
ATOM 3475 O O . ARG B 1 47 ? 33.125 2.514 -1.941 1 36.78 47 ARG B O 1
ATOM 3482 N N . SER B 1 48 ? 34.344 2.271 -0 1 35.66 48 SER B N 1
ATOM 3483 C CA . SER B 1 48 ? 35.656 2.584 -0.577 1 35.66 48 SER B CA 1
ATOM 3484 C C . SER B 1 48 ? 36.312 1.341 -1.165 1 35.66 48 SER B C 1
ATOM 3486 O O . SER B 1 48 ? 36.188 0.245 -0.617 1 35.66 48 SER B O 1
ATOM 3488 N N . HIS B 1 49 ? 36.688 1.299 -2.373 1 43.06 49 HIS B N 1
ATOM 3489 C CA . HIS B 1 49 ? 37.406 0.179 -2.977 1 43.06 49 HIS B CA 1
ATOM 3490 C C . HIS B 1 49 ? 38.688 -0.127 -2.215 1 43.06 49 HIS B C 1
ATOM 3492 O O . HIS B 1 49 ? 39.25 -1.22 -2.344 1 43.06 49 HIS B O 1
ATOM 3498 N N . ARG B 1 50 ? 39.344 0.853 -1.778 1 42.06 50 ARG B N 1
ATOM 3499 C CA . ARG B 1 50 ? 40.625 0.544 -1.179 1 42.06 50 ARG B CA 1
ATOM 3500 C C . ARG B 1 50 ? 40.469 -0.08 0.202 1 42.06 50 ARG B C 1
ATOM 3502 O O . ARG B 1 50 ? 41.25 -0.956 0.593 1 42.06 50 ARG B O 1
ATOM 3509 N N . ASP B 1 51 ? 39.688 0.673 1.083 1 38.06 51 ASP B N 1
ATOM 3510 C CA . ASP B 1 51 ? 39.469 0.211 2.451 1 38.06 51 ASP B CA 1
ATOM 3511 C C . ASP B 1 51 ? 38 -0.054 2.723 1 38.06 51 ASP B C 1
ATOM 3513 O O . ASP B 1 51 ? 37.125 0.496 2.043 1 38.06 51 ASP B O 1
ATOM 3517 N N . SER B 1 52 ? 37.594 -1.208 3.273 1 40.75 52 SER B N 1
ATOM 3518 C CA . SER B 1 52 ? 36.312 -1.687 3.729 1 40.75 52 SER B CA 1
ATOM 3519 C C . SER B 1 52 ? 35.562 -0.607 4.508 1 40.75 52 SER B C 1
ATOM 3521 O O . SER B 1 52 ? 34.906 -0.896 5.516 1 40.75 52 SER B O 1
ATOM 3523 N N . VAL B 1 53 ? 35.969 0.678 4.113 1 34.53 53 VAL B N 1
ATOM 3524 C CA . VAL B 1 53 ? 35.312 1.691 4.934 1 34.53 53 VAL B CA 1
ATOM 3525 C C . VAL B 1 53 ? 34 2.104 4.293 1 34.53 53 VAL B C 1
ATOM 3527 O O . VAL B 1 53 ? 33.906 2.295 3.076 1 34.53 53 VAL B O 1
ATOM 3530 N N . ILE B 1 54 ? 32.875 1.97 4.992 1 38.12 54 ILE B N 1
ATOM 3531 C CA . ILE B 1 54 ? 31.531 2.414 4.664 1 38.12 54 ILE B CA 1
ATOM 3532 C C . ILE B 1 54 ? 31.328 3.846 5.152 1 38.12 54 ILE B C 1
ATOM 3534 O O . ILE B 1 54 ? 31.641 4.172 6.297 1 38.12 54 ILE B O 1
ATOM 3538 N N . SER B 1 55 ? 31.203 4.84 4.168 1 34.5 55 SER B N 1
ATOM 3539 C CA . SER B 1 55 ? 30.844 6.191 4.582 1 34.5 55 SER B CA 1
ATOM 3540 C C . SER B 1 55 ? 29.344 6.43 4.441 1 34.5 55 SER B C 1
ATOM 3542 O O . SER B 1 55 ? 28.734 5.984 3.473 1 34.5 55 SER B O 1
ATOM 3544 N N . VAL B 1 56 ? 28.719 6.816 5.504 1 37.91 56 VAL B N 1
ATOM 3545 C CA . VAL B 1 56 ? 27.328 7.266 5.555 1 37.91 56 VAL B CA 1
ATOM 3546 C C . VAL B 1 56 ? 27.281 8.789 5.469 1 37.91 56 VAL B C 1
ATOM 3548 O O . VAL B 1 56 ? 27.953 9.484 6.23 1 37.91 56 VAL B O 1
ATOM 3551 N N . THR B 1 57 ? 26.828 9.305 4.344 1 33.09 57 THR B N 1
ATOM 3552 C CA . THR B 1 57 ? 26.641 10.742 4.215 1 33.09 57 THR B CA 1
ATOM 3553 C C . THR B 1 57 ? 25.172 11.117 4.402 1 33.09 57 THR B C 1
ATOM 3555 O O . THR B 1 57 ? 24.297 10.562 3.725 1 33.09 57 THR B O 1
ATOM 3558 N N . LEU B 1 58 ? 24.969 11.836 5.492 1 38.81 58 LEU B N 1
ATOM 3559 C CA . LEU B 1 58 ? 23.656 12.445 5.699 1 38.81 58 LEU B CA 1
ATOM 3560 C C . LEU B 1 58 ? 23.578 13.797 4.992 1 38.81 58 LEU B C 1
ATOM 3562 O O . LEU B 1 58 ? 24.406 14.672 5.215 1 38.81 58 LEU B O 1
ATOM 3566 N N . CYS B 1 59 ? 22.984 13.969 3.912 1 36.09 59 CYS B N 1
ATOM 3567 C CA . CYS B 1 59 ? 22.797 15.25 3.242 1 36.09 59 CYS B CA 1
ATOM 3568 C C . CYS B 1 59 ? 21.656 16.031 3.873 1 36.09 59 CYS B C 1
ATOM 3570 O O . CYS B 1 59 ? 20.547 15.516 4.02 1 36.09 59 CYS B O 1
ATOM 3572 N N . ASP B 1 60 ? 22.141 17.078 4.594 1 35.88 60 ASP B N 1
ATOM 3573 C CA . ASP B 1 60 ? 21.297 17.922 5.445 1 35.88 60 ASP B CA 1
ATOM 3574 C C . ASP B 1 60 ? 20.25 18.656 4.621 1 35.88 60 ASP B C 1
ATOM 3576 O O . ASP B 1 60 ? 20.406 18.828 3.41 1 35.88 60 ASP B O 1
ATOM 3580 N N . PHE B 1 61 ? 19.328 19.328 5.41 1 34.06 61 PHE B N 1
ATOM 3581 C CA . PHE B 1 61 ? 18.062 20.047 5.25 1 34.06 61 PHE B CA 1
ATOM 3582 C C . PHE B 1 61 ? 18.328 21.484 4.789 1 34.06 61 PHE B C 1
ATOM 3584 O O . PHE B 1 61 ? 19.156 22.188 5.371 1 34.06 61 PHE B O 1
ATOM 3591 N N . ILE B 1 62 ? 18.266 21.859 3.514 1 28.95 62 ILE B N 1
ATOM 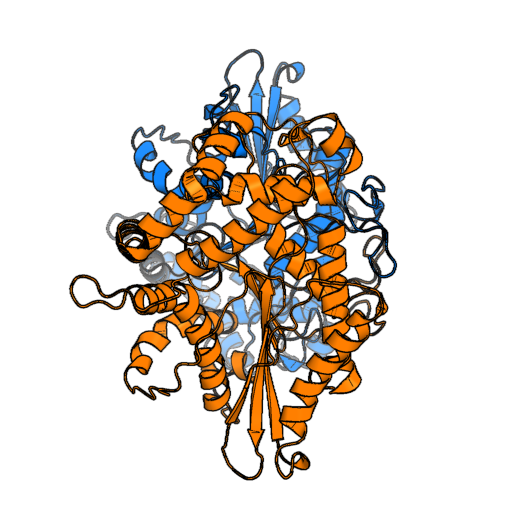3592 C CA . ILE B 1 62 ? 18.172 23.297 3.283 1 28.95 62 ILE B CA 1
ATOM 3593 C C . ILE B 1 62 ? 16.828 23.812 3.762 1 28.95 62 ILE B C 1
ATOM 3595 O O . ILE B 1 62 ? 15.797 23.172 3.553 1 28.95 62 ILE B O 1
ATOM 3599 N N . ASP B 1 63 ? 16.859 24.609 4.699 1 27.88 63 ASP B N 1
ATOM 3600 C CA . ASP B 1 63 ? 15.711 25.391 5.168 1 27.88 63 ASP B CA 1
ATOM 3601 C C . ASP B 1 63 ? 15.031 26.109 4.008 1 27.88 63 ASP B C 1
ATOM 3603 O O . ASP B 1 63 ? 15.617 27 3.391 1 27.88 63 ASP B O 1
ATOM 3607 N N . LEU B 1 64 ? 14.141 25.484 3.314 1 29.7 64 LEU B N 1
ATOM 3608 C CA . LEU B 1 64 ? 13.477 26.156 2.203 1 29.7 64 LEU B CA 1
ATOM 3609 C C . LEU B 1 64 ? 12.414 27.125 2.711 1 29.7 64 LEU B C 1
ATOM 3611 O O . LEU B 1 64 ? 11.414 27.375 2.031 1 29.7 64 LEU B O 1
ATOM 3615 N N . ASP B 1 65 ? 12.453 27.688 3.846 1 28.75 65 ASP B N 1
ATOM 3616 C CA . ASP B 1 65 ? 11.391 28.688 3.939 1 28.75 65 ASP B CA 1
ATOM 3617 C C . ASP B 1 65 ? 11.305 29.516 2.664 1 28.75 65 ASP B C 1
ATOM 3619 O O . ASP B 1 65 ? 10.211 29.781 2.156 1 28.75 65 ASP B O 1
ATOM 3623 N N . LEU B 1 66 ? 12.109 30.734 2.625 1 27.77 66 LEU B N 1
ATOM 3624 C CA . LEU B 1 66 ? 11.938 31.875 1.741 1 27.77 66 LEU B CA 1
ATOM 3625 C C . LEU B 1 66 ? 12.148 31.484 0.285 1 27.77 66 LEU B C 1
ATOM 3627 O O . LEU B 1 66 ? 13.281 31.297 -0.156 1 27.77 66 LEU B O 1
ATOM 3631 N N . LEU B 1 67 ? 11.281 30.734 -0.336 1 31.16 67 LEU B N 1
ATOM 3632 C CA . LEU B 1 67 ? 11.258 30.391 -1.754 1 31.16 67 LEU B CA 1
ATOM 3633 C C . LEU B 1 67 ? 11.289 31.656 -2.617 1 31.16 67 LEU B C 1
ATOM 3635 O O . LEU B 1 67 ? 10.234 32.188 -2.979 1 31.16 67 LEU B O 1
ATOM 3639 N N . ASP B 1 68 ? 11.883 32.812 -2.225 1 27.38 68 ASP B N 1
ATOM 3640 C CA . ASP B 1 68 ? 12.109 33.656 -3.373 1 27.38 68 ASP B CA 1
ATOM 3641 C C . ASP B 1 68 ? 12.867 32.938 -4.477 1 27.38 68 ASP B C 1
ATOM 3643 O O . ASP B 1 68 ? 13.594 31.969 -4.203 1 27.38 68 ASP B O 1
ATOM 3647 N N . MET B 1 69 ? 12.68 33.312 -5.855 1 31.27 69 MET B N 1
ATOM 3648 C CA . MET B 1 69 ? 13.258 32.938 -7.133 1 31.27 69 MET B CA 1
ATOM 3649 C C . MET B 1 69 ? 14.719 32.5 -6.957 1 31.27 69 MET B C 1
ATOM 3651 O O . MET B 1 69 ? 15.25 31.75 -7.762 1 31.27 69 MET B O 1
ATOM 3655 N N . MET B 1 70 ? 15.43 33.281 -6.191 1 31.25 70 MET B N 1
ATOM 3656 C CA . MET B 1 70 ? 16.875 33.125 -6.125 1 31.25 70 MET B CA 1
ATOM 3657 C C . MET B 1 70 ? 17.234 31.797 -5.461 1 31.25 70 MET B C 1
ATOM 3659 O O . MET B 1 70 ? 18.391 31.375 -5.492 1 31.25 70 MET B O 1
ATOM 3663 N N . LYS B 1 71 ? 16.344 31.234 -4.562 1 38.44 71 LYS B N 1
ATOM 3664 C CA . LYS B 1 71 ? 16.781 30.172 -3.674 1 38.44 71 LYS B CA 1
ATOM 3665 C C . LYS B 1 71 ? 16.531 28.797 -4.293 1 38.44 71 LYS B C 1
ATOM 3667 O O . LYS B 1 71 ? 16.938 27.766 -3.734 1 38.44 71 LYS B O 1
ATOM 3672 N N . THR B 1 72 ? 15.867 28.656 -5.371 1 36.94 72 THR B N 1
ATOM 3673 C CA . THR B 1 72 ? 15.875 27.391 -6.113 1 36.94 72 THR B CA 1
ATOM 3674 C C . THR B 1 72 ? 17.297 27 -6.484 1 36.94 72 THR B C 1
ATOM 3676 O O . THR B 1 72 ? 17.609 25.812 -6.59 1 36.94 72 THR B O 1
ATOM 3679 N N . LYS B 1 73 ? 18.141 28.031 -6.719 1 35.78 73 LYS B N 1
ATOM 3680 C CA . LYS B 1 73 ? 19.531 27.766 -7.074 1 35.78 73 LYS B CA 1
ATOM 3681 C C . LYS B 1 73 ? 20.312 27.25 -5.871 1 35.78 73 LYS B C 1
ATOM 3683 O O . LYS B 1 73 ? 21.219 26.406 -6.012 1 35.78 73 LYS B O 1
ATOM 3688 N N . ALA B 1 74 ? 19.906 27.734 -4.746 1 37.91 74 ALA B N 1
ATOM 3689 C CA . ALA B 1 74 ? 20.656 27.344 -3.553 1 37.91 74 ALA B CA 1
ATOM 3690 C C . ALA B 1 74 ? 20.312 25.906 -3.146 1 37.91 74 ALA B C 1
ATOM 3692 O O . ALA B 1 74 ? 21.188 25.172 -2.672 1 37.91 74 ALA B O 1
ATOM 3693 N N . LEU B 1 75 ? 19.078 25.469 -3.367 1 39.62 75 LEU B N 1
ATOM 3694 C CA . LEU B 1 75 ? 18.672 24.094 -3.102 1 39.62 75 LEU B CA 1
ATOM 3695 C C . LEU B 1 75 ? 19.422 23.109 -3.998 1 39.62 75 LEU B C 1
ATOM 3697 O O . LEU B 1 75 ? 19.875 22.062 -3.541 1 39.62 75 LEU B O 1
ATOM 3701 N N . LEU B 1 76 ? 19.578 23.531 -5.184 1 39.94 76 LEU B N 1
ATOM 3702 C CA . LEU B 1 76 ? 20.359 22.719 -6.117 1 39.94 76 LEU B CA 1
ATOM 3703 C C . LEU B 1 76 ? 21.812 22.656 -5.699 1 39.94 76 LEU B C 1
ATOM 3705 O O . LEU B 1 76 ? 22.469 21.625 -5.863 1 39.94 76 LEU B O 1
ATOM 3709 N N . ALA B 1 77 ? 22.172 23.719 -5.086 1 38.88 77 ALA B N 1
ATOM 3710 C CA . ALA B 1 77 ? 23.594 23.781 -4.746 1 38.88 77 ALA B CA 1
ATOM 3711 C C . ALA B 1 77 ? 23.922 22.891 -3.557 1 38.88 77 ALA B C 1
ATOM 3713 O O . ALA B 1 77 ? 24.984 22.25 -3.523 1 38.88 77 ALA B O 1
ATOM 3714 N N . ASN B 1 78 ? 22.984 22.781 -2.613 1 38.88 78 ASN B N 1
ATOM 3715 C CA . ASN B 1 78 ? 23.297 21.969 -1.446 1 38.88 78 ASN B CA 1
ATOM 3716 C C . ASN B 1 78 ? 23.172 20.469 -1.745 1 38.88 78 ASN B C 1
ATOM 3718 O O . ASN B 1 78 ? 23.906 19.656 -1.196 1 38.88 78 ASN B O 1
ATOM 3722 N N . PHE B 1 79 ? 22.109 20.078 -2.52 1 41.19 79 PHE B N 1
ATOM 3723 C CA . PHE B 1 79 ? 22.078 18.688 -2.992 1 41.19 79 PHE B CA 1
ATOM 3724 C C . PHE B 1 79 ? 23.375 18.344 -3.717 1 41.19 79 PHE B C 1
ATOM 3726 O O . PHE B 1 79 ? 23.906 17.234 -3.551 1 41.19 79 PHE B O 1
ATOM 3733 N N . PHE B 1 80 ? 23.797 19.312 -4.473 1 40.69 80 PHE B N 1
ATOM 3734 C CA . PHE B 1 80 ? 25.047 19.109 -5.199 1 40.69 80 PHE B CA 1
ATOM 3735 C C . PHE B 1 80 ? 26.219 19.062 -4.238 1 40.69 80 PHE B C 1
ATOM 3737 O O . PHE B 1 80 ? 27.188 18.328 -4.465 1 40.69 80 PHE B O 1
ATOM 3744 N N . MET B 1 81 ? 26.094 19.719 -3.215 1 38.62 81 MET B N 1
ATOM 3745 C CA . MET B 1 81 ? 27.234 19.75 -2.314 1 38.62 81 MET B CA 1
ATOM 3746 C C . MET B 1 81 ? 27.359 18.453 -1.531 1 38.62 81 MET B C 1
ATOM 3748 O O . MET B 1 81 ? 28.469 18 -1.245 1 38.62 81 MET B O 1
ATOM 3752 N N . CYS B 1 82 ? 26.203 17.969 -1.06 1 42.12 82 CYS B N 1
ATOM 3753 C CA . CYS B 1 82 ? 26.297 16.703 -0.343 1 42.12 82 CYS B CA 1
ATOM 3754 C C . CYS B 1 82 ? 26.828 15.594 -1.255 1 42.12 82 CYS B C 1
ATOM 3756 O O . CYS B 1 82 ? 27.594 14.734 -0.818 1 42.12 82 CYS B O 1
ATOM 3758 N N . THR B 1 83 ? 26.375 15.641 -2.459 1 41.69 83 THR B N 1
ATOM 3759 C CA . THR B 1 83 ? 26.953 14.68 -3.393 1 41.69 83 THR B CA 1
ATOM 3760 C C . THR B 1 83 ? 28.422 14.984 -3.662 1 41.69 83 THR B C 1
ATOM 3762 O O . THR B 1 83 ? 29.234 14.07 -3.797 1 41.69 83 THR B O 1
ATOM 3765 N N . ILE B 1 84 ? 28.734 16.312 -3.789 1 41.31 84 ILE B N 1
ATOM 3766 C CA . ILE B 1 84 ? 30.125 16.688 -4.055 1 41.31 84 ILE B CA 1
ATOM 3767 C C . ILE B 1 84 ? 30.969 16.453 -2.811 1 41.31 84 ILE B C 1
ATOM 3769 O O . ILE B 1 84 ? 32.125 16.016 -2.914 1 41.31 84 ILE B O 1
ATOM 3773 N N . ALA B 1 85 ? 30.469 16.891 -1.669 1 40.69 85 ALA B N 1
ATOM 3774 C CA . ALA B 1 85 ? 31.281 16.672 -0.478 1 40.69 85 ALA B CA 1
ATOM 3775 C C . ALA B 1 85 ? 31.609 15.188 -0.291 1 40.69 85 ALA B C 1
ATOM 3777 O O . ALA B 1 85 ? 32.719 14.836 0.144 1 40.69 85 ALA B O 1
ATOM 3778 N N . ALA B 1 86 ? 30.594 14.375 -0.461 1 41.34 86 ALA B N 1
ATOM 3779 C CA . ALA B 1 86 ? 30.922 12.953 -0.423 1 41.34 86 ALA B CA 1
ATOM 3780 C C . ALA B 1 86 ? 31.938 12.602 -1.501 1 41.34 86 ALA B C 1
ATOM 3782 O O . ALA B 1 86 ? 32.781 11.719 -1.302 1 41.34 86 ALA B O 1
ATOM 3783 N N . ALA B 1 87 ? 31.812 13.391 -2.578 1 38.41 87 ALA B N 1
ATOM 3784 C CA . ALA B 1 87 ? 32.781 13.148 -3.633 1 38.41 87 ALA B CA 1
ATOM 3785 C C . ALA B 1 87 ? 34.156 13.781 -3.283 1 38.41 87 ALA B C 1
ATOM 3787 O O . ALA B 1 87 ? 35.188 13.383 -3.816 1 38.41 87 ALA B O 1
ATOM 3788 N N . SER B 1 88 ? 34.125 14.961 -2.668 1 36.25 88 SER B N 1
ATOM 3789 C CA . SER B 1 88 ? 35.375 15.703 -2.521 1 36.25 88 SER B CA 1
ATOM 3790 C C . SER B 1 88 ? 36.25 15.109 -1.42 1 36.25 88 SER B C 1
ATOM 3792 O O . SER B 1 88 ? 37.312 15.633 -1.128 1 36.25 88 SER B O 1
ATOM 3794 N N . THR B 1 89 ? 35.719 14.672 -0.351 1 37.34 89 THR B N 1
ATOM 3795 C CA . THR B 1 89 ? 36.812 14.297 0.532 1 37.34 89 THR B CA 1
ATOM 3796 C C . THR B 1 89 ? 37.906 13.57 -0.243 1 37.34 89 THR B C 1
ATOM 3798 O O . THR B 1 89 ? 37.688 13.125 -1.37 1 37.34 89 THR B O 1
ATOM 3801 N N . GLY B 1 90 ? 38.938 12.961 0.397 1 36 90 GLY B N 1
ATOM 3802 C CA . GLY B 1 90 ? 40.156 12.477 -0.27 1 36 90 GLY B CA 1
ATOM 3803 C C . GLY B 1 90 ? 39.875 11.898 -1.645 1 36 90 GLY B C 1
ATOM 3804 O O . GLY B 1 90 ? 38.75 11.938 -2.127 1 36 90 GLY B O 1
ATOM 3805 N N . GLY B 1 91 ? 40.781 10.898 -2.227 1 34.81 91 GLY B N 1
ATOM 3806 C CA . GLY B 1 91 ? 40.75 10.195 -3.498 1 34.81 91 GLY B CA 1
ATOM 3807 C C . GLY B 1 91 ? 39.344 9.75 -3.881 1 34.81 91 GLY B C 1
ATOM 3808 O O . GLY B 1 91 ? 38.938 8.633 -3.549 1 34.81 91 GLY B O 1
ATOM 3809 N N . ALA B 1 92 ? 38.344 10.445 -3.9 1 40.88 92 ALA B N 1
ATOM 3810 C CA . ALA B 1 92 ? 36.938 10.414 -4.34 1 40.88 92 ALA B CA 1
ATOM 3811 C C . ALA B 1 92 ? 36.719 9.352 -5.414 1 40.88 92 ALA B C 1
ATOM 3813 O O . ALA B 1 92 ? 35.625 8.844 -5.578 1 40.88 92 ALA B O 1
ATOM 3814 N N . GLY B 1 93 ? 37.75 9.164 -6.238 1 44.84 93 GLY B N 1
ATOM 3815 C CA . GLY B 1 93 ? 37.75 8.25 -7.371 1 44.84 93 GLY B CA 1
ATOM 3816 C C . GLY B 1 93 ? 37.406 6.824 -6.988 1 44.84 93 GLY B C 1
ATOM 3817 O O . GLY B 1 93 ? 36.938 6.055 -7.824 1 44.84 93 GLY B O 1
ATOM 3818 N N . ASP B 1 94 ? 37.594 6.348 -5.625 1 58.5 94 ASP B N 1
ATOM 3819 C CA . ASP B 1 94 ? 37.594 4.91 -5.387 1 58.5 94 ASP B CA 1
ATOM 3820 C C . ASP B 1 94 ? 36.312 4.477 -4.652 1 58.5 94 ASP B C 1
ATOM 3822 O O . ASP B 1 94 ? 36.25 3.367 -4.117 1 58.5 94 ASP B O 1
ATOM 3826 N N . MET B 1 95 ? 35.156 5.359 -4.305 1 67.88 95 MET B N 1
ATOM 3827 C CA . MET B 1 95 ? 34 4.84 -3.574 1 67.88 95 MET B CA 1
ATOM 3828 C C . MET B 1 95 ? 32.875 4.469 -4.531 1 67.88 95 MET B C 1
ATOM 3830 O O . MET B 1 95 ? 32.688 5.125 -5.555 1 67.88 95 MET B O 1
ATOM 3834 N N . GLU B 1 96 ? 32.219 3.408 -4.117 1 79.62 96 GLU B N 1
ATOM 3835 C CA . GLU B 1 96 ? 31.078 2.947 -4.914 1 79.62 96 GLU B CA 1
ATOM 3836 C C . GLU B 1 96 ? 29.766 3.098 -4.141 1 79.62 96 GLU B C 1
ATOM 3838 O O . GLU B 1 96 ? 29.688 2.701 -2.979 1 79.62 96 GLU B O 1
ATOM 3843 N N . LEU B 1 97 ? 28.797 3.807 -4.637 1 86.75 97 LEU B N 1
ATOM 3844 C CA . LEU B 1 97 ? 27.469 3.912 -4.051 1 86.75 97 LEU B CA 1
ATOM 3845 C C . LEU B 1 97 ? 26.75 2.564 -4.078 1 86.75 97 LEU B C 1
ATOM 3847 O O . LEU B 1 97 ? 26.641 1.935 -5.133 1 86.75 97 LEU B O 1
ATOM 3851 N N . LEU B 1 98 ? 26.25 2.145 -2.863 1 89 98 LEU B N 1
ATOM 3852 C CA . LEU B 1 98 ? 25.641 0.816 -2.777 1 89 98 LEU B CA 1
ATOM 3853 C C . LEU B 1 98 ? 24.141 0.912 -2.521 1 89 98 LEU B C 1
ATOM 3855 O O . LEU B 1 98 ? 23.375 0.055 -2.971 1 89 98 LEU B O 1
ATOM 3859 N N . LEU B 1 99 ? 23.75 1.925 -1.799 1 93.19 99 LEU B N 1
ATOM 3860 C CA . LEU B 1 99 ? 22.359 2.039 -1.359 1 93.19 99 LEU B CA 1
ATOM 3861 C C . LEU B 1 99 ? 22 3.49 -1.057 1 93.19 99 LEU B C 1
ATOM 3863 O O . LEU B 1 99 ? 22.781 4.207 -0.426 1 93.19 99 LEU B O 1
ATOM 3867 N N . VAL B 1 100 ? 20.922 3.879 -1.576 1 92.81 100 VAL B N 1
ATOM 3868 C CA . VAL B 1 100 ? 20.344 5.176 -1.242 1 92.81 100 VAL B CA 1
ATOM 3869 C C . VAL B 1 100 ? 19.047 4.98 -0.452 1 92.81 100 VAL B C 1
ATOM 3871 O O . VAL B 1 100 ? 18.172 4.211 -0.859 1 92.81 100 VAL B O 1
ATOM 3874 N N . GLN B 1 101 ? 18.984 5.555 0.72 1 92.12 101 GLN B N 1
ATOM 3875 C CA . GLN B 1 101 ? 17.75 5.578 1.493 1 92.12 101 GLN B CA 1
ATOM 3876 C C . GLN B 1 101 ? 17.188 6.992 1.589 1 92.12 101 GLN B C 1
ATOM 3878 O O . GLN B 1 101 ? 17.875 7.91 2.033 1 92.12 101 GLN B O 1
ATOM 3883 N N . ALA B 1 102 ? 15.961 7.176 1.134 1 91 102 ALA B N 1
ATOM 3884 C CA . ALA B 1 102 ? 15.312 8.484 1.125 1 91 102 ALA B CA 1
ATOM 3885 C C . ALA B 1 102 ? 14.148 8.523 2.105 1 91 102 ALA B C 1
ATOM 3887 O O . ALA B 1 102 ? 13.391 7.559 2.223 1 91 102 ALA B O 1
ATOM 3888 N N . ILE B 1 103 ? 14 9.57 2.855 1 91.19 103 ILE B N 1
ATOM 3889 C CA . ILE B 1 103 ? 12.852 9.852 3.711 1 91.19 103 ILE B CA 1
ATOM 3890 C C . ILE B 1 103 ? 12.234 11.188 3.318 1 91.19 103 ILE B C 1
ATOM 3892 O O . ILE B 1 103 ? 12.945 12.188 3.154 1 91.19 103 ILE B O 1
ATOM 3896 N N . TRP B 1 104 ? 10.914 11.172 3.092 1 89.69 104 TRP B N 1
ATOM 3897 C CA . TRP B 1 104 ? 10.266 12.438 2.785 1 89.69 104 TRP B CA 1
ATOM 3898 C C . TRP B 1 104 ? 8.93 12.562 3.518 1 89.69 104 TRP B C 1
ATOM 3900 O O . TRP B 1 104 ? 8.352 11.555 3.934 1 89.69 104 TRP B O 1
ATOM 3910 N N . ARG B 1 105 ? 8.523 13.75 3.75 1 91.62 105 ARG B N 1
ATOM 3911 C CA . ARG B 1 105 ? 7.176 14.047 4.23 1 91.62 105 ARG B CA 1
ATOM 3912 C C . ARG B 1 105 ? 6.203 14.211 3.066 1 91.62 105 ARG B C 1
ATOM 3914 O O . ARG B 1 105 ? 6.594 14.641 1.979 1 91.62 105 ARG B O 1
ATOM 3921 N N . HIS B 1 106 ? 5.012 13.875 3.303 1 95.62 106 HIS B N 1
ATOM 3922 C CA . HIS B 1 106 ? 3.988 14.016 2.273 1 95.62 106 HIS B CA 1
ATOM 3923 C C . HIS B 1 106 ? 3.912 15.453 1.761 1 95.62 106 HIS B C 1
ATOM 3925 O O . HIS B 1 106 ? 4.43 16.375 2.398 1 95.62 106 HIS B O 1
ATOM 3931 N N . GLY B 1 107 ? 3.271 15.633 0.546 1 93.81 107 GLY B N 1
ATOM 3932 C CA . GLY B 1 107 ? 3.088 16.953 -0.054 1 93.81 107 GLY B CA 1
ATOM 3933 C C . GLY B 1 107 ? 1.926 17.719 0.543 1 93.81 107 GLY B C 1
ATOM 3934 O O . GLY B 1 107 ? 1.369 17.312 1.567 1 93.81 107 GLY B O 1
ATOM 3935 N N . ASP B 1 108 ? 1.653 18.797 -0.138 1 96.94 108 ASP B N 1
ATOM 3936 C CA . ASP B 1 108 ? 0.553 19.656 0.279 1 96.94 108 ASP B CA 1
ATOM 3937 C C . ASP B 1 108 ? -0.752 18.875 0.383 1 96.94 108 ASP B C 1
ATOM 3939 O O . ASP B 1 108 ? -1.011 17.969 -0.425 1 96.94 108 ASP B O 1
ATOM 3943 N N . ARG B 1 109 ? -1.533 19.203 1.383 1 98.12 109 ARG B N 1
ATOM 3944 C CA . ARG B 1 109 ? -2.766 18.484 1.666 1 98.12 109 ARG B CA 1
ATOM 3945 C C . ARG B 1 109 ? -3.812 19.391 2.289 1 98.12 109 ARG B C 1
ATOM 3947 O O . ARG B 1 109 ? -3.504 20.516 2.682 1 98.12 109 ARG B O 1
ATOM 3954 N N . SER B 1 110 ? -5.043 18.953 2.316 1 98.56 110 SER B N 1
ATOM 3955 C CA . SER B 1 110 ? -6.074 19.609 3.115 1 98.56 110 SER B CA 1
ATOM 3956 C C . SER B 1 110 ? -5.832 19.406 4.605 1 98.56 110 SER B C 1
ATOM 3958 O O . SER B 1 110 ? -5.031 18.562 5 1 98.56 110 SER B O 1
ATOM 3960 N N . PRO B 1 111 ? -6.465 20.25 5.434 1 97.94 111 PRO B N 1
ATOM 3961 C CA . PRO B 1 111 ? -6.297 20.047 6.875 1 97.94 111 PRO B CA 1
ATOM 3962 C C . PRO B 1 111 ? -6.73 18.656 7.324 1 97.94 111 PRO B C 1
ATOM 3964 O O . PRO B 1 111 ? -7.645 18.062 6.738 1 97.94 111 PRO B O 1
ATOM 3967 N N . THR B 1 112 ? -6.055 18.125 8.289 1 96.06 112 THR B N 1
ATOM 3968 C CA . THR B 1 112 ? -6.492 16.844 8.852 1 96.06 112 THR B CA 1
ATOM 3969 C C . THR B 1 112 ? -7.617 17.062 9.859 1 96.06 112 THR B C 1
ATOM 3971 O O . THR B 1 112 ? -8.375 16.141 10.156 1 96.06 112 THR B O 1
ATOM 3974 N N . LYS B 1 113 ? -7.617 18.234 10.477 1 95.25 113 LYS B N 1
ATOM 3975 C CA . LYS B 1 113 ? -8.602 18.734 11.438 1 95.25 113 LYS B CA 1
ATOM 3976 C C . LYS B 1 113 ? -8.727 20.25 11.367 1 95.25 113 LYS B C 1
ATOM 3978 O O . LYS B 1 113 ? -7.887 20.922 10.766 1 95.25 113 LYS B O 1
ATOM 3983 N N . THR B 1 114 ? -9.836 20.625 11.938 1 97.69 114 THR B N 1
ATOM 3984 C CA . THR B 1 114 ? -9.984 22.078 12.109 1 97.69 114 THR B CA 1
ATOM 3985 C C . THR B 1 114 ? -10.602 22.391 13.469 1 97.69 114 THR B C 1
ATOM 3987 O O . THR B 1 114 ? -10.578 21.562 14.383 1 97.69 114 THR B O 1
ATOM 3990 N N . PHE B 1 115 ? -10.992 23.641 13.68 1 98.25 115 PHE B N 1
ATOM 3991 C CA . PHE B 1 115 ? -11.539 24.078 14.961 1 98.25 115 PHE B CA 1
ATOM 3992 C C . PHE B 1 115 ? -13 24.484 14.82 1 98.25 115 PHE B C 1
ATOM 3994 O O . PHE B 1 115 ? -13.453 24.812 13.727 1 98.25 115 PHE B O 1
ATOM 4001 N N . PRO B 1 116 ? -13.734 24.453 15.836 1 98.06 116 PRO B N 1
ATOM 4002 C CA . PRO B 1 116 ? -15.195 24.547 15.781 1 98.06 116 PRO B CA 1
ATOM 4003 C C . PRO B 1 116 ? -15.672 25.828 15.07 1 98.06 116 PRO B C 1
ATOM 4005 O O . PRO B 1 116 ? -16.609 25.766 14.258 1 98.06 116 PRO B O 1
ATOM 4008 N N . LYS B 1 117 ? -15.086 26.938 15.219 1 98.38 117 LYS B N 1
ATOM 4009 C CA . LYS B 1 117 ? -15.578 28.203 14.672 1 98.38 117 LYS B CA 1
ATOM 4010 C C . LYS B 1 117 ? -14.953 28.5 13.312 1 98.38 117 LYS B C 1
ATOM 4012 O O . LYS B 1 117 ? -15.109 29.594 12.773 1 98.38 117 LYS B O 1
ATOM 4017 N N . ASP B 1 118 ? -14.227 27.547 12.828 1 98.5 118 ASP B N 1
ATOM 4018 C CA . ASP B 1 118 ? -13.617 27.719 11.516 1 98.5 118 ASP B CA 1
ATOM 4019 C C . ASP B 1 118 ? -14.68 27.797 10.422 1 98.5 118 ASP B C 1
ATOM 4021 O O . ASP B 1 118 ? -15.484 26.859 10.273 1 98.5 118 ASP B O 1
ATOM 4025 N N . PRO B 1 119 ? -14.656 28.859 9.609 1 98.06 119 PRO B N 1
ATOM 4026 C CA . PRO B 1 119 ? -15.609 28.906 8.5 1 98.06 119 PRO B CA 1
ATOM 4027 C C . PRO B 1 119 ? -15.375 27.828 7.457 1 98.06 119 PRO B C 1
ATOM 4029 O O . PRO B 1 119 ? -16.281 27.5 6.684 1 98.06 119 PRO B O 1
ATOM 4032 N N . PHE B 1 120 ? -14.141 27.391 7.32 1 98.19 120 PHE B N 1
ATOM 4033 C CA . PHE B 1 120 ? -13.82 26.266 6.461 1 98.19 120 PHE B CA 1
ATOM 4034 C C . PHE B 1 120 ? -13.984 24.953 7.211 1 98.19 120 PHE B C 1
ATOM 4036 O O . PHE B 1 120 ? -13.328 24.719 8.227 1 98.19 120 PHE B O 1
ATOM 4043 N N . GLN B 1 121 ? -14.852 24.172 6.746 1 97.88 121 GLN B N 1
ATOM 4044 C CA . GLN B 1 121 ? -15.055 22.828 7.277 1 97.88 121 GLN B CA 1
ATOM 4045 C C . GLN B 1 121 ? -14.734 21.766 6.234 1 97.88 121 GLN B C 1
ATOM 4047 O O . GLN B 1 121 ? -14.227 22.078 5.156 1 97.88 121 GLN B O 1
ATOM 4052 N N . GLU B 1 122 ? -14.906 20.562 6.562 1 96.38 122 GLU B N 1
ATOM 4053 C CA . GLU B 1 122 ? -14.461 19.469 5.711 1 96.38 122 GLU B CA 1
ATOM 4054 C C . GLU B 1 122 ? -15.039 19.594 4.305 1 96.38 122 GLU B C 1
ATOM 4056 O O . GLU B 1 122 ? -14.352 19.312 3.32 1 96.38 122 GLU B O 1
ATOM 4061 N N . ARG B 1 123 ? -16.281 20.047 4.191 1 96 123 ARG B N 1
ATOM 4062 C CA . ARG B 1 123 ? -16.984 20.125 2.912 1 96 123 ARG B CA 1
ATOM 4063 C C . ARG B 1 123 ? -16.297 21.125 1.979 1 96 123 ARG B C 1
ATOM 4065 O O . ARG B 1 123 ? -16.484 21.078 0.762 1 96 123 ARG B O 1
ATOM 4072 N N . ASN B 1 124 ? -15.516 22 2.521 1 97.81 124 ASN B N 1
ATOM 4073 C CA . ASN B 1 124 ? -14.852 23.031 1.726 1 97.81 124 ASN B CA 1
ATOM 4074 C C . ASN B 1 124 ? -13.633 22.469 0.994 1 97.81 124 ASN B C 1
ATOM 4076 O O . ASN B 1 124 ? -13.094 23.109 0.093 1 97.81 124 ASN B O 1
ATOM 4080 N N . TRP B 1 125 ? -13.195 21.344 1.344 1 98.38 125 TRP B N 1
ATOM 4081 C CA . TRP B 1 125 ? -12.016 20.719 0.751 1 98.38 125 TRP B CA 1
ATOM 4082 C C . TRP B 1 125 ? -12.414 19.641 -0.24 1 98.38 125 TRP B C 1
ATOM 4084 O O . TRP B 1 125 ? -12.695 18.5 0.154 1 98.38 125 TRP B O 1
ATOM 4094 N N . THR B 1 126 ? -12.273 19.953 -1.538 1 97.69 126 THR B N 1
ATOM 4095 C CA . THR B 1 126 ? -12.898 19.109 -2.553 1 97.69 126 THR B CA 1
ATOM 4096 C C . THR B 1 126 ? -11.836 18.469 -3.439 1 97.69 126 THR B C 1
ATOM 4098 O O . THR B 1 126 ? -12.164 17.656 -4.312 1 97.69 126 THR B O 1
ATOM 4101 N N . PHE B 1 127 ? -10.609 18.812 -3.207 1 98.19 127 PHE B N 1
ATOM 4102 C CA . PHE B 1 127 ? -9.57 18.25 -4.07 1 98.19 127 PHE B CA 1
ATOM 4103 C C . PHE B 1 127 ? -9.086 16.906 -3.537 1 98.19 127 PHE B C 1
ATOM 4105 O O . PHE B 1 127 ? -9.383 16.547 -2.396 1 98.19 127 PHE B O 1
ATOM 4112 N N . GLY B 1 128 ? -8.352 16.172 -4.43 1 97.31 128 GLY B N 1
ATOM 4113 C CA . GLY B 1 128 ? -7.691 14.938 -4.027 1 97.31 128 GLY B CA 1
ATOM 4114 C C . GLY B 1 128 ? -8.648 13.883 -3.516 1 97.31 128 GLY B C 1
ATOM 4115 O O . GLY B 1 128 ? -8.336 13.148 -2.576 1 97.31 128 GLY B O 1
ATOM 4116 N N . GLY B 1 129 ? -9.852 13.867 -4.02 1 96.94 129 GLY B N 1
ATOM 4117 C CA . GLY B 1 129 ? -10.883 12.938 -3.59 1 96.94 129 GLY B CA 1
ATOM 4118 C C . GLY B 1 129 ? -11.812 13.523 -2.551 1 96.94 129 GLY B C 1
ATOM 4119 O O . GLY B 1 129 ? -12.797 12.891 -2.164 1 96.94 129 GLY B O 1
ATOM 4120 N N . GLY B 1 130 ? -11.469 14.742 -1.956 1 97.31 130 GLY B N 1
ATOM 4121 C CA . GLY B 1 130 ? -12.344 15.492 -1.068 1 97.31 130 GLY B CA 1
ATOM 4122 C C . GLY B 1 130 ? -12.141 15.148 0.396 1 97.31 130 GLY B C 1
ATOM 4123 O O . GLY B 1 130 ? -11.797 14.016 0.735 1 97.31 130 GLY B O 1
ATOM 4124 N N . GLY B 1 131 ? -12.352 16.172 1.22 1 97 131 GLY B N 1
ATOM 4125 C CA . GLY B 1 131 ? -12.344 15.961 2.66 1 97 131 GLY B CA 1
ATOM 4126 C C . GLY B 1 131 ? -11.031 16.328 3.312 1 97 131 GLY B C 1
ATOM 4127 O O . GLY B 1 131 ? -10.133 16.875 2.658 1 97 131 GLY B O 1
ATOM 4128 N N . PHE B 1 132 ? -10.898 16.031 4.559 1 97.31 132 PHE B N 1
ATOM 4129 C CA . PHE B 1 132 ? -9.727 16.359 5.363 1 97.31 132 PHE B CA 1
ATOM 4130 C C . PHE B 1 132 ? -8.586 15.391 5.07 1 97.31 132 PHE B C 1
ATOM 4132 O O . PHE B 1 132 ? -8.812 14.195 4.848 1 97.31 132 PHE B O 1
ATOM 4139 N N . GLY B 1 133 ? -7.383 15.93 5.012 1 97.81 133 GLY B N 1
ATOM 4140 C CA . GLY B 1 133 ? -6.16 15.148 5 1 97.81 133 GLY B CA 1
ATOM 4141 C C . GLY B 1 133 ? -5.809 14.609 3.623 1 97.81 133 GLY B C 1
ATOM 4142 O O . GLY B 1 133 ? -4.895 13.797 3.482 1 97.81 133 GLY B O 1
ATOM 4143 N N . GLN B 1 134 ? -6.5 15.047 2.6 1 98.5 134 GLN B N 1
ATOM 4144 C CA . GLN B 1 134 ? -6.25 14.523 1.26 1 98.5 134 GLN B CA 1
ATOM 4145 C C . GLN B 1 134 ? -5.164 15.32 0.548 1 98.5 134 GLN B C 1
ATOM 4147 O O . GLN B 1 134 ? -5.109 16.547 0.673 1 98.5 134 GLN B O 1
ATOM 4152 N N . LEU B 1 135 ? -4.293 14.586 -0.147 1 98.75 135 LEU B N 1
ATOM 4153 C CA . LEU B 1 135 ? -3.238 15.242 -0.91 1 98.75 135 LEU B CA 1
ATOM 4154 C C . LEU B 1 135 ? -3.828 16.125 -2 1 98.75 135 LEU B C 1
ATOM 4156 O O . LEU B 1 135 ? -4.742 15.719 -2.719 1 98.75 135 LEU B O 1
ATOM 4160 N N . SER B 1 136 ? -3.338 17.344 -2.094 1 98.38 136 SER B N 1
ATOM 4161 C CA . SER B 1 136 ? -3.791 18.266 -3.127 1 98.38 136 SER B CA 1
ATOM 4162 C C . SER B 1 136 ? -3.027 18.062 -4.43 1 98.38 136 SER B C 1
ATOM 4164 O O . SER B 1 136 ? -1.956 17.453 -4.438 1 98.38 136 SER B O 1
ATOM 4166 N N . PRO B 1 137 ? -3.545 18.594 -5.543 1 98.5 137 PRO B N 1
ATOM 4167 C CA . PRO B 1 137 ? -2.766 18.594 -6.781 1 98.5 137 PRO B CA 1
ATOM 4168 C C . PRO B 1 137 ? -1.416 19.281 -6.637 1 98.5 137 PRO B C 1
ATOM 4170 O O . PRO B 1 137 ? -0.436 18.891 -7.27 1 98.5 137 PRO B O 1
ATOM 4173 N N . LEU B 1 138 ? -1.42 20.297 -5.805 1 97.25 138 LEU B N 1
ATOM 4174 C CA . LEU B 1 138 ? -0.143 20.938 -5.504 1 97.25 138 LEU B CA 1
ATOM 4175 C C . LEU B 1 138 ? 0.824 19.953 -4.863 1 97.25 138 LEU B C 1
ATOM 4177 O O . LEU B 1 138 ? 1.998 19.891 -5.234 1 97.25 138 LEU B O 1
ATOM 4181 N N . GLY B 1 139 ? 0.305 19.203 -3.896 1 97.94 139 GLY B N 1
ATOM 4182 C CA . GLY B 1 139 ? 1.118 18.172 -3.275 1 97.94 139 GLY B CA 1
ATOM 4183 C C . GLY B 1 139 ? 1.588 17.109 -4.254 1 97.94 139 GLY B C 1
ATOM 4184 O O . GLY B 1 139 ? 2.73 16.641 -4.18 1 97.94 139 GLY B O 1
ATOM 4185 N N . MET B 1 140 ? 0.758 16.719 -5.145 1 98.5 140 MET B N 1
ATOM 4186 C CA . MET B 1 140 ? 1.112 15.766 -6.191 1 98.5 140 MET B CA 1
ATOM 4187 C C . MET B 1 140 ? 2.244 16.312 -7.059 1 98.5 140 MET B C 1
ATOM 4189 O O . MET B 1 140 ? 3.225 15.602 -7.316 1 98.5 140 MET B O 1
ATOM 4193 N N . LYS B 1 141 ? 2.098 17.531 -7.434 1 97.31 141 LYS B N 1
ATOM 4194 C CA . LYS B 1 141 ? 3.121 18.172 -8.258 1 97.31 141 LYS B CA 1
ATOM 4195 C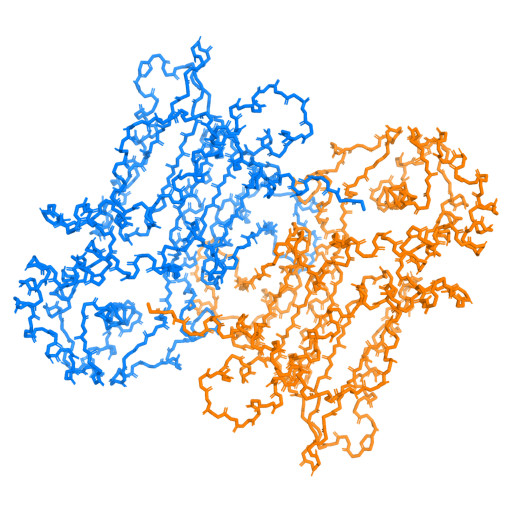 C . LYS B 1 141 ? 4.453 18.25 -7.516 1 97.31 141 LYS B C 1
ATOM 4197 O O . LYS B 1 141 ? 5.512 18.016 -8.109 1 97.31 141 LYS B O 1
ATOM 4202 N N . GLN B 1 142 ? 4.383 18.625 -6.246 1 95.44 142 GLN B N 1
ATOM 4203 C CA . GLN B 1 142 ? 5.59 18.719 -5.43 1 95.44 142 GLN B CA 1
ATOM 4204 C C . GLN B 1 142 ? 6.367 17.406 -5.453 1 95.44 142 GLN B C 1
ATOM 4206 O O . GLN B 1 142 ? 7.586 17.406 -5.645 1 95.44 142 GLN B O 1
ATOM 4211 N N . HIS B 1 143 ? 5.676 16.344 -5.359 1 96.56 143 HIS B N 1
ATOM 4212 C CA . HIS B 1 143 ? 6.355 15.062 -5.289 1 96.56 143 HIS B CA 1
ATOM 4213 C C . HIS B 1 143 ? 6.758 14.578 -6.68 1 96.56 143 HIS B C 1
ATOM 4215 O O . HIS B 1 143 ? 7.789 13.914 -6.836 1 96.56 143 HIS B O 1
ATOM 4221 N N . MET B 1 144 ? 5.973 14.867 -7.723 1 96 144 MET B N 1
ATOM 4222 C CA . MET B 1 144 ? 6.434 14.57 -9.078 1 96 144 MET B CA 1
ATOM 4223 C C . MET B 1 144 ? 7.75 15.281 -9.375 1 96 144 MET B C 1
ATOM 4225 O O . MET B 1 144 ? 8.68 14.688 -9.922 1 96 144 MET B O 1
ATOM 4229 N N . ASP B 1 145 ? 7.82 16.547 -8.922 1 93.31 145 ASP B N 1
ATOM 4230 C CA . ASP B 1 145 ? 9.031 17.328 -9.125 1 93.31 145 ASP B CA 1
ATOM 4231 C C . ASP B 1 145 ? 10.203 16.75 -8.352 1 93.31 145 ASP B C 1
ATOM 4233 O O . ASP B 1 145 ? 11.328 16.672 -8.867 1 93.31 145 ASP B O 1
ATOM 4237 N N . LEU B 1 146 ? 9.938 16.344 -7.113 1 93.69 146 LEU B N 1
ATOM 4238 C CA . LEU B 1 146 ? 10.984 15.688 -6.34 1 93.69 146 LEU B CA 1
ATOM 4239 C C . LEU B 1 146 ? 11.445 14.406 -7.031 1 93.69 146 LEU B C 1
ATOM 4241 O O . LEU B 1 146 ? 12.641 14.125 -7.078 1 93.69 146 LEU B O 1
ATOM 4245 N N . GLY B 1 147 ? 10.5 13.656 -7.555 1 94.5 147 GLY B N 1
ATOM 4246 C CA . GLY B 1 147 ? 10.844 12.461 -8.305 1 94.5 147 GLY B CA 1
ATOM 4247 C C . GLY B 1 147 ? 11.734 12.75 -9.5 1 94.5 147 GLY B C 1
ATOM 4248 O O . GLY B 1 147 ? 12.68 12.008 -9.766 1 94.5 147 GLY B O 1
ATOM 4249 N N . LYS B 1 148 ? 11.469 13.805 -10.203 1 92.38 148 LYS B N 1
ATOM 4250 C CA . LYS B 1 148 ? 12.281 14.195 -11.352 1 92.38 148 LYS B CA 1
ATOM 4251 C C . LYS B 1 148 ? 13.711 14.508 -10.93 1 92.38 148 LYS B C 1
ATOM 4253 O O . LYS B 1 148 ? 14.664 14.156 -11.633 1 92.38 148 LYS B O 1
ATOM 4258 N N . LEU B 1 149 ? 13.828 15.133 -9.82 1 91.12 149 LEU B N 1
ATOM 4259 C CA . LEU B 1 149 ? 15.156 15.461 -9.305 1 91.12 149 LEU B CA 1
ATOM 4260 C C . LEU B 1 149 ? 15.922 14.195 -8.93 1 91.12 149 LEU B C 1
ATOM 4262 O O . LEU B 1 149 ? 17.125 14.094 -9.195 1 91.12 149 LEU B O 1
ATOM 4266 N N . ILE B 1 150 ? 15.234 13.281 -8.297 1 91.81 150 ILE B N 1
ATOM 4267 C CA . ILE B 1 150 ? 15.844 12.008 -7.926 1 91.81 150 ILE B CA 1
ATOM 4268 C C . ILE B 1 150 ? 16.297 11.266 -9.18 1 91.81 150 ILE B C 1
ATOM 4270 O O . ILE B 1 150 ? 17.406 10.727 -9.227 1 91.81 150 ILE B O 1
ATOM 4274 N N . ARG B 1 151 ? 15.492 11.219 -10.18 1 95.56 151 ARG B N 1
ATOM 4275 C CA . ARG B 1 151 ? 15.867 10.578 -11.438 1 95.56 151 ARG B CA 1
ATOM 4276 C C . ARG B 1 151 ? 17.094 11.242 -12.047 1 95.56 151 ARG B C 1
ATOM 4278 O O . ARG B 1 151 ? 18.031 10.562 -12.461 1 95.56 151 ARG B O 1
ATOM 4285 N N . LYS B 1 152 ? 17.062 12.555 -12.133 1 91.69 152 LYS B N 1
ATOM 4286 C CA . LYS B 1 152 ? 18.188 13.289 -12.711 1 91.69 152 LYS B CA 1
ATOM 4287 C C . LYS B 1 152 ? 19.484 12.906 -12.031 1 91.69 152 LYS B C 1
ATOM 4289 O O . LYS B 1 152 ? 20.484 12.641 -12.695 1 91.69 152 LYS B O 1
ATOM 4294 N N . THR B 1 153 ? 19.422 12.773 -10.75 1 89.62 153 THR B N 1
ATOM 4295 C CA . THR B 1 153 ? 20.625 12.539 -9.969 1 89.62 153 THR B CA 1
ATOM 4296 C C . THR B 1 153 ? 21.078 11.086 -10.078 1 89.62 153 THR B C 1
ATOM 4298 O O . THR B 1 153 ? 22.203 10.797 -10.484 1 89.62 153 THR B O 1
ATOM 4301 N N . TYR B 1 154 ? 20.188 10.18 -9.82 1 92.56 154 TYR B N 1
ATOM 4302 C CA . TYR B 1 154 ? 20.609 8.805 -9.555 1 92.56 154 TYR B CA 1
ATOM 4303 C C . TYR B 1 154 ? 20.453 7.938 -10.805 1 92.56 154 TYR B C 1
ATOM 4305 O O . TYR B 1 154 ? 21.047 6.855 -10.891 1 92.56 154 TYR B O 1
ATOM 4313 N N . VAL B 1 155 ? 19.656 8.344 -11.719 1 95.88 155 VAL B N 1
ATOM 4314 C CA . VAL B 1 155 ? 19.5 7.59 -12.961 1 95.88 155 VAL B CA 1
ATOM 4315 C C . VAL B 1 155 ? 20.328 8.227 -14.07 1 95.88 155 VAL B C 1
ATOM 4317 O O . VAL B 1 155 ? 21.203 7.578 -14.656 1 95.88 155 VAL B O 1
ATOM 4320 N N . ASP B 1 156 ? 20.125 9.516 -14.305 1 94 156 ASP B N 1
ATOM 4321 C CA . ASP B 1 156 ? 20.703 10.172 -15.477 1 94 156 ASP B CA 1
ATOM 4322 C C . ASP B 1 156 ? 22.172 10.523 -15.25 1 94 156 ASP B C 1
ATOM 4324 O O . ASP B 1 156 ? 23.031 10.219 -16.078 1 94 156 ASP B O 1
ATOM 4328 N N . ASP B 1 157 ? 22.422 11.102 -14.117 1 89.31 157 ASP B N 1
ATOM 4329 C CA . ASP B 1 157 ? 23.766 11.617 -13.891 1 89.31 157 ASP B CA 1
ATOM 4330 C C . ASP B 1 157 ? 24.703 10.523 -13.375 1 89.31 157 ASP B C 1
ATOM 4332 O O . ASP B 1 157 ? 25.766 10.281 -13.961 1 89.31 157 ASP B O 1
ATOM 4336 N N . MET B 1 158 ? 24.25 9.75 -12.336 1 90.38 158 MET B N 1
ATOM 4337 C CA . MET B 1 158 ? 25.141 8.812 -11.672 1 90.38 158 MET B CA 1
ATOM 4338 C C . MET B 1 158 ? 25.047 7.43 -12.312 1 90.38 158 MET B C 1
ATOM 4340 O O . MET B 1 158 ? 25.922 6.578 -12.086 1 90.38 158 MET B O 1
ATOM 4344 N N . LYS B 1 159 ? 23.938 7.234 -12.961 1 95.12 159 LYS B N 1
ATOM 4345 C CA . LYS B 1 159 ? 23.688 5.93 -13.562 1 95.12 159 LYS B CA 1
ATOM 4346 C C . LYS B 1 159 ? 23.703 4.824 -12.516 1 95.12 159 LYS B C 1
ATOM 4348 O O . LYS B 1 159 ? 24.172 3.715 -12.781 1 95.12 159 LYS B O 1
ATOM 4353 N N . PHE B 1 160 ? 23.391 5.199 -11.305 1 94.56 160 PHE B N 1
ATOM 4354 C CA . PHE B 1 160 ? 23.312 4.27 -10.188 1 94.56 160 PHE B CA 1
ATOM 4355 C C . PHE B 1 160 ? 22.078 3.393 -10.289 1 94.56 160 PHE B C 1
ATOM 4357 O O . PHE B 1 160 ? 22.156 2.172 -10.141 1 94.56 160 PHE B O 1
ATOM 4364 N N . LEU B 1 161 ? 20.922 4.008 -10.539 1 97.06 161 LEU B N 1
ATOM 4365 C CA . LEU B 1 161 ? 19.656 3.301 -10.773 1 97.06 161 LEU B CA 1
ATOM 4366 C C . LEU B 1 161 ? 19.453 3.051 -12.266 1 97.06 161 LEU B C 1
ATOM 4368 O O . LEU B 1 161 ? 19.922 3.822 -13.102 1 97.06 161 LEU B O 1
ATOM 4372 N N . SER B 1 162 ? 18.75 1.962 -12.555 1 97.5 162 SER B N 1
ATOM 4373 C CA . SER B 1 162 ? 18.469 1.614 -13.938 1 97.5 162 SER B CA 1
ATOM 4374 C C . SER B 1 162 ? 17.562 2.658 -14.594 1 97.5 162 SER B C 1
ATOM 4376 O O . SER B 1 162 ? 16.766 3.311 -13.914 1 97.5 162 SER B O 1
ATOM 4378 N N . ALA B 1 163 ? 17.719 2.795 -15.883 1 97.12 163 ALA B N 1
ATOM 4379 C CA . ALA B 1 163 ? 16.906 3.744 -16.641 1 97.12 163 ALA B CA 1
ATOM 4380 C C . ALA B 1 163 ? 15.438 3.352 -16.609 1 97.12 163 ALA B C 1
ATOM 4382 O O . ALA B 1 163 ? 14.555 4.215 -16.656 1 97.12 163 ALA B O 1
ATOM 4383 N N . ARG B 1 164 ? 15.172 2.062 -16.625 1 97.19 164 ARG B N 1
ATOM 4384 C CA . ARG B 1 164 ? 13.836 1.505 -16.453 1 97.19 164 ARG B CA 1
ATOM 4385 C C . ARG B 1 164 ? 13.625 0.991 -15.039 1 97.19 164 ARG B C 1
ATOM 4387 O O . ARG B 1 164 ? 14.578 0.575 -14.375 1 97.19 164 ARG B O 1
ATOM 4394 N N . TYR B 1 165 ? 12.383 1.056 -14.656 1 97.19 165 TYR B N 1
ATOM 4395 C CA . TYR B 1 165 ? 12.062 0.535 -13.336 1 97.19 165 TYR B CA 1
ATOM 4396 C C . TYR B 1 165 ? 12.492 -0.92 -13.203 1 97.19 165 TYR B C 1
ATOM 4398 O O . TYR B 1 165 ? 12.289 -1.722 -14.117 1 97.19 165 TYR B O 1
ATOM 4406 N N . SER B 1 166 ? 13.062 -1.214 -12.086 1 97.25 166 SER B N 1
ATOM 4407 C CA . SER B 1 166 ? 13.422 -2.57 -11.688 1 97.25 166 SER B CA 1
ATOM 4408 C C . SER B 1 166 ? 12.875 -2.9 -10.305 1 97.25 166 SER B C 1
ATOM 4410 O O . SER B 1 166 ? 13.18 -2.207 -9.328 1 97.25 166 SER B O 1
ATOM 4412 N N . SER B 1 167 ? 12.203 -3.998 -10.203 1 96.62 167 SER B N 1
ATOM 4413 C CA . SER B 1 167 ? 11.57 -4.383 -8.945 1 96.62 167 SER B CA 1
ATOM 4414 C C . SER B 1 167 ? 12.609 -4.766 -7.898 1 96.62 167 SER B C 1
ATOM 4416 O O . SER B 1 167 ? 12.336 -4.73 -6.695 1 96.62 167 SER B O 1
ATOM 4418 N N . GLU B 1 168 ? 13.781 -5.137 -8.297 1 95.94 168 GLU B N 1
ATOM 4419 C CA . GLU B 1 168 ? 14.812 -5.555 -7.355 1 95.94 168 GLU B CA 1
ATOM 4420 C C . GLU B 1 168 ? 15.586 -4.352 -6.816 1 95.94 168 GLU B C 1
ATOM 4422 O O . GLU B 1 168 ? 16.219 -4.441 -5.766 1 95.94 168 GLU B O 1
ATOM 4427 N N . GLU B 1 169 ? 15.516 -3.238 -7.543 1 97.25 169 GLU B N 1
ATOM 4428 C CA . GLU B 1 169 ? 16.344 -2.092 -7.18 1 97.25 169 GLU B CA 1
ATOM 4429 C C . GLU B 1 169 ? 15.602 -1.148 -6.242 1 97.25 169 GLU B C 1
ATOM 4431 O O . GLU B 1 169 ? 16.219 -0.403 -5.48 1 97.25 169 GLU B O 1
ATOM 4436 N N . ILE B 1 170 ? 14.312 -1.163 -6.324 1 97.38 170 ILE B N 1
ATOM 4437 C CA . ILE B 1 170 ? 13.531 -0.087 -5.719 1 97.38 170 ILE B CA 1
ATOM 4438 C C . ILE B 1 170 ? 12.5 -0.672 -4.758 1 97.38 170 ILE B C 1
ATOM 4440 O O . ILE B 1 170 ? 11.766 -1.599 -5.113 1 97.38 170 ILE B O 1
ATOM 4444 N N . TYR B 1 171 ? 12.461 -0.148 -3.584 1 97.38 171 TYR B N 1
ATOM 4445 C CA . TYR B 1 171 ? 11.422 -0.458 -2.609 1 97.38 171 TYR B CA 1
ATOM 4446 C C . TYR B 1 171 ? 10.898 0.811 -1.949 1 97.38 171 TYR B C 1
ATOM 4448 O O . TYR B 1 171 ? 11.68 1.632 -1.459 1 97.38 171 TYR B O 1
ATOM 4456 N N . ILE B 1 172 ? 9.602 0.944 -1.93 1 97.94 172 ILE B N 1
ATOM 4457 C CA . ILE B 1 172 ? 8.961 2.115 -1.341 1 97.94 172 ILE B CA 1
ATOM 4458 C C . ILE B 1 172 ? 8.07 1.688 -0.174 1 97.94 172 ILE B C 1
ATOM 4460 O O . ILE B 1 172 ? 7.141 0.896 -0.35 1 97.94 172 ILE B O 1
ATOM 4464 N N . ARG B 1 173 ? 8.344 2.18 0.954 1 96.62 173 ARG B N 1
ATOM 4465 C CA . ARG B 1 173 ? 7.523 1.991 2.148 1 96.62 173 ARG B CA 1
ATOM 4466 C C . ARG B 1 173 ? 6.812 3.283 2.535 1 96.62 173 ARG B C 1
ATOM 4468 O O . ARG B 1 173 ? 7.422 4.355 2.553 1 96.62 173 ARG B O 1
ATOM 4475 N N . SER B 1 174 ? 5.516 3.197 2.854 1 97.75 174 SER B N 1
ATOM 4476 C CA . SER B 1 174 ? 4.746 4.379 3.225 1 97.75 174 SER B CA 1
ATOM 4477 C C . SER B 1 174 ? 3.969 4.152 4.52 1 97.75 174 SER B C 1
ATOM 4479 O O . SER B 1 174 ? 3.592 3.021 4.832 1 97.75 174 SER B O 1
ATOM 4481 N N . THR B 1 175 ? 3.838 5.25 5.293 1 96.44 175 THR B N 1
ATOM 4482 C CA . THR B 1 175 ? 2.754 5.195 6.266 1 96.44 175 THR B CA 1
ATOM 4483 C C . THR B 1 175 ? 1.41 5 5.57 1 96.44 175 THR B C 1
ATOM 4485 O O . THR B 1 175 ? 1.281 5.27 4.375 1 96.44 175 THR B O 1
ATOM 4488 N N . ASP B 1 176 ? 0.502 4.527 6.289 1 97.06 176 ASP B N 1
ATOM 4489 C CA . ASP B 1 176 ? -0.735 4.07 5.66 1 97.06 176 ASP B CA 1
ATOM 4490 C C . ASP B 1 176 ? -1.812 5.152 5.723 1 97.06 176 ASP B C 1
ATOM 4492 O O . ASP B 1 176 ? -2.811 4.996 6.43 1 97.06 176 ASP B O 1
ATOM 4496 N N . THR B 1 177 ? -1.686 6.203 4.977 1 97 177 THR B N 1
ATOM 4497 C CA . THR B 1 177 ? -2.668 7.25 4.73 1 97 177 THR B CA 1
ATOM 4498 C C . THR B 1 177 ? -2.721 7.605 3.246 1 97 177 THR B C 1
ATOM 4500 O O . THR B 1 177 ? -1.735 7.434 2.525 1 97 177 THR B O 1
ATOM 4503 N N . ASN B 1 178 ? -3.85 8.141 2.793 1 98.06 178 ASN B N 1
ATOM 4504 C CA . ASN B 1 178 ? -4.004 8.492 1.386 1 98.06 178 ASN B CA 1
ATOM 4505 C C . ASN B 1 178 ? -2.91 9.453 0.926 1 98.06 178 ASN B C 1
ATOM 4507 O O . ASN B 1 178 ? -2.291 9.242 -0.118 1 98.06 178 ASN B O 1
ATOM 4511 N N . ARG B 1 179 ? -2.674 10.43 1.708 1 98.19 179 ARG B N 1
ATOM 4512 C CA . ARG B 1 179 ? -1.77 11.492 1.283 1 98.19 179 ARG B CA 1
ATOM 4513 C C . ARG B 1 179 ? -0.339 10.984 1.16 1 98.19 179 ARG B C 1
ATOM 4515 O O . ARG B 1 179 ? 0.399 11.391 0.262 1 98.19 179 ARG B O 1
ATOM 4522 N N . THR B 1 180 ? 0.116 10.078 2.062 1 98.19 180 THR B N 1
ATOM 4523 C CA . THR B 1 180 ? 1.486 9.578 1.996 1 98.19 180 THR B CA 1
ATOM 4524 C C . THR B 1 180 ? 1.648 8.594 0.844 1 98.19 180 THR B C 1
ATOM 4526 O O . THR B 1 180 ? 2.67 8.602 0.152 1 98.19 180 THR B O 1
ATOM 4529 N N . ILE B 1 181 ? 0.661 7.785 0.63 1 98.75 181 ILE B N 1
ATOM 4530 C CA . ILE B 1 181 ? 0.683 6.816 -0.459 1 98.75 181 ILE B CA 1
ATOM 4531 C C . ILE B 1 181 ? 0.663 7.543 -1.801 1 98.75 181 ILE B C 1
ATOM 4533 O O . ILE B 1 181 ? 1.475 7.254 -2.684 1 98.75 181 ILE B O 1
ATOM 4537 N N . ILE B 1 182 ? -0.204 8.531 -1.932 1 98.81 182 ILE B N 1
ATOM 4538 C CA . ILE B 1 182 ? -0.34 9.266 -3.188 1 98.81 182 ILE B CA 1
ATOM 4539 C C . ILE B 1 182 ? 0.906 10.109 -3.428 1 98.81 182 ILE B C 1
ATOM 4541 O O . ILE B 1 182 ? 1.348 10.273 -4.57 1 98.81 182 ILE B O 1
ATOM 4545 N N . SER B 1 183 ? 1.505 10.617 -2.348 1 98.62 183 SER B N 1
ATOM 4546 C CA . SER B 1 183 ? 2.791 11.289 -2.492 1 98.62 183 SER B CA 1
ATOM 4547 C C . SER B 1 183 ? 3.838 10.367 -3.1 1 98.62 183 SER B C 1
ATOM 4549 O O . SER B 1 183 ? 4.582 10.766 -3.996 1 98.62 183 SER B O 1
ATOM 4551 N N . ALA B 1 184 ? 3.877 9.164 -2.619 1 98.75 184 ALA B N 1
ATOM 4552 C CA . ALA B 1 184 ? 4.82 8.188 -3.152 1 98.75 184 ALA B CA 1
ATOM 4553 C C . ALA B 1 184 ? 4.516 7.875 -4.613 1 98.75 184 ALA B C 1
ATOM 4555 O O . ALA B 1 184 ? 5.426 7.793 -5.441 1 98.75 184 ALA B O 1
ATOM 4556 N N . ILE B 1 185 ? 3.25 7.672 -4.938 1 98.5 185 ILE B N 1
ATOM 4557 C CA . ILE B 1 185 ? 2.842 7.43 -6.32 1 98.5 185 ILE B CA 1
ATOM 4558 C C . ILE B 1 185 ? 3.314 8.578 -7.207 1 98.5 185 ILE B C 1
ATOM 4560 O O . ILE B 1 185 ? 3.881 8.352 -8.273 1 98.5 185 ILE B O 1
ATOM 4564 N N . SER B 1 186 ? 3.084 9.789 -6.734 1 98.19 186 SER B N 1
ATOM 4565 C CA . SER B 1 186 ? 3.445 10.984 -7.484 1 98.19 186 SER B CA 1
ATOM 4566 C C . SER B 1 186 ? 4.957 11.086 -7.668 1 98.19 186 SER B C 1
ATOM 4568 O O . SER B 1 186 ? 5.43 11.477 -8.734 1 98.19 186 SER B O 1
ATOM 4570 N N . ASN B 1 187 ? 5.672 10.781 -6.59 1 97.56 187 ASN B N 1
ATOM 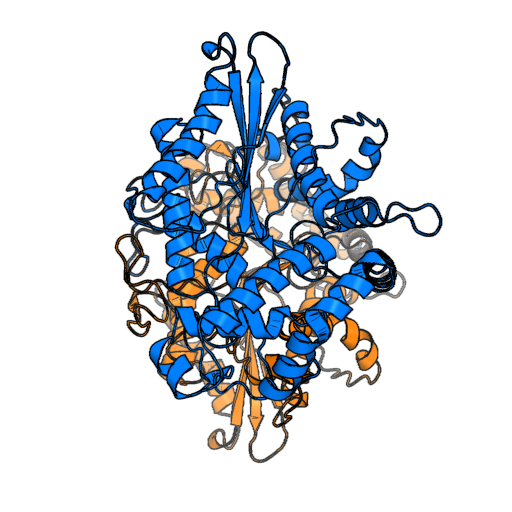4571 C CA . ASN B 1 187 ? 7.129 10.797 -6.656 1 97.56 187 ASN B CA 1
ATOM 4572 C C . ASN B 1 187 ? 7.645 9.828 -7.723 1 97.56 187 ASN B C 1
ATOM 4574 O O . ASN B 1 187 ? 8.516 10.188 -8.516 1 97.56 187 ASN B O 1
ATOM 4578 N N . LEU B 1 188 ? 7.086 8.641 -7.758 1 97.88 188 LEU B N 1
ATOM 4579 C CA . LEU B 1 188 ? 7.516 7.605 -8.688 1 97.88 188 LEU B CA 1
ATOM 4580 C C . LEU B 1 188 ? 7.141 7.969 -10.117 1 97.88 188 LEU B C 1
ATOM 4582 O O . LEU B 1 188 ? 7.832 7.582 -11.062 1 97.88 188 LEU B O 1
ATOM 4586 N N . LEU B 1 189 ? 6.059 8.719 -10.297 1 97.25 189 LEU B N 1
ATOM 4587 C CA . LEU B 1 189 ? 5.703 9.234 -11.609 1 97.25 189 LEU B CA 1
ATOM 4588 C C . LEU B 1 189 ? 6.797 10.156 -12.148 1 97.25 189 LEU B C 1
ATOM 4590 O O . LEU B 1 189 ? 7.047 10.195 -13.352 1 97.25 189 LEU B O 1
ATOM 4594 N N . GLY B 1 190 ? 7.379 10.906 -11.258 1 96.56 190 GLY B N 1
ATOM 4595 C CA . GLY B 1 190 ? 8.508 11.742 -11.648 1 96.56 190 GLY B CA 1
ATOM 4596 C C . GLY B 1 190 ? 9.758 10.945 -11.953 1 96.56 190 GLY B C 1
ATOM 4597 O O . GLY B 1 190 ? 10.508 11.281 -12.875 1 96.56 190 GLY B O 1
ATOM 4598 N N . MET B 1 191 ? 9.984 9.859 -11.25 1 96.75 191 MET B N 1
ATOM 4599 C CA . MET B 1 191 ? 11.195 9.062 -11.383 1 96.75 191 MET B CA 1
ATOM 4600 C C . MET B 1 191 ? 11.141 8.18 -12.625 1 96.75 191 MET B C 1
ATOM 4602 O O . MET B 1 191 ? 12.148 8.016 -13.32 1 96.75 191 MET B O 1
ATOM 4606 N N . TYR B 1 192 ? 9.977 7.5 -12.789 1 96.44 192 TYR B N 1
ATOM 4607 C CA . TYR B 1 192 ? 9.805 6.527 -13.859 1 96.44 192 TYR B CA 1
ATOM 4608 C C . TYR B 1 192 ? 8.484 6.758 -14.594 1 96.44 192 TYR B C 1
ATOM 4610 O O . TYR B 1 192 ? 7.707 5.824 -14.797 1 96.44 192 TYR B O 1
ATOM 4618 N N . GLY B 1 193 ? 8.297 7.977 -15.055 1 90.94 193 GLY B N 1
ATOM 4619 C CA . GLY B 1 193 ? 7.031 8.344 -15.672 1 90.94 193 GLY B CA 1
ATOM 4620 C C . GLY B 1 193 ? 7.102 8.383 -17.188 1 90.94 193 GLY B C 1
ATOM 4621 O O . GLY B 1 193 ? 8.117 8 -17.781 1 90.94 193 GLY B O 1
ATOM 4622 N N . PRO B 1 194 ? 5.977 8.766 -17.797 1 89.38 194 PRO B N 1
ATOM 4623 C CA . PRO B 1 194 ? 5.848 8.75 -19.25 1 89.38 194 PRO B CA 1
ATOM 4624 C C . PRO B 1 194 ? 6.859 9.664 -19.938 1 89.38 194 PRO B C 1
ATOM 4626 O O . PRO B 1 194 ? 7.277 9.391 -21.062 1 89.38 194 PRO B O 1
ATOM 4629 N N . ASN B 1 195 ? 7.312 10.625 -19.328 1 85.5 195 ASN B N 1
ATOM 4630 C CA . ASN B 1 195 ? 8.117 11.648 -19.984 1 85.5 195 ASN B CA 1
ATOM 4631 C C . ASN B 1 195 ? 9.578 11.227 -20.094 1 85.5 195 ASN B C 1
ATOM 4633 O O . ASN B 1 195 ? 10.352 11.844 -20.828 1 85.5 195 ASN B O 1
ATOM 4637 N N . ASP B 1 196 ? 9.953 10.195 -19.422 1 87.94 196 ASP B N 1
ATOM 4638 C CA . ASP B 1 196 ? 11.352 9.789 -19.484 1 87.94 196 ASP B CA 1
ATOM 4639 C C . ASP B 1 196 ? 11.625 8.992 -20.766 1 87.94 196 ASP B C 1
ATOM 4641 O O . ASP B 1 196 ? 12.781 8.852 -21.172 1 87.94 196 ASP B O 1
ATOM 4645 N N . GLY B 1 197 ? 10.641 8.398 -21.312 1 90.56 197 GLY B N 1
ATOM 4646 C CA . GLY B 1 197 ? 10.727 7.734 -22.609 1 90.56 197 GLY B CA 1
ATOM 4647 C C . GLY B 1 197 ? 11.516 6.441 -22.562 1 90.56 197 GLY B C 1
ATOM 4648 O O . GLY B 1 197 ? 11.961 5.941 -23.594 1 90.56 197 GLY B O 1
ATOM 4649 N N . LYS B 1 198 ? 11.75 5.906 -21.391 1 95.44 198 LYS B N 1
ATOM 4650 C CA . LYS B 1 198 ? 12.617 4.738 -21.281 1 95.44 198 LYS B CA 1
ATOM 4651 C C . LYS B 1 198 ? 11.805 3.459 -21.125 1 95.44 198 LYS B C 1
ATOM 4653 O O . LYS B 1 198 ? 12.305 2.361 -21.375 1 95.44 198 LYS B O 1
ATOM 4658 N N . ALA B 1 199 ? 10.57 3.621 -20.641 1 96.81 199 ALA B N 1
ATOM 4659 C CA . ALA B 1 199 ? 9.719 2.447 -20.453 1 96.81 199 ALA B CA 1
ATOM 4660 C C . ALA B 1 199 ? 9.367 1.808 -21.797 1 96.81 199 ALA B C 1
ATOM 4662 O O . ALA B 1 199 ? 9.172 2.508 -22.781 1 96.81 199 ALA B O 1
ATOM 4663 N N . ILE B 1 200 ? 9.273 0.487 -21.828 1 97.75 200 ILE B N 1
ATOM 4664 C CA . ILE B 1 200 ? 9.023 -0.26 -23.062 1 97.75 200 ILE B CA 1
ATOM 4665 C C . ILE B 1 200 ? 7.602 -0.82 -23.047 1 97.75 200 ILE B C 1
ATOM 4667 O O . ILE B 1 200 ? 7.25 -1.606 -22.172 1 97.75 200 ILE B O 1
ATOM 4671 N N . PRO B 1 201 ? 6.73 -0.397 -24.078 1 97.31 201 PRO B N 1
ATOM 4672 C CA . PRO B 1 201 ? 5.391 -0.98 -24.172 1 97.31 201 PRO B CA 1
ATOM 4673 C C . PRO B 1 201 ? 5.414 -2.502 -24.312 1 97.31 201 PRO B C 1
ATOM 4675 O O . PRO B 1 201 ? 6.27 -3.049 -25 1 97.31 201 PRO B O 1
ATOM 4678 N N . GLY B 1 202 ? 4.531 -3.178 -23.594 1 97.5 202 GLY B N 1
ATOM 4679 C CA . GLY B 1 202 ? 4.461 -4.629 -23.672 1 97.5 202 GLY B CA 1
ATOM 4680 C C . GLY B 1 202 ? 5.414 -5.316 -22.703 1 97.5 202 GLY B C 1
ATOM 4681 O O . GLY B 1 202 ? 5.348 -6.535 -22.531 1 97.5 202 GLY B O 1
ATOM 4682 N N . ILE B 1 203 ? 6.25 -4.547 -22.078 1 97.94 203 ILE B N 1
ATOM 4683 C CA . ILE B 1 203 ? 7.191 -5.102 -21.109 1 97.94 203 ILE B CA 1
ATOM 4684 C C . ILE B 1 203 ? 6.988 -4.43 -19.75 1 97.94 203 ILE B C 1
ATOM 4686 O O . ILE B 1 203 ? 6.715 -5.105 -18.75 1 97.94 203 ILE B O 1
ATOM 4690 N N . ASP B 1 204 ? 7.008 -3.09 -19.75 1 98.12 204 ASP B N 1
ATOM 4691 C CA . ASP B 1 204 ? 6.879 -2.33 -18.516 1 98.12 204 ASP B CA 1
ATOM 4692 C C . ASP B 1 204 ? 5.418 -1.968 -18.234 1 98.12 204 ASP B C 1
ATOM 4694 O O . ASP B 1 204 ? 5.023 -1.791 -17.094 1 98.12 204 ASP B O 1
ATOM 4698 N N . TYR B 1 205 ? 4.66 -1.811 -19.266 1 97.88 205 TYR B N 1
ATOM 4699 C CA . TYR B 1 205 ? 3.238 -1.484 -19.219 1 97.88 205 TYR B CA 1
ATOM 4700 C C . TYR B 1 205 ? 2.523 -2.006 -20.453 1 97.88 205 TYR B C 1
ATOM 4702 O O . TYR B 1 205 ? 3.162 -2.324 -21.469 1 97.88 205 TYR B O 1
ATOM 4710 N N . PRO B 1 206 ? 1.19 -2.236 -20.375 1 97.75 206 PRO B N 1
ATOM 4711 C CA . PRO B 1 206 ? 0.501 -2.771 -21.562 1 97.75 206 PRO B CA 1
ATOM 4712 C C . PRO B 1 206 ? 0.439 -1.771 -22.703 1 97.75 206 PRO B C 1
ATOM 4714 O O . PRO B 1 206 ? 0.244 -0.574 -22.484 1 97.75 206 PRO B O 1
ATOM 4717 N N . ALA B 1 207 ? 0.667 -2.273 -23.922 1 96.62 207 ALA B N 1
ATOM 4718 C CA . ALA B 1 207 ? 0.525 -1.488 -25.141 1 96.62 207 ALA B CA 1
ATOM 4719 C C . ALA B 1 207 ? -0.905 -1.552 -25.672 1 96.62 207 ALA B C 1
ATOM 4721 O O . ALA B 1 207 ? -1.149 -2.096 -26.75 1 96.62 207 ALA B O 1
ATOM 4722 N N . VAL B 1 208 ? -1.807 -1.033 -24.938 1 95.5 208 VAL B N 1
ATOM 4723 C CA . VAL B 1 208 ? -3.217 -1.131 -25.312 1 95.5 208 VAL B CA 1
ATOM 4724 C C . VAL B 1 208 ? -3.889 0.231 -25.141 1 95.5 208 VAL B C 1
ATOM 4726 O O . VAL B 1 208 ? -3.373 1.105 -24.438 1 95.5 208 VAL B O 1
ATOM 4729 N N . GLU B 1 209 ? -5.023 0.337 -25.844 1 91.5 209 GLU B N 1
ATOM 4730 C CA . GLU B 1 209 ? -5.82 1.55 -25.688 1 91.5 209 GLU B CA 1
ATOM 4731 C C . GLU B 1 209 ? -6.336 1.685 -24.25 1 91.5 209 GLU B C 1
ATOM 4733 O O . GLU B 1 209 ? -6.762 0.7 -23.641 1 91.5 209 GLU B O 1
ATOM 4738 N N . GLY B 1 210 ? -6.223 2.893 -23.766 1 91.06 210 GLY B N 1
ATOM 4739 C CA . GLY B 1 210 ? -6.734 3.15 -22.422 1 91.06 210 GLY B CA 1
ATOM 4740 C C . GLY B 1 210 ? -5.641 3.291 -21.391 1 91.06 210 GLY B C 1
ATOM 4741 O O . GLY B 1 210 ? -5.824 3.967 -20.375 1 91.06 210 GLY B O 1
ATOM 4742 N N . TRP B 1 211 ? -4.578 2.537 -21.609 1 95.5 211 TRP B N 1
ATOM 4743 C CA . TRP B 1 211 ? -3.441 2.705 -20.703 1 95.5 211 TRP B CA 1
ATOM 4744 C C . TRP B 1 211 ? -2.623 3.936 -21.078 1 95.5 211 TRP B C 1
ATOM 4746 O O . TRP B 1 211 ? -2.266 4.117 -22.25 1 95.5 211 TRP B O 1
ATOM 4756 N N . PRO B 1 212 ? -2.344 4.852 -20.125 1 93.62 212 PRO B N 1
ATOM 4757 C CA . PRO B 1 212 ? -1.479 5.977 -20.5 1 93.62 212 PRO B CA 1
ATOM 4758 C C . PRO B 1 212 ? -0.088 5.531 -20.938 1 93.62 212 PRO B C 1
ATOM 4760 O O . PRO B 1 212 ? 0.615 4.844 -20.203 1 93.62 212 PRO B O 1
ATOM 4763 N N . PRO B 1 213 ? 0.255 5.941 -22.156 1 93.62 213 PRO B N 1
ATOM 4764 C CA . PRO B 1 213 ? 1.569 5.5 -22.641 1 93.62 213 PRO B CA 1
ATOM 4765 C C . PRO B 1 213 ? 2.705 5.93 -21.703 1 93.62 213 PRO B C 1
ATOM 4767 O O . PRO B 1 213 ? 2.77 7.09 -21.297 1 93.62 213 PRO B O 1
ATOM 4770 N N . GLY B 1 214 ? 3.492 4.945 -21.344 1 95 214 GLY B N 1
ATOM 4771 C CA . GLY B 1 214 ? 4.668 5.234 -20.531 1 95 214 GLY B CA 1
ATOM 4772 C C . GLY B 1 214 ? 4.414 5.117 -19.047 1 95 214 GLY B C 1
ATOM 4773 O O . GLY B 1 214 ? 5.348 5.184 -18.25 1 95 214 GLY B O 1
ATOM 4774 N N . LEU B 1 215 ? 3.182 5.008 -18.641 1 96.44 215 LEU B N 1
ATOM 4775 C CA . LEU B 1 215 ? 2.883 4.883 -17.219 1 96.44 215 LEU B CA 1
ATOM 4776 C C . LEU B 1 215 ? 3.285 3.504 -16.703 1 96.44 215 LEU B C 1
ATOM 4778 O O . LEU B 1 215 ? 2.748 2.488 -17.141 1 96.44 215 LEU B O 1
ATOM 4782 N N . VAL B 1 216 ? 4.219 3.451 -15.828 1 97.25 216 VAL B N 1
ATOM 4783 C CA . VAL B 1 216 ? 4.668 2.229 -15.164 1 97.25 216 VAL B CA 1
ATOM 4784 C C . VAL B 1 216 ? 4.145 2.195 -13.727 1 97.25 216 VAL B C 1
ATOM 4786 O O . VAL B 1 216 ? 4.551 3.008 -12.898 1 97.25 216 VAL B O 1
ATOM 4789 N N . PRO B 1 217 ? 3.201 1.322 -13.445 1 97.62 217 PRO B N 1
ATOM 4790 C CA . PRO B 1 217 ? 2.738 1.234 -12.055 1 97.62 217 PRO B CA 1
ATOM 4791 C C . PRO B 1 217 ? 3.771 0.601 -11.133 1 97.62 217 PRO B C 1
ATOM 4793 O O . PRO B 1 217 ? 4.332 -0.45 -11.453 1 97.62 217 PRO B O 1
ATOM 4796 N N . ILE B 1 218 ? 4.07 1.214 -10.07 1 98.25 218 ILE B N 1
ATOM 4797 C CA . ILE B 1 218 ? 5.051 0.736 -9.102 1 98.25 218 ILE B CA 1
ATOM 4798 C C . ILE B 1 218 ? 4.387 0.575 -7.73 1 98.25 218 ILE B C 1
ATOM 4800 O O . ILE B 1 218 ? 3.66 1.461 -7.281 1 98.25 218 ILE B O 1
ATOM 4804 N N . ALA B 1 219 ? 4.629 -0.518 -7.09 1 98.44 219 ALA B N 1
ATOM 4805 C CA . ALA B 1 219 ? 3.969 -0.867 -5.832 1 98.44 219 ALA B CA 1
ATOM 4806 C C . ALA B 1 219 ? 4.488 -0.009 -4.684 1 98.44 219 ALA B C 1
ATOM 4808 O O . ALA B 1 219 ? 5.695 0.213 -4.562 1 98.44 219 ALA B O 1
ATOM 4809 N N . ILE B 1 220 ? 3.59 0.472 -3.9 1 98.44 220 ILE B N 1
ATOM 4810 C CA . ILE B 1 220 ? 3.879 1.126 -2.629 1 98.44 220 ILE B CA 1
ATOM 4811 C C . ILE B 1 220 ? 3.426 0.235 -1.475 1 98.44 220 ILE B C 1
ATOM 4813 O O . ILE B 1 220 ? 2.25 -0.124 -1.384 1 98.44 220 ILE B O 1
ATOM 4817 N N . HIS B 1 221 ? 4.316 -0.099 -0.635 1 97.88 221 HIS B N 1
ATOM 4818 C CA . HIS B 1 221 ? 4.027 -0.96 0.506 1 97.88 221 HIS B CA 1
ATOM 4819 C C . HIS B 1 221 ? 3.764 -0.138 1.764 1 97.88 221 HIS B C 1
ATOM 4821 O O . HIS B 1 221 ? 4.469 0.838 2.029 1 97.88 221 HIS B O 1
ATOM 4827 N N . THR B 1 222 ? 2.715 -0.513 2.5 1 97.12 222 THR B N 1
ATOM 4828 C CA . THR B 1 222 ? 2.365 0.338 3.631 1 97.12 222 THR B CA 1
ATOM 4829 C C . THR B 1 222 ? 2.467 -0.436 4.941 1 97.12 222 THR B C 1
ATOM 4831 O O . THR B 1 222 ? 2.465 -1.669 4.941 1 97.12 222 THR B O 1
ATOM 4834 N N . VAL B 1 223 ? 2.643 0.227 5.98 1 91.5 223 VAL B N 1
ATOM 4835 C CA . VAL B 1 223 ? 2.523 -0.255 7.352 1 91.5 223 VAL B CA 1
ATOM 4836 C C . VAL B 1 223 ? 1.393 0.485 8.062 1 91.5 223 VAL B C 1
ATOM 4838 O O . VAL B 1 223 ? 1.258 1.703 7.926 1 91.5 223 VAL B O 1
ATOM 4841 N N . ASP B 1 224 ? 0.639 -0.272 8.75 1 88.31 224 ASP B N 1
ATOM 4842 C CA . ASP B 1 224 ? -0.488 0.325 9.461 1 88.31 224 ASP B CA 1
ATOM 4843 C C . ASP B 1 224 ? -0.046 1.55 10.258 1 88.31 224 ASP B C 1
ATOM 4845 O O . ASP B 1 224 ? 0.896 1.475 11.055 1 88.31 224 ASP B O 1
ATOM 4849 N N . ASP B 1 225 ? -0.756 2.553 10.07 1 83.75 225 ASP B N 1
ATOM 4850 C CA . ASP B 1 225 ? -0.321 3.854 10.57 1 83.75 225 ASP B CA 1
ATOM 4851 C C . ASP B 1 225 ? -0.262 3.863 12.094 1 83.75 225 ASP B C 1
ATOM 4853 O O . ASP B 1 225 ? 0.628 4.48 12.688 1 83.75 225 ASP B O 1
ATOM 4857 N N . ASP B 1 226 ? -1.121 3.197 12.766 1 82.81 226 ASP B N 1
ATOM 4858 C CA . ASP B 1 226 ? -1.21 3.238 14.227 1 82.81 226 ASP B CA 1
ATOM 4859 C C . ASP B 1 226 ? -0.082 2.436 14.867 1 82.81 226 ASP B C 1
ATOM 4861 O O . ASP B 1 226 ? 0.252 2.648 16.031 1 82.81 226 ASP B O 1
ATOM 4865 N N . THR B 1 227 ? 0.489 1.571 14.031 1 84.38 227 THR B N 1
ATOM 4866 C CA . THR B 1 227 ? 1.535 0.72 14.586 1 84.38 227 THR B CA 1
ATOM 4867 C C . THR B 1 227 ? 2.854 0.933 13.844 1 84.38 227 THR B C 1
ATOM 4869 O O . THR B 1 227 ? 3.783 0.133 13.977 1 84.38 227 THR B O 1
ATOM 4872 N N . ASP B 1 228 ? 2.824 1.896 13.023 1 91.5 228 ASP B N 1
ATOM 4873 C CA . ASP B 1 228 ? 4.066 2.238 12.336 1 91.5 228 ASP B CA 1
ATOM 4874 C C . ASP B 1 228 ? 4.973 3.082 13.227 1 91.5 228 ASP B C 1
ATOM 4876 O O . ASP B 1 228 ? 5.016 4.309 13.094 1 91.5 228 ASP B O 1
ATOM 4880 N N . TYR B 1 229 ? 5.77 2.512 14.023 1 86.62 229 TYR B N 1
ATOM 4881 C CA . TYR B 1 229 ? 6.621 3.213 14.977 1 86.62 229 TYR B CA 1
ATOM 4882 C C . TYR B 1 229 ? 7.902 3.703 14.305 1 86.62 229 TYR B C 1
ATOM 4884 O O . TYR B 1 229 ? 8.727 4.363 14.945 1 86.62 229 TYR B O 1
ATOM 4892 N N . VAL B 1 230 ? 8.031 3.377 13.031 1 88.81 230 VAL B N 1
ATOM 4893 C CA . VAL B 1 230 ? 9.227 3.764 12.289 1 88.81 230 VAL B CA 1
ATOM 4894 C C . VAL B 1 230 ? 8.984 5.09 11.57 1 88.81 230 VAL B C 1
ATOM 4896 O O . VAL B 1 230 ? 9.711 6.059 11.781 1 88.81 230 VAL B O 1
ATOM 4899 N N . ALA B 1 231 ? 7.867 5.141 10.82 1 91.25 231 ALA B N 1
ATOM 4900 C CA . ALA B 1 231 ? 7.691 6.281 9.922 1 91.25 231 ALA B CA 1
ATOM 4901 C C . ALA B 1 231 ? 6.641 7.246 10.469 1 91.25 231 ALA B C 1
ATOM 4903 O O . ALA B 1 231 ? 6.59 8.406 10.062 1 91.25 231 ALA B O 1
ATOM 4904 N N . ASN B 1 232 ? 5.746 6.738 11.297 1 90.75 232 ASN B N 1
ATOM 4905 C CA . ASN B 1 232 ? 4.789 7.613 11.969 1 90.75 232 ASN B CA 1
ATOM 4906 C C . ASN B 1 232 ? 5.32 8.102 13.312 1 90.75 232 ASN B C 1
ATOM 4908 O O . ASN B 1 232 ? 5.152 7.434 14.328 1 90.75 232 ASN B O 1
ATOM 4912 N N . THR B 1 233 ? 5.812 9.258 13.336 1 80.44 233 THR B N 1
ATOM 4913 C CA . THR B 1 233 ? 6.449 9.805 14.531 1 80.44 233 THR B CA 1
ATOM 4914 C C . THR B 1 233 ? 5.406 10.148 15.586 1 80.44 233 THR B C 1
ATOM 4916 O O . THR B 1 233 ? 5.742 10.359 16.75 1 80.44 233 THR B O 1
ATOM 4919 N N . ASP B 1 234 ? 4.145 10.164 15.188 1 84.94 234 ASP B N 1
ATOM 4920 C CA . ASP B 1 234 ? 3.076 10.523 16.125 1 84.94 234 ASP B CA 1
ATOM 4921 C C . ASP B 1 234 ? 2.336 9.281 16.609 1 84.94 234 ASP B C 1
ATOM 4923 O O . ASP B 1 234 ? 1.309 9.391 17.281 1 84.94 234 ASP B O 1
ATOM 4927 N N . ALA B 1 235 ? 2.871 8.141 16.234 1 86.44 235 ALA B N 1
ATOM 4928 C CA . ALA B 1 235 ? 2.248 6.918 16.734 1 86.44 235 ALA B CA 1
ATOM 4929 C C . ALA B 1 235 ? 2.186 6.922 18.266 1 86.44 235 ALA B C 1
ATOM 4931 O O . ALA B 1 235 ? 3.115 7.387 18.922 1 86.44 235 ALA B O 1
ATOM 4932 N N . TYR B 1 236 ? 1.129 6.418 18.797 1 87.56 236 TYR B N 1
ATOM 4933 C CA . TYR B 1 236 ? 0.928 6.426 20.234 1 87.56 236 TYR B CA 1
ATOM 4934 C C . TYR B 1 236 ? 1.994 5.594 20.938 1 87.56 236 TYR B C 1
ATOM 4936 O O . TYR B 1 236 ? 2.273 4.461 20.547 1 87.56 236 TYR B O 1
ATOM 4944 N N . CYS B 1 237 ? 2.566 6.176 21.828 1 88.19 237 CYS B N 1
ATOM 4945 C CA . CYS B 1 237 ? 3.539 5.566 22.734 1 88.19 237 CYS B CA 1
ATOM 4946 C C . CYS B 1 237 ? 3.336 6.051 24.172 1 88.19 237 CYS B C 1
ATOM 4948 O O . CYS B 1 237 ? 3.537 7.227 24.469 1 88.19 237 CYS B O 1
ATOM 4950 N N . TYR B 1 238 ? 2.963 5.156 24.984 1 90.25 238 TYR B N 1
ATOM 4951 C CA . TYR B 1 238 ? 2.625 5.508 26.359 1 90.25 238 TYR B CA 1
ATOM 4952 C C . TYR B 1 238 ? 3.797 6.195 27.047 1 90.25 238 TYR B C 1
ATOM 4954 O O . TYR B 1 238 ? 3.617 7.207 27.734 1 90.25 238 TYR B O 1
ATOM 4962 N N . ARG B 1 239 ? 4.934 5.625 26.906 1 92.31 239 ARG B N 1
ATOM 4963 C CA . ARG B 1 239 ? 6.105 6.215 27.547 1 92.31 239 ARG B CA 1
ATOM 4964 C C . ARG B 1 239 ? 6.328 7.645 27.078 1 92.31 239 ARG B C 1
ATOM 4966 O O . ARG B 1 239 ? 6.672 8.523 27.859 1 92.31 239 ARG B O 1
ATOM 4973 N N . ARG B 1 240 ? 6.172 7.875 25.797 1 92.5 240 ARG B N 1
ATOM 4974 C CA . ARG B 1 240 ? 6.312 9.227 25.266 1 92.5 240 ARG B CA 1
ATOM 4975 C C . ARG B 1 240 ? 5.297 10.172 25.891 1 92.5 240 ARG B C 1
ATOM 4977 O O . ARG B 1 240 ? 5.621 11.312 26.219 1 92.5 240 ARG B O 1
ATOM 4984 N N . GLU B 1 241 ? 4.098 9.695 26.125 1 93.5 241 GLU B N 1
ATOM 4985 C CA . GLU B 1 241 ? 3.059 10.516 26.75 1 93.5 241 GLU B CA 1
ATOM 4986 C C . GLU B 1 241 ? 3.428 10.898 28.172 1 93.5 241 GLU B C 1
ATOM 4988 O O . GLU B 1 241 ? 3.195 12.031 28.609 1 93.5 241 GLU B O 1
ATOM 4993 N N . VAL B 1 242 ? 3.98 9.945 28.844 1 95.38 242 VAL B N 1
ATOM 4994 C CA . VAL B 1 242 ? 4.398 10.188 30.219 1 95.38 242 VAL B CA 1
ATOM 4995 C C . VAL B 1 242 ? 5.512 11.234 30.234 1 95.38 242 VAL B C 1
ATOM 4997 O O . VAL B 1 242 ? 5.465 12.188 31.016 1 95.38 242 VAL B O 1
ATOM 5000 N N . LEU B 1 243 ? 6.469 11.117 29.391 1 96.12 243 LEU B N 1
ATOM 5001 C CA . LEU B 1 243 ? 7.602 12.031 29.328 1 96.12 243 LEU B CA 1
ATOM 5002 C C . LEU B 1 243 ? 7.148 13.43 28.922 1 96.12 243 LEU B C 1
ATOM 5004 O O . LEU B 1 243 ? 7.641 14.422 29.453 1 96.12 243 LEU B O 1
ATOM 5008 N N . TRP B 1 244 ? 6.254 13.469 28.016 1 96.69 244 TRP B N 1
ATOM 5009 C CA . TRP B 1 244 ? 5.723 14.766 27.578 1 96.69 244 TRP B CA 1
ATOM 5010 C C . TRP B 1 244 ? 4.957 15.438 28.703 1 96.69 244 TRP B C 1
ATOM 5012 O O . TRP B 1 244 ? 5.059 16.656 28.891 1 96.69 244 TRP B O 1
ATOM 5022 N N . ALA B 1 245 ? 4.195 14.672 29.438 1 97.06 245 ALA B N 1
ATOM 5023 C CA . ALA B 1 245 ? 3.5 15.219 30.609 1 97.06 245 ALA B CA 1
ATOM 5024 C C . ALA B 1 245 ? 4.488 15.797 31.609 1 97.06 245 ALA B C 1
ATOM 5026 O O . ALA B 1 245 ? 4.242 16.859 32.188 1 97.06 245 ALA B O 1
ATOM 5027 N N . MET B 1 246 ? 5.559 15.094 31.812 1 97.25 246 MET B N 1
ATOM 5028 C CA . MET B 1 246 ? 6.609 15.594 32.688 1 97.25 246 MET B CA 1
ATOM 5029 C C . MET B 1 246 ? 7.184 16.906 32.156 1 97.25 246 MET B C 1
ATOM 5031 O O . MET B 1 246 ? 7.363 17.859 32.906 1 97.25 246 MET B O 1
ATOM 5035 N N . ALA B 1 247 ? 7.449 16.953 30.875 1 97.44 247 ALA B N 1
ATOM 5036 C CA . ALA B 1 247 ? 7.992 18.141 30.234 1 97.44 247 ALA B CA 1
ATOM 5037 C C . ALA B 1 247 ? 7.039 19.328 30.391 1 97.44 247 ALA B C 1
ATOM 5039 O O . ALA B 1 247 ? 7.465 20.438 30.719 1 97.44 247 ALA B O 1
ATOM 5040 N N . LYS B 1 248 ? 5.75 19.094 30.188 1 96.88 248 LYS B N 1
ATOM 5041 C CA . LYS B 1 248 ? 4.738 20.141 30.25 1 96.88 248 LYS B CA 1
ATOM 5042 C C . LYS B 1 248 ? 4.688 20.766 31.641 1 96.88 248 LYS B C 1
ATOM 5044 O O . LYS B 1 248 ? 4.402 21.953 31.781 1 96.88 248 LYS B O 1
ATOM 5049 N N . ASN B 1 249 ? 5.039 19.984 32.594 1 95.12 249 ASN B N 1
ATOM 5050 C CA . ASN B 1 249 ? 4.945 20.438 33.969 1 95.12 249 ASN B CA 1
ATOM 5051 C C . ASN B 1 249 ? 6.293 20.953 34.469 1 95.12 249 ASN B C 1
ATOM 5053 O O . ASN B 1 249 ? 6.398 21.391 35.625 1 95.12 249 ASN B O 1
ATOM 5057 N N . SER B 1 250 ? 7.285 20.859 33.719 1 96.31 250 SER B N 1
ATOM 5058 C CA . SER B 1 250 ? 8.586 21.422 34.094 1 96.31 250 SER B CA 1
ATOM 5059 C C . SER B 1 250 ? 8.531 22.938 34.219 1 96.31 250 SER B C 1
ATOM 5061 O O . SER B 1 250 ? 7.637 23.578 33.656 1 96.31 250 SER B O 1
ATOM 5063 N N . SER B 1 251 ? 9.531 23.484 34.906 1 95.69 251 SER B N 1
ATOM 5064 C CA . SER B 1 251 ? 9.609 24.938 35.062 1 95.69 251 SER B CA 1
ATOM 5065 C C . SER B 1 251 ? 9.766 25.641 33.719 1 95.69 251 SER B C 1
ATOM 5067 O O . SER B 1 251 ? 9.164 26.688 33.5 1 95.69 251 SER B O 1
ATOM 5069 N N . MET B 1 252 ? 10.508 25.047 32.844 1 95.19 252 MET B N 1
ATOM 5070 C CA . MET B 1 252 ? 10.797 25.656 31.547 1 95.19 252 MET B CA 1
ATOM 5071 C C . MET B 1 252 ? 9.531 25.781 30.703 1 95.19 252 MET B C 1
ATOM 5073 O O . MET B 1 252 ? 9.234 26.844 30.172 1 95.19 252 MET B O 1
ATOM 5077 N N . LEU B 1 253 ? 8.789 24.719 30.547 1 96.5 253 LEU B N 1
ATOM 5078 C CA . LEU B 1 253 ? 7.613 24.734 29.688 1 96.5 253 LEU B CA 1
ATOM 5079 C C . LEU B 1 253 ? 6.473 25.516 30.344 1 96.5 253 LEU B C 1
ATOM 5081 O O . LEU B 1 253 ? 5.66 26.125 29.656 1 96.5 253 LEU B O 1
ATOM 5085 N N . ARG B 1 254 ? 6.41 25.484 31.672 1 97.06 254 ARG B N 1
ATOM 5086 C CA . ARG B 1 254 ? 5.43 26.312 32.344 1 97.06 254 ARG B CA 1
ATOM 5087 C C . ARG B 1 254 ? 5.691 27.797 32.094 1 97.06 254 ARG B C 1
ATOM 5089 O O . ARG B 1 254 ? 4.754 28.562 31.875 1 97.06 254 ARG B O 1
ATOM 5096 N N . ALA B 1 255 ? 6.953 28.125 32.188 1 97.19 255 ALA B N 1
ATOM 5097 C CA . ALA B 1 255 ? 7.316 29.516 31.906 1 97.19 255 ALA B CA 1
ATOM 5098 C C . ALA B 1 255 ? 6.941 29.906 30.484 1 97.19 255 ALA B C 1
ATOM 5100 O O . ALA B 1 255 ? 6.43 31 30.234 1 97.19 255 ALA B O 1
ATOM 5101 N N . TYR B 1 256 ? 7.238 29 29.547 1 97.12 256 TYR B N 1
ATOM 5102 C CA . TYR B 1 256 ? 6.906 29.266 28.141 1 97.12 256 TYR B CA 1
ATOM 5103 C C . TYR B 1 256 ? 5.402 29.422 27.969 1 97.12 256 TYR B C 1
ATOM 5105 O O . TYR B 1 256 ? 4.945 30.297 27.219 1 97.12 256 TYR B O 1
ATOM 5113 N N . GLN B 1 257 ? 4.59 28.562 28.594 1 97.19 257 GLN B N 1
ATOM 5114 C CA . GLN B 1 257 ? 3.135 28.641 28.531 1 97.19 257 GLN B CA 1
ATOM 5115 C C . GLN B 1 257 ? 2.627 29.953 29.125 1 97.19 257 GLN B C 1
ATOM 5117 O O . GLN B 1 257 ? 1.7 30.562 28.594 1 97.19 257 GLN B O 1
ATOM 5122 N N . ASN B 1 258 ? 3.275 30.391 30.203 1 97.94 258 ASN B N 1
ATOM 5123 C CA . ASN B 1 258 ? 2.867 31.625 30.859 1 97.94 258 ASN B CA 1
ATOM 5124 C C . ASN B 1 258 ? 3.123 32.844 29.969 1 97.94 258 ASN B C 1
ATOM 5126 O O . ASN B 1 258 ? 2.283 33.75 29.875 1 97.94 258 ASN B O 1
ATOM 5130 N N . VAL B 1 259 ? 4.254 32.844 29.344 1 97.88 259 VAL B N 1
ATOM 5131 C CA . VAL B 1 259 ? 4.625 33.938 28.469 1 97.88 259 VAL B CA 1
ATOM 5132 C C . VAL B 1 259 ? 3.643 34.031 27.312 1 97.88 259 VAL B C 1
ATOM 5134 O O . VAL B 1 259 ? 3.334 35.125 26.844 1 97.88 259 VAL B O 1
ATOM 5137 N N . ASN B 1 260 ? 3.074 32.938 26.891 1 98.25 260 ASN B N 1
ATOM 5138 C CA . ASN B 1 260 ? 2.191 32.906 25.719 1 98.25 260 ASN B CA 1
ATOM 5139 C C . ASN B 1 260 ? 0.733 32.719 26.125 1 98.25 260 ASN B C 1
ATOM 5141 O O . ASN B 1 260 ? -0.112 32.375 25.297 1 98.25 260 ASN B O 1
ATOM 5145 N N . ALA B 1 261 ? 0.451 32.875 27.375 1 98.19 261 ALA B N 1
ATOM 5146 C CA . ALA B 1 261 ? -0.886 32.625 27.922 1 98.19 261 ALA B CA 1
ATOM 5147 C C . ALA B 1 261 ? -1.927 33.5 27.203 1 98.19 261 ALA B C 1
ATOM 5149 O O . ALA B 1 261 ? -3.049 33.031 26.953 1 98.19 261 ALA B O 1
ATOM 5150 N N . GLY B 1 262 ? -1.587 34.719 26.922 1 98.38 262 GLY B N 1
ATOM 5151 C CA . GLY B 1 262 ? -2.5 35.594 26.219 1 98.38 262 GLY B CA 1
ATOM 5152 C C . GLY B 1 262 ? -2.867 35.094 24.828 1 98.38 262 GLY B C 1
ATOM 5153 O O . GLY B 1 262 ? -4.023 35.188 24.422 1 98.38 262 GLY B O 1
ATOM 5154 N N . LEU B 1 263 ? -1.908 34.594 24.125 1 98.62 263 LEU B N 1
ATOM 5155 C CA . LEU B 1 263 ? -2.156 34.031 22.797 1 98.62 263 LEU B CA 1
ATOM 5156 C C . LEU B 1 263 ? -3.061 32.812 22.875 1 98.62 263 LEU B C 1
ATOM 5158 O O . LEU B 1 263 ? -3.99 32.656 22.078 1 98.62 263 LEU B O 1
ATOM 5162 N N . PHE B 1 264 ? -2.811 31.906 23.828 1 98.69 264 PHE B N 1
ATOM 5163 C CA . PHE B 1 264 ? -3.629 30.719 24.016 1 98.69 264 PHE B CA 1
ATOM 5164 C C . PHE B 1 264 ? -5.074 31.094 24.312 1 98.69 264 PHE B C 1
ATOM 5166 O O . PHE B 1 264 ? -6.004 30.531 23.734 1 98.69 264 PHE B O 1
ATOM 5173 N N . ALA B 1 265 ? -5.223 32.062 25.172 1 98.56 265 ALA B N 1
ATOM 5174 C CA . ALA B 1 265 ? -6.555 32.531 25.547 1 98.56 265 ALA B CA 1
ATOM 5175 C C . ALA B 1 265 ? -7.277 33.156 24.359 1 98.56 265 ALA B C 1
ATOM 5177 O O . ALA B 1 265 ? -8.469 32.938 24.156 1 98.56 265 ALA B O 1
ATOM 5178 N N . ASN B 1 266 ? -6.574 34 23.688 1 98.31 266 ASN B N 1
ATOM 5179 C CA . ASN B 1 266 ? -7.141 34.625 22.5 1 98.31 266 ASN B CA 1
ATOM 5180 C C . ASN B 1 266 ? -7.602 33.594 21.469 1 98.31 266 ASN B C 1
ATOM 5182 O O . ASN B 1 266 ? -8.719 33.688 20.953 1 98.31 266 ASN B O 1
ATOM 5186 N N . LEU B 1 267 ? -6.797 32.594 21.156 1 98.69 267 LEU B N 1
ATOM 5187 C CA . LEU B 1 267 ? -7.129 31.578 20.172 1 98.69 267 LEU B CA 1
ATOM 5188 C C . LEU B 1 267 ? -8.266 30.688 20.672 1 98.69 267 LEU B C 1
ATOM 5190 O O . LEU B 1 267 ? -9.07 30.203 19.875 1 98.69 267 LEU B O 1
ATOM 5194 N N . THR B 1 268 ? -8.258 30.469 22 1 98.81 268 THR B N 1
ATOM 5195 C CA . THR B 1 268 ? -9.383 29.734 22.578 1 98.81 268 THR B CA 1
ATOM 5196 C C . THR B 1 268 ? -10.703 30.422 22.25 1 98.81 268 THR B C 1
ATOM 5198 O O . THR B 1 268 ? -11.656 29.781 21.828 1 98.81 268 THR B O 1
ATOM 5201 N N . ARG B 1 269 ? -10.742 31.688 22.406 1 98.44 269 ARG B N 1
ATOM 5202 C CA . ARG B 1 269 ? -11.945 32.469 22.125 1 98.44 269 ARG B CA 1
ATOM 5203 C C . ARG B 1 269 ? -12.266 32.469 20.641 1 98.44 269 ARG B C 1
ATOM 5205 O O . ARG B 1 269 ? -13.406 32.219 20.234 1 98.44 269 ARG B O 1
ATOM 5212 N N . LEU B 1 270 ? -11.289 32.688 19.844 1 98.19 270 LEU B N 1
ATOM 5213 C CA . LEU B 1 270 ? -11.477 32.844 18.406 1 98.19 270 LEU B CA 1
ATOM 5214 C C . LEU B 1 270 ? -11.812 31.516 17.734 1 98.19 270 LEU B C 1
ATOM 5216 O O . LEU B 1 270 ? -12.594 31.484 16.781 1 98.19 270 LEU B O 1
ATOM 5220 N N . SER B 1 271 ? -11.25 30.422 18.156 1 98.12 271 SER B N 1
ATOM 5221 C CA . SER B 1 271 ? -11.391 29.125 17.531 1 98.12 271 SER B CA 1
ATOM 5222 C C . SER B 1 271 ? -12.609 28.375 18.062 1 98.12 271 SER B C 1
ATOM 5224 O O . SER B 1 271 ? -13.102 27.438 17.422 1 98.12 271 SER B O 1
ATOM 5226 N N . GLY B 1 272 ? -13.016 28.719 19.281 1 98.25 272 GLY B N 1
ATOM 5227 C CA . GLY B 1 272 ? -14.148 28.031 19.891 1 98.25 272 GLY B CA 1
ATOM 5228 C C . GLY B 1 272 ? -13.758 26.734 20.578 1 98.25 272 GLY B C 1
ATOM 5229 O O . GLY B 1 272 ? -14.625 25.922 20.922 1 98.25 272 GLY B O 1
ATOM 5230 N N . GLN B 1 273 ? -12.5 26.484 20.766 1 97.75 273 GLN B N 1
ATOM 5231 C CA . GLN B 1 273 ? -12.016 25.344 21.531 1 97.75 273 GLN B CA 1
ATOM 5232 C C . GLN B 1 273 ? -10.875 25.734 22.453 1 97.75 273 GLN B C 1
ATOM 5234 O O . GLN B 1 273 ? -10.148 26.703 22.172 1 97.75 273 GLN B O 1
ATOM 5239 N N . PHE B 1 274 ? -10.781 25.016 23.562 1 98.31 274 PHE B N 1
ATOM 5240 C CA . PHE B 1 274 ? -9.695 25.266 24.5 1 98.31 274 PHE B CA 1
ATOM 5241 C C . PHE B 1 274 ? -8.344 24.938 23.875 1 98.31 274 PHE B C 1
ATOM 5243 O O . PHE B 1 274 ? -8.086 23.781 23.516 1 98.31 274 PHE B O 1
ATOM 5250 N N . VAL B 1 275 ? -7.469 26.016 23.688 1 98.56 275 VAL B N 1
ATOM 5251 C CA . VAL B 1 275 ? -6.191 25.844 23 1 98.56 275 VAL B CA 1
ATOM 5252 C C . VAL B 1 275 ? -5.066 25.734 24.016 1 98.56 275 VAL B C 1
ATOM 5254 O O . VAL B 1 275 ? -4.945 26.578 24.922 1 98.56 275 VAL B O 1
ATOM 5257 N N . THR B 1 276 ? -4.293 24.641 23.953 1 97.69 276 THR B N 1
ATOM 5258 C CA . THR B 1 276 ? -3.127 24.359 24.781 1 97.69 276 THR B CA 1
ATOM 5259 C C . THR B 1 276 ? -1.91 24.047 23.922 1 97.69 276 THR B C 1
ATOM 5261 O O . THR B 1 276 ? -1.967 24.156 22.688 1 97.69 276 THR B O 1
ATOM 5264 N N . VAL B 1 277 ? -0.812 23.688 24.562 1 97.62 277 VAL B N 1
ATOM 5265 C CA . VAL B 1 277 ? 0.399 23.312 23.844 1 97.62 277 VAL B CA 1
ATOM 5266 C C . VAL B 1 277 ? 0.144 22.047 23.031 1 97.62 277 VAL B C 1
ATOM 5268 O O . VAL B 1 277 ? 0.854 21.766 22.062 1 97.62 277 VAL B O 1
ATOM 5271 N N . ASP B 1 278 ? -0.927 21.328 23.359 1 96.75 278 ASP B N 1
ATOM 5272 C CA . ASP B 1 278 ? -1.171 20.016 22.766 1 96.75 278 ASP B CA 1
ATOM 5273 C C . ASP B 1 278 ? -1.93 20.156 21.453 1 96.75 278 ASP B C 1
ATOM 5275 O O . ASP B 1 278 ? -1.779 19.312 20.562 1 96.75 278 ASP B O 1
ATOM 5279 N N . ASN B 1 279 ? -2.797 21.188 21.344 1 97.69 279 ASN B N 1
ATOM 5280 C CA . ASN B 1 279 ? -3.654 21.234 20.172 1 97.69 279 ASN B CA 1
ATOM 5281 C C . ASN B 1 279 ? -3.5 22.562 19.422 1 97.69 279 ASN B C 1
ATOM 5283 O O . ASN B 1 279 ? -4.266 22.859 18.5 1 97.69 279 ASN B O 1
ATOM 5287 N N . PHE B 1 280 ? -2.496 23.312 19.828 1 98.31 280 PHE B N 1
ATOM 5288 C CA . PHE B 1 280 ? -2.186 24.594 19.188 1 98.31 280 PHE B CA 1
ATOM 5289 C C . PHE B 1 280 ? -2.008 24.406 17.688 1 98.31 280 PHE B C 1
ATOM 5291 O O . PHE B 1 280 ? -2.455 25.25 16.906 1 98.31 280 PHE B O 1
ATOM 5298 N N . TRP B 1 281 ? -1.453 23.312 17.297 1 97.12 281 TRP B N 1
ATOM 5299 C CA . TRP B 1 281 ? -1.105 23.031 15.906 1 97.12 281 TRP B CA 1
ATOM 5300 C C . TRP B 1 281 ? -2.357 22.922 15.039 1 97.12 281 TRP B C 1
ATOM 5302 O O . TRP B 1 281 ? -2.322 23.219 13.844 1 97.12 281 TRP B O 1
ATOM 5312 N N . VAL B 1 282 ? -3.463 22.562 15.594 1 98.12 282 VAL B N 1
ATOM 5313 C CA . VAL B 1 282 ? -4.695 22.375 14.836 1 98.12 282 VAL B CA 1
ATOM 5314 C C . VAL B 1 282 ? -5.133 23.688 14.211 1 98.12 282 VAL B C 1
ATOM 5316 O O . VAL B 1 282 ? -5.449 23.75 13.023 1 98.12 282 VAL B O 1
ATOM 5319 N N . VAL B 1 283 ? -5.078 24.688 15.039 1 98.5 283 VAL B N 1
ATOM 5320 C CA . VAL B 1 283 ? -5.508 26 14.578 1 98.5 283 VAL B CA 1
ATOM 5321 C C . VAL B 1 283 ? -4.504 26.547 13.57 1 98.5 283 VAL B C 1
ATOM 5323 O O . VAL B 1 283 ? -4.887 27 12.484 1 98.5 283 VAL B O 1
ATOM 5326 N N . ARG B 1 284 ? -3.273 26.453 13.906 1 97.69 284 ARG B N 1
ATOM 5327 C CA . ARG B 1 284 ? -2.227 26.984 13.031 1 97.69 284 ARG B CA 1
ATOM 5328 C C . ARG B 1 284 ? -2.217 26.266 11.688 1 97.69 284 ARG B C 1
ATOM 5330 O O . ARG B 1 284 ? -2.113 26.906 10.641 1 97.69 284 ARG B O 1
ATOM 5337 N N . ASP B 1 285 ? -2.283 24.969 11.719 1 97.19 285 ASP B N 1
ATOM 5338 C CA . ASP B 1 285 ? -2.236 24.156 10.508 1 97.19 285 ASP B CA 1
ATOM 5339 C C . ASP B 1 285 ? -3.43 24.453 9.602 1 97.19 285 ASP B C 1
ATOM 5341 O O . ASP B 1 285 ? -3.273 24.609 8.391 1 97.19 285 ASP B O 1
ATOM 5345 N N . ALA B 1 286 ? -4.602 24.516 10.195 1 98.31 286 ALA B N 1
ATOM 5346 C CA . ALA B 1 286 ? -5.797 24.844 9.414 1 98.31 286 ALA B CA 1
ATOM 5347 C C . ALA B 1 286 ? -5.652 26.188 8.727 1 98.31 286 ALA B C 1
ATOM 5349 O O . ALA B 1 286 ? -5.898 26.312 7.52 1 98.31 286 ALA B O 1
ATOM 5350 N N . LEU B 1 287 ? -5.211 27.156 9.453 1 98.31 287 LEU B N 1
ATOM 5351 C CA . LEU B 1 287 ? -5.074 28.5 8.914 1 98.31 287 LEU B CA 1
ATOM 5352 C C . LEU B 1 287 ? -4.012 28.547 7.824 1 98.31 287 LEU B C 1
ATOM 5354 O O . LEU B 1 287 ? -4.164 29.266 6.828 1 98.31 287 LEU B O 1
ATOM 5358 N N . GLN B 1 288 ? -2.924 27.828 8.039 1 97.31 288 GLN B N 1
ATOM 5359 C CA . GLN B 1 288 ? -1.874 27.781 7.023 1 97.31 288 GLN B CA 1
ATOM 5360 C C . GLN B 1 288 ? -2.41 27.234 5.703 1 97.31 288 GLN B C 1
ATOM 5362 O O . GLN B 1 288 ? -2.154 27.812 4.641 1 97.31 288 GLN B O 1
ATOM 5367 N N . ILE B 1 289 ? -3.109 26.188 5.75 1 98 289 ILE B N 1
ATOM 5368 C CA . ILE B 1 289 ? -3.629 25.516 4.562 1 98 289 ILE B CA 1
ATOM 5369 C C . ILE B 1 289 ? -4.695 26.391 3.904 1 98 289 ILE B C 1
ATOM 5371 O O . ILE B 1 289 ? -4.742 26.516 2.678 1 98 289 ILE B O 1
ATOM 5375 N N . GLU B 1 290 ? -5.543 27 4.73 1 98.5 290 GLU B N 1
ATOM 5376 C CA . GLU B 1 290 ? -6.531 27.938 4.211 1 98.5 290 GLU B CA 1
ATOM 5377 C C . GLU B 1 290 ? -5.859 29.109 3.506 1 98.5 290 GLU B C 1
ATOM 5379 O O . GLU B 1 290 ? -6.34 29.578 2.469 1 98.5 290 GLU B O 1
ATOM 5384 N N . GLN B 1 291 ? -4.805 29.578 4.074 1 97.5 291 GLN B N 1
ATOM 5385 C CA . GLN B 1 291 ? -4.059 30.656 3.439 1 97.5 291 GLN B CA 1
ATOM 5386 C C . GLN B 1 291 ? -3.496 30.219 2.09 1 97.5 291 GLN B C 1
ATOM 5388 O O . GLN B 1 291 ? -3.514 30.984 1.128 1 97.5 291 GLN B O 1
ATOM 5393 N N . ILE B 1 292 ? -3.029 29.031 1.983 1 96.31 292 ILE B N 1
ATOM 5394 C CA . ILE B 1 292 ? -2.42 28.5 0.767 1 96.31 292 ILE B CA 1
ATOM 5395 C C . ILE B 1 292 ? -3.482 28.344 -0.318 1 96.31 292 ILE B C 1
ATOM 5397 O O . ILE B 1 292 ? -3.252 28.703 -1.477 1 96.31 292 ILE B O 1
ATOM 5401 N N . HIS B 1 293 ? -4.672 28 0.02 1 97.44 293 HIS B N 1
ATOM 5402 C CA . HIS B 1 293 ? -5.625 27.562 -0.993 1 97.44 293 HIS B CA 1
ATOM 5403 C C . HIS B 1 293 ? -6.77 28.547 -1.142 1 97.44 293 HIS B C 1
ATOM 5405 O O . HIS B 1 293 ? -7.477 28.547 -2.15 1 97.44 293 HIS B O 1
ATOM 5411 N N . ALA B 1 294 ? -6.965 29.359 -0.119 1 97.81 294 ALA B N 1
ATOM 5412 C CA . ALA B 1 294 ? -8.125 30.234 -0.117 1 97.81 294 ALA B CA 1
ATOM 5413 C C . ALA B 1 294 ? -7.82 31.547 0.602 1 97.81 294 ALA B C 1
ATOM 5415 O O . ALA B 1 294 ? -8.609 32 1.426 1 97.81 294 ALA B O 1
ATOM 5416 N N . ASN B 1 295 ? -6.746 32.188 0.351 1 97.25 295 ASN B N 1
ATOM 5417 C CA . ASN B 1 295 ? -6.234 33.344 1.079 1 97.25 295 ASN B CA 1
ATOM 5418 C C . ASN B 1 295 ? -7.238 34.469 1.089 1 97.25 295 ASN B C 1
ATOM 5420 O O . ASN B 1 295 ? -7.527 35.062 2.143 1 97.25 295 ASN B O 1
ATOM 5424 N N . GLU B 1 296 ? -7.773 34.875 -0.079 1 97.38 296 GLU B N 1
ATOM 5425 C CA . GLU B 1 296 ? -8.703 35.969 -0.166 1 97.38 296 GLU B CA 1
ATOM 5426 C C . GLU B 1 296 ? -9.984 35.719 0.619 1 97.38 296 GLU B C 1
ATOM 5428 O O . GLU B 1 296 ? -10.445 36.562 1.387 1 97.38 296 GLU B O 1
ATOM 5433 N N . THR B 1 297 ? -10.453 34.5 0.425 1 98.06 297 THR B N 1
ATOM 5434 C CA . THR B 1 297 ? -11.672 34.125 1.127 1 98.06 297 THR B CA 1
ATOM 5435 C C . THR B 1 297 ? -11.438 34.062 2.633 1 98.06 297 THR B C 1
ATOM 5437 O O . THR B 1 297 ? -12.273 34.5 3.418 1 98.06 297 THR B O 1
ATOM 5440 N N . LEU B 1 298 ? -10.297 33.469 3.041 1 98 298 LEU B N 1
ATOM 5441 C CA . LEU B 1 298 ? -9.93 33.375 4.449 1 98 298 LEU B CA 1
ATOM 5442 C C . LEU B 1 298 ? -10 34.719 5.137 1 98 298 LEU B C 1
ATOM 5444 O O . LEU B 1 298 ? -10.609 34.875 6.199 1 98 298 LEU B O 1
ATOM 5448 N N . ARG B 1 299 ? -9.531 35.781 4.523 1 97.06 299 ARG B N 1
ATOM 5449 C CA . ARG B 1 299 ? -9.414 37.094 5.113 1 97.06 299 ARG B CA 1
ATOM 5450 C C . ARG B 1 299 ? -10.781 37.781 5.203 1 97.06 299 ARG B C 1
ATOM 5452 O O . ARG B 1 299 ? -10.977 38.688 6.023 1 97.06 299 ARG B O 1
ATOM 5459 N N . VAL B 1 300 ? -11.672 37.312 4.363 1 97.88 300 VAL B N 1
ATOM 5460 C CA . VAL B 1 300 ? -13.016 37.875 4.363 1 97.88 300 VAL B CA 1
ATOM 5461 C C . VAL B 1 300 ? -13.867 37.188 5.43 1 97.88 300 VAL B C 1
ATOM 5463 O O . VAL B 1 300 ? -14.578 37.844 6.188 1 97.88 300 VAL B O 1
ATOM 5466 N N . VAL B 1 301 ? -13.711 35.875 5.562 1 97.44 301 VAL B N 1
ATOM 5467 C CA . VAL B 1 301 ? -14.656 35.125 6.387 1 97.44 301 VAL B CA 1
ATOM 5468 C C . VAL B 1 301 ? -14.102 34.969 7.805 1 97.44 301 VAL B C 1
ATOM 5470 O O . VAL B 1 301 ? -14.859 34.75 8.75 1 97.44 301 VAL B O 1
ATOM 5473 N N . ASN B 1 302 ? -12.883 34.938 7.973 1 96.31 302 ASN B N 1
ATOM 5474 C CA . ASN B 1 302 ? -12.219 34.938 9.273 1 96.31 302 ASN B CA 1
ATOM 5475 C C . ASN B 1 302 ? -11.555 36.281 9.57 1 96.31 302 ASN B C 1
ATOM 5477 O O . ASN B 1 302 ? -10.328 36.406 9.477 1 96.31 302 ASN B O 1
ATOM 5481 N N . THR B 1 303 ? -12.258 37.188 10.148 1 95.62 303 THR B N 1
ATOM 5482 C CA . THR B 1 303 ? -11.883 38.594 10.219 1 95.62 303 THR B CA 1
ATOM 5483 C C . THR B 1 303 ? -10.75 38.812 11.219 1 95.62 303 THR B C 1
ATOM 5485 O O . THR B 1 303 ? -10.078 39.844 11.211 1 95.62 303 THR B O 1
ATOM 5488 N N . TRP B 1 304 ? -10.594 37.781 12.039 1 97.12 304 TRP B N 1
ATOM 5489 C CA . TRP B 1 304 ? -9.555 37.969 13.055 1 97.12 304 TRP B CA 1
ATOM 5490 C C . TRP B 1 304 ? -8.203 37.469 12.531 1 97.12 304 TRP B C 1
ATOM 5492 O O . TRP B 1 304 ? -7.172 37.719 13.156 1 97.12 304 TRP B O 1
ATOM 5502 N N . PHE B 1 305 ? -8.203 36.812 11.391 1 97.81 305 PHE B N 1
ATOM 5503 C CA . PHE B 1 305 ? -6.953 36.344 10.805 1 97.81 305 PHE B CA 1
ATOM 5504 C C . PHE B 1 305 ? -6.164 37.531 10.219 1 97.81 305 PHE B C 1
ATOM 5506 O O . PHE B 1 305 ? -6.699 38.312 9.43 1 97.81 305 PHE B O 1
ATOM 5513 N N . ASN B 1 306 ? -4.926 37.656 10.508 1 96.88 306 ASN B N 1
ATOM 5514 C CA . ASN B 1 306 ? -4 38.594 9.891 1 96.88 306 ASN B CA 1
ATOM 5515 C C . ASN B 1 306 ? -2.562 38.094 9.945 1 96.88 306 ASN B C 1
ATOM 5517 O O . ASN B 1 306 ? -2.254 37.188 10.719 1 96.88 306 ASN B O 1
ATOM 5521 N N . ASP B 1 307 ? -1.726 38.719 9.242 1 97.12 307 ASP B N 1
ATOM 5522 C CA . ASP B 1 307 ? -0.372 38.219 9.031 1 97.12 307 ASP B CA 1
ATOM 5523 C C . ASP B 1 307 ? 0.447 38.281 10.32 1 97.12 307 ASP B C 1
ATOM 5525 O O . ASP B 1 307 ? 1.281 37.406 10.578 1 97.12 307 ASP B O 1
ATOM 5529 N N . ASP B 1 308 ? 0.252 39.281 11.086 1 97.12 308 ASP B N 1
ATOM 5530 C CA . ASP B 1 308 ? 1.008 39.406 12.328 1 97.12 308 ASP B CA 1
ATOM 5531 C C . ASP B 1 308 ? 0.661 38.312 13.32 1 97.12 308 ASP B C 1
ATOM 5533 O O . ASP B 1 308 ? 1.554 37.688 13.906 1 97.12 308 ASP B O 1
ATOM 5537 N N . LEU B 1 309 ? -0.609 38.094 13.477 1 97.88 309 LEU B N 1
ATOM 5538 C CA . LEU B 1 309 ? -1.048 37.031 14.359 1 97.88 309 LEU B CA 1
ATOM 5539 C C . LEU B 1 309 ? -0.535 35.656 13.859 1 97.88 309 LEU B C 1
ATOM 5541 O O . LEU B 1 309 ? -0.026 34.875 14.648 1 97.88 309 LEU B O 1
ATOM 5545 N N . PHE B 1 310 ? -0.638 35.469 12.594 1 97.69 310 PHE B N 1
ATOM 5546 C CA . PHE B 1 310 ? -0.225 34.219 12.023 1 97.69 310 PHE B CA 1
ATOM 5547 C C . PHE B 1 310 ? 1.277 34 12.18 1 97.69 310 PHE B C 1
ATOM 5549 O O . PHE B 1 310 ? 1.733 32.875 12.445 1 97.69 310 PHE B O 1
ATOM 5556 N N . LYS B 1 311 ? 1.989 35 11.938 1 96.94 311 LYS B N 1
ATOM 5557 C CA . LYS B 1 311 ? 3.434 34.938 12.141 1 96.94 311 LYS B CA 1
ATOM 5558 C C . LYS B 1 311 ? 3.768 34.562 13.578 1 96.94 311 LYS B C 1
ATOM 5560 O O . LYS B 1 311 ? 4.645 33.719 13.82 1 96.94 311 LYS B O 1
ATOM 5565 N N . ARG B 1 312 ? 3.119 35.188 14.516 1 97.81 312 ARG B N 1
ATOM 5566 C CA . ARG B 1 312 ? 3.316 34.844 15.922 1 97.81 312 ARG B CA 1
ATOM 5567 C C . ARG B 1 312 ? 2.938 33.406 16.219 1 97.81 312 ARG B C 1
ATOM 5569 O O . ARG B 1 312 ? 3.67 32.688 16.906 1 97.81 312 ARG B O 1
ATOM 5576 N N . MET B 1 313 ? 1.815 32.969 15.703 1 98.5 313 MET B N 1
ATOM 5577 C CA . MET B 1 313 ? 1.383 31.578 15.852 1 98.5 313 MET B CA 1
ATOM 5578 C C . MET B 1 313 ? 2.434 30.609 15.305 1 98.5 313 MET B C 1
ATOM 5580 O O . MET B 1 313 ? 2.711 29.578 15.914 1 98.5 313 MET B O 1
ATOM 5584 N N . THR B 1 314 ? 2.957 30.984 14.188 1 96.62 314 THR B N 1
ATOM 5585 C CA . THR B 1 314 ? 3.941 30.141 13.531 1 96.62 314 THR B CA 1
ATOM 5586 C C . THR B 1 314 ? 5.207 30.016 14.375 1 96.62 314 THR B C 1
ATOM 5588 O O . THR B 1 314 ? 5.777 28.922 14.492 1 96.62 314 THR B O 1
ATOM 5591 N N . THR B 1 315 ? 5.641 31.094 14.914 1 96.12 315 THR B N 1
ATOM 5592 C CA . THR B 1 315 ? 6.805 31.094 15.789 1 96.12 315 THR B CA 1
ATOM 5593 C C . THR B 1 315 ? 6.562 30.219 17.016 1 96.12 315 THR B C 1
ATOM 5595 O O . THR B 1 315 ? 7.41 29.391 17.375 1 96.12 315 THR B O 1
ATOM 5598 N N . VAL B 1 316 ? 5.418 30.328 17.594 1 98 316 VAL B N 1
ATOM 5599 C CA . VAL B 1 316 ? 5.07 29.562 18.781 1 98 316 VAL B CA 1
ATOM 5600 C C . VAL B 1 316 ? 4.941 28.078 18.422 1 98 316 VAL B C 1
ATOM 5602 O O . VAL B 1 316 ? 5.441 27.219 19.141 1 98 316 VAL B O 1
ATOM 5605 N N . GLN B 1 317 ? 4.301 27.812 17.312 1 96.19 317 GLN B N 1
ATOM 5606 C CA . GLN B 1 317 ? 4.125 26.438 16.891 1 96.19 317 GLN B CA 1
ATOM 5607 C C . GLN B 1 317 ? 5.473 25.75 16.656 1 96.19 317 GLN B C 1
ATOM 5609 O O . GLN B 1 317 ? 5.66 24.594 17.016 1 96.19 317 GLN B O 1
ATOM 5614 N N . SER B 1 318 ? 6.344 26.469 15.992 1 92.94 318 SER B N 1
ATOM 5615 C CA . SER B 1 318 ? 7.672 25.922 15.727 1 92.94 318 SER B CA 1
ATOM 5616 C C . SER B 1 318 ? 8.367 25.516 17.031 1 92.94 318 SER B C 1
ATOM 5618 O O . SER B 1 318 ? 8.984 24.453 17.094 1 92.94 318 SER B O 1
ATOM 5620 N N . GLN B 1 319 ? 8.297 26.344 18.016 1 94.12 319 GLN B N 1
ATOM 5621 C CA . GLN B 1 319 ? 8.914 26.047 19.312 1 94.12 319 GLN B CA 1
ATOM 5622 C C . GLN B 1 319 ? 8.219 24.875 20 1 94.12 319 GLN B C 1
ATOM 5624 O O . GLN B 1 319 ? 8.867 24.016 20.609 1 94.12 319 GLN B O 1
ATOM 5629 N N . LEU B 1 320 ? 6.941 24.859 19.906 1 96.19 320 LEU B N 1
ATOM 5630 C CA . LEU B 1 320 ? 6.18 23.781 20.516 1 96.19 320 LEU B CA 1
ATOM 5631 C C . LEU B 1 320 ? 6.52 22.438 19.859 1 96.19 320 LEU B C 1
ATOM 5633 O O . LEU B 1 320 ? 6.59 21.422 20.531 1 96.19 320 LEU B O 1
ATOM 5637 N N . ASP B 1 321 ? 6.688 22.469 18.562 1 91.94 321 ASP B N 1
ATOM 5638 C CA . ASP B 1 321 ? 7.098 21.266 17.859 1 91.94 321 ASP B CA 1
ATOM 5639 C C . ASP B 1 321 ? 8.461 20.781 18.344 1 91.94 321 ASP B C 1
ATOM 5641 O O . ASP B 1 321 ? 8.656 19.578 18.547 1 91.94 321 ASP B O 1
ATOM 5645 N N . ALA B 1 322 ? 9.359 21.703 18.5 1 90.88 322 ALA B N 1
ATOM 5646 C CA . ALA B 1 322 ? 10.672 21.344 19.031 1 90.88 322 ALA B CA 1
ATOM 5647 C C . ALA B 1 322 ? 10.531 20.703 20.406 1 90.88 322 ALA B C 1
ATOM 5649 O O . ALA B 1 322 ? 11.117 19.641 20.672 1 90.88 322 ALA B O 1
ATOM 5650 N N . TYR B 1 323 ? 9.727 21.281 21.266 1 95.44 323 TYR B N 1
ATOM 5651 C CA . TYR B 1 323 ? 9.539 20.766 22.609 1 95.44 323 TYR B CA 1
ATOM 5652 C C . TYR B 1 323 ? 8.891 19.391 22.578 1 95.44 323 TYR B C 1
ATOM 5654 O O . TYR B 1 323 ? 9.32 18.484 23.297 1 95.44 323 TYR B O 1
ATOM 5662 N N . LYS B 1 324 ? 7.902 19.234 21.75 1 93.5 324 LYS B N 1
ATOM 5663 C CA . LYS B 1 324 ? 7.176 17.969 21.656 1 93.5 324 LYS B CA 1
ATOM 5664 C C . LYS B 1 324 ? 8.094 16.844 21.203 1 93.5 324 LYS B C 1
ATOM 5666 O O . LYS B 1 324 ? 7.852 15.672 21.516 1 93.5 324 LYS B O 1
ATOM 5671 N N . ASN B 1 325 ? 9.125 17.234 20.516 1 89.81 325 ASN B N 1
ATOM 5672 C CA . ASN B 1 325 ? 10.062 16.234 19.984 1 89.81 325 ASN B CA 1
ATOM 5673 C C . ASN B 1 325 ? 11.344 16.188 20.828 1 89.81 325 ASN B C 1
ATOM 5675 O O . ASN B 1 325 ? 12.344 15.609 20.391 1 89.81 325 ASN B O 1
ATOM 5679 N N . GLY B 1 326 ? 11.312 16.797 21.969 1 91.69 326 GLY B N 1
ATOM 5680 C CA . GLY B 1 326 ? 12.367 16.641 22.953 1 91.69 326 GLY B CA 1
ATOM 5681 C C . GLY B 1 326 ? 13.492 17.641 22.797 1 91.69 326 GLY B C 1
ATOM 5682 O O . GLY B 1 326 ? 14.547 17.516 23.422 1 91.69 326 GLY B O 1
ATOM 5683 N N . VAL B 1 327 ? 13.336 18.594 21.953 1 91.69 327 VAL B N 1
ATOM 5684 C CA . VAL B 1 327 ? 14.352 19.625 21.766 1 91.69 327 VAL B CA 1
ATOM 5685 C C . VAL B 1 327 ? 14.008 20.844 22.625 1 91.69 327 VAL B C 1
ATOM 5687 O O . VAL B 1 327 ? 13.102 21.609 22.297 1 91.69 327 VAL B O 1
ATOM 5690 N N . PHE B 1 328 ? 14.766 20.938 23.688 1 94.44 328 PHE B N 1
ATOM 5691 C CA . PHE B 1 328 ? 14.531 22.016 24.641 1 94.44 328 PHE B CA 1
ATOM 5692 C C . PHE B 1 328 ? 15.703 23 24.656 1 94.44 328 PHE B C 1
ATOM 5694 O O . PHE B 1 328 ? 16.797 22.672 24.172 1 94.44 328 PHE B O 1
ATOM 5701 N N . ASN B 1 329 ? 15.414 24.156 25.125 1 88.19 329 ASN B N 1
ATOM 5702 C CA . ASN B 1 329 ? 16.453 25.188 25.203 1 88.19 329 ASN B CA 1
ATOM 5703 C C . ASN B 1 329 ? 17.484 24.859 26.266 1 88.19 329 ASN B C 1
ATOM 5705 O O . ASN B 1 329 ? 18.609 25.359 26.234 1 88.19 329 ASN B O 1
ATOM 5709 N N . LYS B 1 330 ? 17.062 24.094 27.281 1 91.12 330 LYS B N 1
ATOM 5710 C CA . LYS B 1 330 ? 17.922 23.594 28.344 1 91.12 330 LYS B CA 1
ATOM 5711 C C . LYS B 1 330 ? 17.594 22.141 28.688 1 91.12 330 LYS B C 1
ATOM 5713 O O . LYS B 1 330 ? 16.5 21.672 28.391 1 91.12 330 LYS B O 1
ATOM 5718 N N . THR B 1 331 ? 18.578 21.5 29.297 1 93.75 331 THR B N 1
ATOM 5719 C CA . THR B 1 331 ? 18.359 20.125 29.719 1 93.75 331 THR B CA 1
ATOM 5720 C C . THR B 1 331 ? 17.328 20.047 30.844 1 93.75 331 THR B C 1
ATOM 5722 O O . THR B 1 331 ? 17.406 20.797 31.812 1 93.75 331 THR B O 1
ATOM 5725 N N . ILE B 1 332 ? 16.375 19.25 30.656 1 95.94 332 ILE B N 1
ATOM 5726 C CA . ILE B 1 332 ? 15.344 19.016 31.672 1 95.94 332 ILE B CA 1
ATOM 5727 C C . ILE B 1 332 ? 15.539 17.641 32.312 1 95.94 332 ILE B C 1
ATOM 5729 O O . ILE B 1 332 ? 15.344 16.609 31.641 1 95.94 332 ILE B O 1
ATOM 5733 N N . ILE B 1 333 ? 16.031 17.688 33.562 1 96 333 ILE B N 1
ATOM 5734 C CA . ILE B 1 333 ? 16.219 16.438 34.281 1 96 333 ILE B CA 1
ATOM 5735 C C . ILE B 1 333 ? 15.094 16.25 35.312 1 96 333 ILE B C 1
ATOM 5737 O O . ILE B 1 333 ? 14.875 17.109 36.156 1 96 333 ILE B O 1
ATOM 5741 N N . ILE B 1 334 ? 14.359 15.242 35.188 1 95.31 334 ILE B N 1
ATOM 5742 C CA . ILE B 1 334 ? 13.305 14.875 36.125 1 95.31 334 ILE B CA 1
ATOM 5743 C C . ILE B 1 334 ? 13.438 13.406 36.5 1 95.31 334 ILE B C 1
ATOM 5745 O O . ILE B 1 334 ? 13.484 12.531 35.656 1 95.31 334 ILE B O 1
ATOM 5749 N N . ASN B 1 335 ? 13.5 13.102 37.844 1 93.25 335 ASN B N 1
ATOM 5750 C CA . ASN B 1 335 ? 13.633 11.742 38.375 1 93.25 335 ASN B CA 1
ATOM 5751 C C . ASN B 1 335 ? 14.836 11.031 37.75 1 93.25 335 ASN B C 1
ATOM 5753 O O . ASN B 1 335 ? 14.742 9.867 37.375 1 93.25 335 ASN B O 1
ATOM 5757 N N . GLY B 1 336 ? 15.805 11.789 37.438 1 93.75 336 GLY B N 1
ATOM 5758 C CA . GLY B 1 336 ? 17.047 11.219 36.938 1 93.75 336 GLY B CA 1
ATOM 5759 C C . GLY B 1 336 ? 17.047 10.969 35.469 1 93.75 336 GLY B C 1
ATOM 5760 O O . GLY B 1 336 ? 18 10.391 34.906 1 93.75 336 GLY B O 1
ATOM 5761 N N . LEU B 1 337 ? 16 11.375 34.812 1 94.88 337 LEU B N 1
ATOM 5762 C CA . LEU B 1 337 ? 15.891 11.164 33.375 1 94.88 337 LEU B CA 1
ATOM 5763 C C . LEU B 1 337 ? 16.094 12.469 32.625 1 94.88 337 LEU B C 1
ATOM 5765 O O . LEU B 1 337 ? 15.531 13.5 33 1 94.88 337 LEU B O 1
ATOM 5769 N N . ASP B 1 338 ? 16.938 12.406 31.656 1 96.69 338 ASP B N 1
ATOM 5770 C CA . ASP B 1 338 ? 16.953 13.484 30.672 1 96.69 338 ASP B CA 1
ATOM 5771 C C . ASP B 1 338 ? 15.742 13.406 29.75 1 96.69 338 ASP B C 1
ATOM 5773 O O . ASP B 1 338 ? 15.742 12.648 28.781 1 96.69 338 ASP B O 1
ATOM 5777 N N . ILE B 1 339 ? 14.789 14.242 30 1 97.19 339 ILE B N 1
ATOM 5778 C CA . ILE B 1 339 ? 13.477 14.156 29.359 1 97.19 339 ILE B CA 1
ATOM 5779 C C . ILE B 1 339 ? 13.625 14.352 27.844 1 97.19 339 ILE B C 1
ATOM 5781 O O . ILE B 1 339 ? 13.008 13.625 27.062 1 97.19 339 ILE B O 1
ATOM 5785 N N . GLY B 1 340 ? 14.375 15.297 27.438 1 94.62 340 GLY B N 1
ATOM 5786 C CA . GLY B 1 340 ? 14.594 15.547 26.031 1 94.62 340 GLY B CA 1
ATOM 5787 C C . GLY B 1 340 ? 15.211 14.367 25.297 1 94.62 340 GLY B C 1
ATOM 5788 O O . GLY B 1 340 ? 14.703 13.945 24.266 1 94.62 340 GLY B O 1
ATOM 5789 N N . SER B 1 341 ? 16.25 13.812 25.875 1 92.06 341 SER B N 1
ATOM 5790 C CA . SER B 1 341 ? 16.922 12.664 25.281 1 92.06 341 SER B CA 1
ATOM 5791 C C . SER B 1 341 ? 15.992 11.461 25.172 1 92.06 341 SER B C 1
ATOM 5793 O O . SER B 1 341 ? 15.992 10.758 24.172 1 92.06 341 SER B O 1
ATOM 5795 N N . GLU B 1 342 ? 15.242 11.266 26.234 1 93.81 342 GLU B N 1
ATOM 5796 C CA . GLU B 1 342 ? 14.32 10.125 26.234 1 93.81 342 GLU B CA 1
ATOM 5797 C C . GLU B 1 342 ? 13.242 10.281 25.172 1 93.81 342 GLU B C 1
ATOM 5799 O O . GLU B 1 342 ? 12.898 9.32 24.484 1 93.81 342 GLU B O 1
ATOM 5804 N N . ILE B 1 343 ? 12.773 11.508 25 1 92.94 343 ILE B N 1
ATOM 5805 C CA . ILE B 1 343 ? 11.75 11.758 24 1 92.94 343 ILE B CA 1
ATOM 5806 C C . ILE B 1 343 ? 12.336 11.586 22.594 1 92.94 343 ILE B C 1
ATOM 5808 O O . ILE B 1 343 ? 11.719 10.977 21.719 1 92.94 343 ILE B O 1
ATOM 5812 N N . GLN B 1 344 ? 13.508 12.078 22.375 1 89.12 344 GLN B N 1
ATOM 5813 C CA . GLN B 1 344 ? 14.156 11.992 21.062 1 89.12 344 GLN B CA 1
ATOM 5814 C C . GLN B 1 344 ? 14.398 10.547 20.656 1 89.12 344 GLN B C 1
ATOM 5816 O O . GLN B 1 344 ? 14.234 10.188 19.5 1 89.12 344 GLN B O 1
ATOM 5821 N N . LYS B 1 345 ? 14.711 9.711 21.594 1 86.81 345 LYS B N 1
ATOM 5822 C CA . LYS B 1 345 ? 14.914 8.289 21.328 1 86.81 345 LYS B CA 1
ATOM 5823 C C . LYS B 1 345 ? 13.617 7.633 20.859 1 86.81 345 LYS B C 1
ATOM 5825 O O . LYS B 1 345 ? 13.633 6.781 19.969 1 86.81 345 LYS B O 1
ATOM 5830 N N . LEU B 1 346 ? 12.523 8.086 21.438 1 86.44 346 LEU B N 1
ATOM 5831 C CA . LEU B 1 346 ? 11.234 7.469 21.141 1 86.44 346 LEU B CA 1
ATOM 5832 C C . LEU B 1 346 ? 10.672 8 19.828 1 86.44 346 LEU B C 1
ATOM 5834 O O . LEU B 1 346 ? 9.969 7.285 19.109 1 86.44 346 LEU B O 1
ATOM 5838 N N . ARG B 1 347 ? 11 9.234 19.438 1 85.5 347 ARG B N 1
ATOM 5839 C CA . ARG B 1 347 ? 10.398 9.867 18.266 1 85.5 347 ARG B CA 1
ATOM 5840 C C . ARG B 1 347 ? 11.289 9.734 17.047 1 85.5 347 ARG B C 1
ATOM 5842 O O . ARG B 1 347 ? 10.805 9.711 15.906 1 85.5 347 ARG B O 1
ATOM 5849 N N . GLY B 1 348 ? 12.531 9.625 17.203 1 83.19 348 GLY B N 1
ATOM 5850 C CA . GLY B 1 348 ? 13.453 9.57 16.078 1 83.19 348 GLY B CA 1
ATOM 5851 C C . GLY B 1 348 ? 14.305 8.32 16.078 1 83.19 348 GLY B C 1
ATOM 5852 O O . GLY B 1 348 ? 14.891 7.969 15.039 1 83.19 348 GLY B O 1
ATOM 5853 N N . GLY B 1 349 ? 14.352 7.613 17.094 1 80.81 349 GLY B N 1
ATOM 5854 C CA . GLY B 1 349 ? 15.266 6.484 17.234 1 80.81 349 GLY B CA 1
ATOM 5855 C C . GLY B 1 349 ? 14.914 5.328 16.312 1 80.81 349 GLY B C 1
ATOM 5856 O O . GLY B 1 349 ? 15.805 4.715 15.719 1 80.81 349 GLY B O 1
ATOM 5857 N N . SER B 1 350 ? 13.648 5.082 16.188 1 83.94 350 SER B N 1
ATOM 5858 C CA . SER B 1 350 ? 13.219 3.922 15.406 1 83.94 350 SER B CA 1
ATOM 5859 C C . SER B 1 350 ? 13.586 4.078 13.938 1 83.94 350 SER B C 1
ATOM 5861 O O . SER B 1 350 ? 14.055 3.127 13.305 1 83.94 350 SER B O 1
ATOM 5863 N N . ILE B 1 351 ? 13.367 5.258 13.344 1 87.5 351 ILE B N 1
ATOM 5864 C CA . ILE B 1 351 ? 13.672 5.461 11.938 1 87.5 351 ILE B CA 1
ATOM 5865 C C . ILE B 1 351 ? 15.188 5.43 11.727 1 87.5 351 ILE B C 1
ATOM 5867 O O . ILE B 1 351 ? 15.664 4.91 10.711 1 87.5 351 ILE B O 1
ATOM 5871 N N . PHE B 1 352 ? 15.883 5.941 12.625 1 84.56 352 PHE B N 1
ATOM 5872 C CA . PHE B 1 352 ? 17.328 5.902 12.531 1 84.56 352 PHE B CA 1
ATOM 5873 C C . PHE B 1 352 ? 17.844 4.465 12.586 1 84.56 352 PHE B C 1
ATOM 5875 O O . PHE B 1 352 ? 18.734 4.086 11.82 1 84.56 352 PHE B O 1
ATOM 5882 N N . ASN B 1 353 ? 17.297 3.77 13.516 1 84.5 353 ASN B N 1
ATOM 5883 C CA . ASN B 1 353 ? 17.672 2.363 13.625 1 84.5 353 ASN B CA 1
ATOM 5884 C C . ASN B 1 353 ? 17.359 1.604 12.336 1 84.5 353 ASN B C 1
ATOM 5886 O O . ASN B 1 353 ? 18.156 0.763 11.906 1 84.5 353 ASN B O 1
ATOM 5890 N N . GLU B 1 354 ? 16.234 1.876 11.766 1 88.88 354 GLU B N 1
ATOM 5891 C CA . GLU B 1 354 ? 15.859 1.208 10.523 1 88.88 354 GLU B CA 1
ATOM 5892 C C . GLU B 1 354 ? 16.844 1.521 9.406 1 88.88 354 GLU B C 1
ATOM 5894 O O . GLU B 1 354 ? 17.234 0.629 8.648 1 88.88 354 GLU B O 1
ATOM 5899 N N . ILE B 1 355 ? 17.172 2.748 9.258 1 86.62 355 ILE B N 1
ATOM 5900 C CA . ILE B 1 355 ? 18.109 3.182 8.227 1 86.62 355 ILE B CA 1
ATOM 5901 C C . ILE B 1 355 ? 19.453 2.488 8.43 1 86.62 355 ILE B C 1
ATOM 5903 O O . ILE B 1 355 ? 20.031 1.939 7.488 1 86.62 355 ILE B O 1
ATOM 5907 N N . MET B 1 356 ? 19.891 2.439 9.641 1 86.06 356 MET B N 1
ATOM 5908 C CA . MET B 1 356 ? 21.156 1.806 9.961 1 86.06 356 MET B CA 1
ATOM 5909 C C . MET B 1 356 ? 21.094 0.302 9.711 1 86.06 356 MET B C 1
ATOM 5911 O O . MET B 1 356 ? 22.062 -0.289 9.211 1 86.06 356 MET B O 1
ATOM 5915 N N . MET B 1 357 ? 20.031 -0.262 10.086 1 86.62 357 MET B N 1
ATOM 5916 C CA . MET B 1 357 ? 19.859 -1.696 9.875 1 86.62 357 MET B CA 1
ATOM 5917 C C . MET B 1 357 ? 19.969 -2.049 8.391 1 86.62 357 MET B C 1
ATOM 5919 O O . MET B 1 357 ? 20.609 -3.035 8.031 1 86.62 357 MET B O 1
ATOM 5923 N N . HIS B 1 358 ? 19.406 -1.234 7.52 1 88.88 358 HIS B N 1
ATOM 5924 C CA . HIS B 1 358 ? 19.484 -1.498 6.086 1 88.88 358 HIS B CA 1
ATOM 5925 C C . HIS B 1 358 ? 20.906 -1.337 5.578 1 88.88 358 HIS B C 1
ATOM 5927 O O . HIS B 1 358 ? 21.359 -2.084 4.703 1 88.88 358 HIS B O 1
ATOM 5933 N N . MET B 1 359 ? 21.609 -0.4 6.113 1 85.75 359 MET B N 1
ATOM 5934 C CA . MET B 1 359 ? 23.016 -0.233 5.746 1 85.75 359 MET B CA 1
ATOM 5935 C C . MET B 1 359 ? 23.828 -1.458 6.141 1 85.75 359 MET B C 1
ATOM 5937 O O . MET B 1 359 ? 24.609 -1.976 5.34 1 85.75 359 MET B O 1
ATOM 5941 N N . ASN B 1 360 ? 23.578 -1.881 7.344 1 84.12 360 ASN B N 1
ATOM 5942 C CA . ASN B 1 360 ? 24.312 -3.037 7.848 1 84.12 360 ASN B CA 1
ATOM 5943 C C . ASN B 1 360 ? 23.984 -4.297 7.055 1 84.12 360 ASN B C 1
ATOM 5945 O O . ASN B 1 360 ? 24.875 -5.094 6.746 1 84.12 360 ASN B O 1
ATOM 5949 N N . MET B 1 361 ? 22.766 -4.469 6.773 1 89 361 MET B N 1
ATOM 5950 C CA . MET B 1 361 ? 22.359 -5.637 5.992 1 89 361 MET B CA 1
ATOM 5951 C C . MET B 1 361 ? 22.984 -5.605 4.605 1 89 361 MET B C 1
ATOM 5953 O O . MET B 1 361 ? 23.422 -6.641 4.094 1 89 361 MET B O 1
ATOM 5957 N N . LYS B 1 362 ? 23 -4.41 4.008 1 90.06 362 LYS B N 1
ATOM 5958 C CA . LYS B 1 362 ? 23.625 -4.266 2.693 1 90.06 362 LYS B CA 1
ATOM 5959 C C . LYS B 1 362 ? 25.109 -4.641 2.738 1 90.06 362 LYS B C 1
ATOM 5961 O 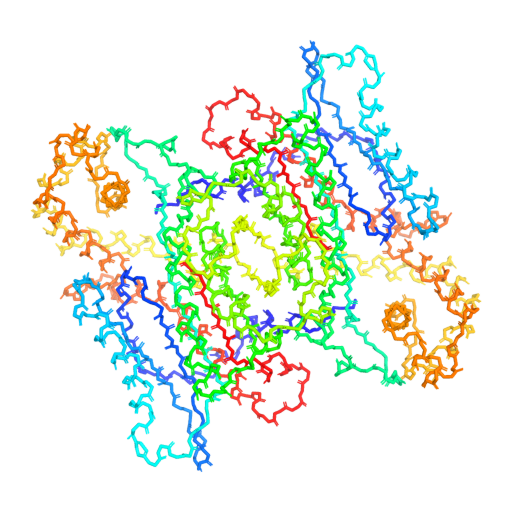O . LYS B 1 362 ? 25.594 -5.336 1.848 1 90.06 362 LYS B O 1
ATOM 5966 N N . MET B 1 363 ? 25.766 -4.316 3.76 1 87.06 363 MET B N 1
ATOM 5967 C CA . MET B 1 363 ? 27.188 -4.613 3.914 1 87.06 363 MET B CA 1
ATOM 5968 C C . MET B 1 363 ? 27.406 -6.102 4.168 1 87.06 363 MET B C 1
ATOM 5970 O O . MET B 1 363 ? 28.328 -6.703 3.607 1 87.06 363 MET B O 1
ATOM 5974 N N . LYS B 1 364 ? 26.578 -6.629 4.973 1 85.5 364 LYS B N 1
ATOM 5975 C CA . LYS B 1 364 ? 26.703 -8.047 5.293 1 85.5 364 LYS B CA 1
ATOM 5976 C C . LYS B 1 364 ? 26.469 -8.914 4.059 1 85.5 364 LYS B C 1
ATOM 5978 O O . LYS B 1 364 ? 27.094 -9.969 3.916 1 85.5 364 LYS B O 1
ATOM 5983 N N . CYS B 1 365 ? 25.609 -8.406 3.221 1 89.31 365 CYS B N 1
ATOM 5984 C CA . CYS B 1 365 ? 25.25 -9.188 2.045 1 89.31 365 CYS B CA 1
ATOM 5985 C C . CYS B 1 365 ? 26.172 -8.875 0.872 1 89.31 365 CYS B C 1
ATOM 5987 O O . CYS B 1 365 ? 26.062 -9.5 -0.187 1 89.31 365 CYS B O 1
ATOM 5989 N N . LEU B 1 366 ? 27.094 -8.039 1.108 1 86.19 366 LEU B N 1
ATOM 5990 C CA . LEU B 1 366 ? 27.969 -7.645 0.011 1 86.19 366 LEU B CA 1
ATOM 5991 C C . LEU B 1 366 ? 28.797 -8.828 -0.469 1 86.19 366 LEU B C 1
ATOM 5993 O O . LEU B 1 366 ? 29.531 -9.445 0.317 1 86.19 366 LEU B O 1
ATOM 5997 N N . ASN B 1 367 ? 28.656 -9.203 -1.721 1 82.69 367 ASN B N 1
ATOM 5998 C CA . ASN B 1 367 ? 29.375 -10.289 -2.385 1 82.69 367 ASN B CA 1
ATOM 5999 C C . ASN B 1 367 ? 29 -11.648 -1.799 1 82.69 367 ASN B C 1
ATOM 6001 O O . ASN B 1 367 ? 29.812 -12.57 -1.787 1 82.69 367 ASN B O 1
ATOM 6005 N N . VAL B 1 368 ? 27.906 -11.727 -1.084 1 85.62 368 VAL B N 1
ATOM 6006 C CA . VAL B 1 368 ? 27.406 -12.984 -0.537 1 85.62 368 VAL B CA 1
ATOM 6007 C C . VAL B 1 368 ? 26.281 -13.516 -1.416 1 85.62 368 VAL B C 1
ATOM 6009 O O . VAL B 1 368 ? 25.328 -12.797 -1.72 1 85.62 368 VAL B O 1
ATOM 6012 N N . ILE B 1 369 ? 26.516 -14.711 -1.88 1 85.25 369 ILE B N 1
ATOM 6013 C CA . ILE B 1 369 ? 25.469 -15.375 -2.662 1 85.25 369 ILE B CA 1
ATOM 6014 C C . ILE B 1 369 ? 24.688 -16.328 -1.769 1 85.25 369 ILE B C 1
ATOM 6016 O O . ILE B 1 369 ? 25.125 -17.453 -1.5 1 85.25 369 ILE B O 1
ATOM 6020 N N . HIS B 1 370 ? 23.703 -15.898 -1.101 1 84.88 370 HIS B N 1
ATOM 6021 C CA . HIS B 1 370 ? 22.797 -16.609 -0.215 1 84.88 370 HIS B CA 1
ATOM 6022 C C . HIS B 1 370 ? 21.359 -16.156 -0.406 1 84.88 370 HIS B C 1
ATOM 6024 O O . HIS B 1 370 ? 21.109 -14.969 -0.673 1 84.88 370 HIS B O 1
ATOM 6030 N N . LYS B 1 371 ? 20.438 -17.031 -0.229 1 81.19 371 LYS B N 1
ATOM 6031 C CA . LYS B 1 371 ? 19.016 -16.75 -0.436 1 81.19 371 LYS B CA 1
ATOM 6032 C C . LYS B 1 371 ? 18.547 -15.602 0.46 1 81.19 371 LYS B C 1
ATOM 6034 O O . LYS B 1 371 ? 17.719 -14.781 0.052 1 81.19 371 LYS B O 1
ATOM 6039 N N . GLY B 1 372 ? 19.141 -15.562 1.57 1 84.31 372 GLY B N 1
ATOM 6040 C CA . GLY B 1 372 ? 18.766 -14.523 2.518 1 84.31 372 GLY B CA 1
ATOM 6041 C C . GLY B 1 372 ? 19.25 -13.141 2.109 1 84.31 372 GLY B C 1
ATOM 6042 O O . GLY B 1 372 ? 18.781 -12.133 2.639 1 84.31 372 GLY B O 1
ATOM 6043 N N . CYS B 1 373 ? 20.125 -13.094 1.113 1 89.56 373 CYS B N 1
ATOM 6044 C CA . CYS B 1 373 ? 20.703 -11.828 0.692 1 89.56 373 CYS B CA 1
ATOM 6045 C C . CYS B 1 373 ? 20.141 -11.383 -0.653 1 89.56 373 CYS B C 1
ATOM 6047 O O . CYS B 1 373 ? 20.453 -10.297 -1.136 1 89.56 373 CYS B O 1
ATOM 6049 N N . LYS B 1 374 ? 19.312 -12.141 -1.168 1 87.5 374 LYS B N 1
ATOM 6050 C CA . LYS B 1 374 ? 18.828 -11.859 -2.516 1 87.5 374 LYS B CA 1
ATOM 6051 C C . LYS B 1 374 ? 18.156 -10.492 -2.586 1 87.5 374 LYS B C 1
ATOM 6053 O O . LYS B 1 374 ? 18.469 -9.688 -3.465 1 87.5 374 LYS B O 1
ATOM 6058 N N . TRP B 1 375 ? 17.312 -10.227 -1.649 1 87.62 375 TRP B N 1
ATOM 6059 C CA . TRP B 1 375 ? 16.562 -8.969 -1.677 1 87.62 375 TRP B CA 1
ATOM 6060 C C . TRP B 1 375 ? 17.5 -7.781 -1.456 1 87.62 375 TRP B C 1
ATOM 6062 O O . TRP B 1 375 ? 17.328 -6.73 -2.078 1 87.62 375 TRP B O 1
ATOM 6072 N N . MET B 1 376 ? 18.453 -7.977 -0.655 1 91.62 376 MET B N 1
ATOM 6073 C CA . MET B 1 376 ? 19.359 -6.883 -0.317 1 91.62 376 MET B CA 1
ATOM 6074 C C . MET B 1 376 ? 20.375 -6.656 -1.433 1 91.62 376 MET B C 1
ATOM 6076 O O . MET B 1 376 ? 20.781 -5.52 -1.683 1 91.62 376 MET B O 1
ATOM 6080 N N . ASN B 1 377 ? 20.766 -7.715 -2.098 1 91.12 377 ASN B N 1
ATOM 6081 C CA . ASN B 1 377 ? 21.75 -7.602 -3.156 1 91.12 377 ASN B CA 1
ATOM 6082 C C . ASN B 1 377 ? 21.25 -6.758 -4.32 1 91.12 377 ASN B C 1
ATOM 6084 O O . ASN B 1 377 ? 21.984 -5.949 -4.883 1 91.12 377 ASN B O 1
ATOM 6088 N N . GLY B 1 378 ? 19.984 -6.895 -4.594 1 92.88 378 GLY B N 1
ATOM 6089 C CA . GLY B 1 378 ? 19.422 -6.164 -5.719 1 92.88 378 GLY B CA 1
ATOM 6090 C C . GLY B 1 378 ? 18.953 -4.77 -5.352 1 92.88 378 GLY B C 1
ATOM 6091 O O . GLY B 1 378 ? 18.875 -3.891 -6.211 1 92.88 378 GLY B O 1
ATOM 6092 N N . LEU B 1 379 ? 18.797 -4.523 -4.039 1 96.25 379 LEU B N 1
ATOM 6093 C CA . LEU B 1 379 ? 18.203 -3.275 -3.574 1 96.25 379 LEU B CA 1
ATOM 6094 C C . LEU B 1 379 ? 19.203 -2.125 -3.691 1 96.25 379 LEU B C 1
ATOM 6096 O O . LEU B 1 379 ? 20.328 -2.211 -3.186 1 96.25 379 LEU B O 1
ATOM 6100 N N . LYS B 1 380 ? 18.766 -1.027 -4.352 1 96.25 380 LYS B N 1
ATOM 6101 C CA . LYS B 1 380 ? 19.609 0.152 -4.52 1 96.25 380 LYS B CA 1
ATOM 6102 C C . LYS B 1 380 ? 18.938 1.396 -3.945 1 96.25 380 LYS B C 1
ATOM 6104 O O . LYS B 1 380 ? 19.609 2.375 -3.617 1 96.25 380 LYS B O 1
ATOM 6109 N N . TYR B 1 381 ? 17.688 1.374 -3.859 1 96.75 381 TYR B N 1
ATOM 6110 C CA . TYR B 1 381 ? 16.922 2.547 -3.434 1 96.75 381 TYR B CA 1
ATOM 6111 C C . TYR B 1 381 ? 15.781 2.15 -2.516 1 96.75 381 TYR B C 1
ATOM 6113 O O . TYR B 1 381 ? 14.914 1.364 -2.9 1 96.75 381 TYR B O 1
ATOM 6121 N N . TYR B 1 382 ? 15.766 2.588 -1.294 1 96.5 382 TYR B N 1
ATOM 6122 C CA . TYR B 1 382 ? 14.727 2.391 -0.288 1 96.5 382 TYR B CA 1
ATOM 6123 C C . TYR B 1 382 ? 14.156 3.727 0.177 1 96.5 382 TYR B C 1
ATOM 6125 O O . TYR B 1 382 ? 14.891 4.57 0.703 1 96.5 382 TYR B O 1
ATOM 6133 N N . ALA B 1 383 ? 12.844 3.891 0.035 1 95.88 383 ALA B N 1
ATOM 6134 C CA . ALA B 1 383 ? 12.273 5.184 0.413 1 95.88 383 ALA B CA 1
ATOM 6135 C C . ALA B 1 383 ? 11.203 5.023 1.481 1 95.88 383 ALA B C 1
ATOM 6137 O O . ALA B 1 383 ? 10.469 4.027 1.493 1 95.88 383 ALA B O 1
ATOM 6138 N N . TYR B 1 384 ? 11.148 6.012 2.344 1 94.38 384 TYR B N 1
ATOM 6139 C CA . TYR B 1 384 ? 10.117 6.148 3.361 1 94.38 384 TYR B CA 1
ATOM 6140 C C . TYR B 1 384 ? 9.203 7.336 3.062 1 94.38 384 TYR B C 1
ATOM 6142 O O . TYR B 1 384 ? 9.641 8.484 3.117 1 94.38 384 TYR B O 1
ATOM 6150 N N . SER B 1 385 ? 7.961 7.051 2.703 1 96.25 385 SER B N 1
ATOM 6151 C CA . SER B 1 385 ? 6.953 8.094 2.523 1 96.25 385 SER B CA 1
ATOM 6152 C C . SER B 1 385 ? 6.117 8.273 3.783 1 96.25 385 SER B C 1
ATOM 6154 O O . SER B 1 385 ? 5.406 7.359 4.203 1 96.25 385 SER B O 1
ATOM 6156 N N . ALA B 1 386 ? 6.184 9.43 4.332 1 93.5 386 ALA B N 1
ATOM 6157 C CA . ALA B 1 386 ? 5.539 9.617 5.633 1 93.5 386 ALA B CA 1
ATOM 6158 C C . ALA B 1 386 ? 4.883 10.992 5.73 1 93.5 386 ALA B C 1
ATOM 6160 O O . ALA B 1 386 ? 5.293 11.93 5.047 1 93.5 386 ALA B O 1
#

InterPro domains:
  IPR000560 Histidine phosphatase superfamily, clade-2 [PF00328] (96-386)
  IPR000560 Histidine phosphatase superfamily, clade-2 [cd07061] (96-238)
  IPR029033 Histidine phosphatase superfamily [G3DSA:3.40.50.1240] (92-386)
  IPR029033 Histidine phosphatase superfamily [SSF53254] (94-386)
  IPR033379 Histidine acid phosphatase active site [PS00616] (97-111)
  IPR050645 Histidine Acid Phosphatase [PTHR11567] (86-386)

Radius of gyration: 28.13 Å; Cα contacts (8 Å, |Δi|>4): 1173; chains: 2; bounding box: 82×83×67 Å

pLDDT: mean 79.17, std 27.23, range [17.48, 98.81]

Organism: Trichostrongylus colubriformis (NCBI:txid6319)

Sequence (772 aa):
MYSFQDKDRRTASTTIQRMVGDGFCYDNQITFYYPITYIPFYVLVLRSHRDSVISVTLCDFIDLDLLDMMKTKALLANFFMCTIAAASTGGAGDMELLLVQAIWRHGDRSPTKTFPKDPFQERNWTFGGGGFGQLSPLGMKQHMDLGKLIRKTYVDDMKFLSARYSSEEIYIRSTDTNRTIISAISNLLGMYGPNDGKAIPGIDYPAVEGWPPGLVPIAIHTVDDDTDYVANTDAYCYRREVLWAMAKNSSMLRAYQNVNAGLFANLTRLSGQFVTVDNFWVVRDALQIEQIHANETLRVVNTWFNDDLFKRMTTVQSQLDAYKNGVFNKTIIINGLDIGSEIQKLRGGSIFNEIMMHMNMKMKCLNVIHKGCKWMNGLKYYAYSAMYSFQDKDRRTASTTIQRMVGDGFCYDNQITFYYPITYIPFYVLVLRSHRDSVISVTLCDFIDLDLLDMMKTKALLANFFMCTIAAASTGGAGDMELLLVQAIWRHGDRSPTKTFPKDPFQERNWTFGGGGFGQLSPLGMKQHMDLGKLIRKTYVDDMKFLSARYSSEEIYIRSTDTNRTIISAISNLLGMYGPNDGKAIPGIDYPAVEGWPPGLVPIAIHTVDDDTDYVANTDAYCYRREVLWAMAKNSSMLRAYQNVNAGLFANLTRLSGQFVTVDNFWVVRDALQIEQIHANETLRVVNTWFNDDLFKRMTTVQSQLDAYKNGVFNKTIIINGLDIGSEIQKLRGGSIFNEIMMHMNMKMKCLNVIHKGCKWMNGLKYYAYSA